Protein AF-A0A923EIA4-F1 (afdb_monomer_lite)

Structure (mmCIF, N/CA/C/O backbone):
data_AF-A0A923EIA4-F1
#
_entry.id   AF-A0A923EIA4-F1
#
loop_
_atom_site.group_PDB
_atom_site.id
_atom_site.type_symbol
_atom_site.label_atom_id
_atom_site.label_alt_id
_atom_site.label_comp_id
_atom_site.label_asym_id
_atom_site.label_entity_id
_atom_site.label_seq_id
_atom_site.pdbx_PDB_ins_code
_atom_site.Cartn_x
_atom_site.Cartn_y
_atom_site.Cartn_z
_atom_site.occupancy
_atom_site.B_iso_or_equiv
_atom_site.auth_seq_id
_atom_site.auth_comp_id
_atom_site.auth_asym_id
_atom_site.auth_atom_id
_atom_site.pdbx_PDB_model_num
ATOM 1 N N . MET A 1 1 ? 25.639 23.184 33.378 1.00 51.69 1 MET A N 1
ATOM 2 C CA . MET A 1 1 ? 26.872 22.814 34.084 1.00 51.69 1 MET A CA 1
ATOM 3 C C . MET A 1 1 ? 27.983 22.883 33.059 1.00 51.69 1 MET A C 1
ATOM 5 O O . MET A 1 1 ? 27.740 22.515 31.912 1.00 51.69 1 MET A O 1
ATOM 9 N N . SER A 1 2 ? 29.165 23.389 33.407 1.00 55.16 2 SER A N 1
ATOM 10 C CA . SER A 1 2 ? 30.325 23.242 32.519 1.00 55.16 2 SER A CA 1
ATOM 11 C C . SER A 1 2 ? 30.791 21.780 32.507 1.00 55.16 2 SER A C 1
ATOM 13 O O . SER A 1 2 ? 30.536 21.037 33.454 1.00 55.16 2 SER A O 1
ATOM 15 N N . GLU A 1 3 ? 31.474 21.367 31.438 1.00 55.78 3 GLU A N 1
ATOM 16 C CA . GLU A 1 3 ? 32.025 20.012 31.230 1.00 55.78 3 GLU A CA 1
ATOM 17 C C . GLU A 1 3 ? 32.825 19.496 32.448 1.00 55.78 3 GLU A C 1
ATOM 19 O O . GLU A 1 3 ? 32.754 18.320 32.802 1.00 55.78 3 GLU A O 1
ATOM 24 N N . ASN A 1 4 ? 33.497 20.401 33.170 1.00 60.31 4 ASN A N 1
ATOM 25 C CA . ASN A 1 4 ? 34.256 20.085 34.383 1.00 60.31 4 ASN A CA 1
ATOM 26 C C . ASN A 1 4 ? 33.372 19.737 35.593 1.00 60.31 4 ASN A C 1
ATOM 28 O O . ASN A 1 4 ? 33.716 18.849 36.365 1.00 60.31 4 ASN A O 1
ATOM 32 N N . GLN A 1 5 ? 32.193 20.349 35.736 1.00 68.00 5 GLN A N 1
ATOM 33 C CA . GLN A 1 5 ? 31.346 20.132 36.915 1.00 68.00 5 GLN A CA 1
ATOM 34 C C . GLN A 1 5 ? 30.706 18.733 36.950 1.00 68.00 5 GLN A C 1
ATOM 36 O O . GLN A 1 5 ? 30.373 18.236 38.024 1.00 68.00 5 GLN A O 1
ATOM 41 N N . VAL A 1 6 ? 30.516 18.090 35.791 1.00 72.50 6 VAL A N 1
ATOM 42 C CA . VAL A 1 6 ? 29.991 16.713 35.707 1.00 72.50 6 VAL A CA 1
ATOM 43 C C . VAL A 1 6 ? 31.037 15.715 36.194 1.00 72.50 6 VAL A C 1
ATOM 45 O O . VAL A 1 6 ? 30.707 14.790 36.936 1.00 72.50 6 VAL A O 1
ATOM 48 N N . LYS A 1 7 ? 32.302 15.933 35.812 1.00 77.94 7 LYS A N 1
ATOM 49 C CA . LYS A 1 7 ? 33.430 15.095 36.227 1.00 77.94 7 LYS A CA 1
ATOM 50 C C . LYS A 1 7 ? 33.642 15.177 37.731 1.00 77.94 7 LYS A C 1
ATOM 52 O O . LYS A 1 7 ? 33.608 14.146 38.400 1.00 77.94 7 LYS A O 1
ATOM 57 N N . ASP A 1 8 ? 33.750 16.396 38.254 1.00 78.75 8 ASP A N 1
ATOM 58 C CA . ASP A 1 8 ? 33.995 16.643 39.678 1.00 78.75 8 ASP A CA 1
ATOM 59 C C . ASP A 1 8 ? 32.895 16.028 40.552 1.00 78.75 8 ASP A C 1
ATOM 61 O O . ASP A 1 8 ? 33.171 15.386 41.565 1.00 78.75 8 ASP A O 1
ATOM 65 N N . ARG A 1 9 ? 31.634 16.144 40.121 1.00 80.81 9 ARG A N 1
ATOM 66 C CA . ARG A 1 9 ? 30.490 15.602 40.858 1.00 80.81 9 ARG A CA 1
ATOM 67 C C . ARG A 1 9 ? 30.439 14.078 40.856 1.00 80.81 9 ARG A C 1
ATOM 69 O O . ARG A 1 9 ? 30.144 13.491 41.892 1.00 80.81 9 ARG A O 1
ATOM 76 N N . ILE A 1 10 ? 30.718 13.428 39.726 1.00 83.12 10 ILE A N 1
ATOM 77 C CA . ILE A 1 10 ? 30.736 11.959 39.659 1.00 83.12 10 ILE A CA 1
ATOM 78 C C . ILE A 1 10 ? 31.877 11.404 40.515 1.00 83.12 10 ILE A C 1
ATOM 80 O O . ILE A 1 10 ? 31.660 10.454 41.264 1.00 83.12 10 ILE A O 1
ATOM 84 N N . VAL A 1 11 ? 33.068 12.005 40.444 1.00 83.56 11 VAL A N 1
ATOM 85 C CA . VAL A 1 11 ? 34.226 11.578 41.243 1.00 83.56 11 VAL A CA 1
ATOM 86 C C . VAL A 1 11 ? 33.940 11.724 42.741 1.00 83.56 11 VAL A C 1
ATOM 88 O O . VAL A 1 11 ? 34.173 10.780 43.499 1.00 83.56 11 VAL A O 1
ATOM 91 N N . GLU A 1 12 ? 33.369 12.853 43.164 1.00 84.25 12 GLU A N 1
ATOM 92 C CA . GLU A 1 12 ? 33.048 13.099 44.573 1.00 84.25 12 GLU A CA 1
ATOM 93 C C . GLU A 1 12 ? 31.916 12.191 45.085 1.00 84.25 12 GLU A C 1
ATOM 95 O O . GLU A 1 12 ? 32.038 11.580 46.147 1.00 84.25 12 GLU A O 1
ATOM 100 N N . GLU A 1 13 ? 30.832 12.013 44.323 1.00 84.38 13 GLU A N 1
ATOM 101 C CA . GLU A 1 13 ? 29.723 11.138 44.732 1.00 84.38 13 GLU A CA 1
ATOM 102 C C . GLU A 1 13 ? 30.144 9.654 44.796 1.00 84.38 13 GLU A C 1
ATOM 104 O O . GLU A 1 13 ? 29.676 8.916 45.671 1.00 84.38 13 GLU A O 1
ATOM 109 N N . VAL A 1 14 ? 31.059 9.206 43.926 1.00 82.56 14 VAL A N 1
ATOM 110 C CA . VAL A 1 14 ? 31.642 7.851 43.988 1.00 82.56 14 VAL A CA 1
ATOM 111 C C . VAL A 1 14 ? 32.552 7.693 45.210 1.00 82.56 14 VAL A C 1
ATOM 113 O O . VAL A 1 14 ? 32.499 6.660 45.883 1.00 82.56 14 VAL A O 1
ATOM 116 N N . LYS A 1 15 ? 33.333 8.721 45.557 1.00 83.25 15 LYS A N 1
ATOM 117 C CA . LYS A 1 15 ? 34.163 8.732 46.769 1.00 83.25 15 LYS A CA 1
ATOM 118 C C . LYS A 1 15 ? 33.314 8.651 48.042 1.00 83.25 15 LYS A C 1
ATOM 120 O O . LYS A 1 15 ? 33.571 7.799 48.891 1.00 83.25 15 LYS A O 1
ATOM 125 N N . ILE A 1 16 ? 32.241 9.437 48.132 1.00 82.38 16 ILE A N 1
ATOM 126 C CA . ILE A 1 16 ? 31.277 9.379 49.246 1.00 82.38 16 ILE A CA 1
ATOM 127 C C . ILE A 1 16 ? 30.623 7.988 49.336 1.00 82.38 16 ILE A C 1
ATOM 129 O O . ILE A 1 16 ? 30.417 7.445 50.427 1.00 82.38 16 ILE A O 1
ATOM 133 N N . ALA A 1 17 ? 30.316 7.359 48.196 1.00 80.69 17 ALA A N 1
ATOM 134 C CA . ALA A 1 17 ? 29.792 5.995 48.175 1.00 80.69 17 ALA A CA 1
ATOM 135 C C . ALA A 1 17 ? 30.799 4.963 48.729 1.00 80.69 17 ALA A C 1
ATOM 137 O O . ALA A 1 17 ? 30.363 3.991 49.354 1.00 80.69 17 ALA A O 1
ATOM 138 N N . LYS A 1 18 ? 32.118 5.186 48.567 1.00 79.31 18 LYS A N 1
ATOM 139 C CA . LYS A 1 18 ? 33.181 4.380 49.207 1.00 79.31 18 LYS A CA 1
ATOM 140 C C . LYS A 1 18 ? 33.167 4.537 50.717 1.00 79.31 18 LYS A C 1
ATOM 142 O O . LYS A 1 18 ? 33.076 3.544 51.433 1.00 79.31 18 LYS A O 1
ATOM 147 N N . GLU A 1 19 ? 33.240 5.778 51.189 1.00 78.50 19 GLU A N 1
ATOM 148 C CA . GLU A 1 19 ? 33.357 6.110 52.615 1.00 78.50 19 GLU A CA 1
ATOM 149 C C . GLU A 1 19 ? 32.148 5.616 53.422 1.00 78.50 19 GLU A C 1
ATOM 151 O O . GLU A 1 19 ? 32.264 5.273 54.595 1.00 78.50 19 GLU A O 1
ATOM 156 N N . THR A 1 20 ? 30.990 5.500 52.770 1.00 77.88 20 THR A N 1
ATOM 157 C CA . THR A 1 20 ? 29.752 4.978 53.364 1.00 77.88 20 THR A CA 1
ATOM 158 C C . THR A 1 20 ? 29.546 3.468 53.182 1.00 77.88 20 THR A C 1
ATOM 160 O O . THR A 1 20 ? 28.520 2.947 53.624 1.00 77.88 20 THR A O 1
ATOM 163 N N . GLY A 1 21 ? 30.482 2.756 52.538 1.00 69.25 21 GLY A N 1
ATOM 164 C CA . GLY A 1 21 ? 30.413 1.308 52.297 1.00 69.25 21 GLY A CA 1
ATOM 165 C C . GLY A 1 21 ? 29.306 0.874 51.325 1.00 69.25 21 GLY A C 1
ATOM 166 O O . GLY A 1 21 ? 28.832 -0.258 51.397 1.00 69.25 21 GLY A O 1
ATOM 167 N N . LYS A 1 22 ? 28.845 1.768 50.438 1.00 70.69 22 LYS A N 1
ATOM 168 C CA . LYS A 1 22 ? 27.662 1.582 49.570 1.00 70.69 22 LYS A CA 1
ATOM 169 C C . LYS A 1 22 ? 27.981 1.552 48.074 1.00 70.69 22 LYS A C 1
ATOM 171 O O . LYS A 1 22 ? 27.085 1.790 47.255 1.00 70.69 22 LYS A O 1
ATOM 176 N N . ILE A 1 23 ? 29.222 1.246 47.693 1.00 77.81 23 ILE A N 1
ATOM 177 C CA . ILE A 1 23 ? 29.584 1.045 46.284 1.00 77.81 23 ILE A CA 1
ATOM 178 C C . ILE A 1 23 ? 28.909 -0.232 45.783 1.00 77.81 23 ILE A C 1
ATOM 180 O O . ILE A 1 23 ? 29.403 -1.340 45.940 1.00 77.81 23 ILE A O 1
ATOM 184 N N . THR A 1 24 ? 27.737 -0.053 45.191 1.00 83.56 24 THR A N 1
ATOM 185 C CA . THR A 1 24 ? 26.970 -1.095 44.515 1.00 83.56 24 THR A CA 1
ATOM 186 C C . THR A 1 24 ? 26.672 -0.620 43.105 1.00 83.56 24 THR A C 1
ATOM 188 O O . THR A 1 24 ? 26.512 0.584 42.873 1.00 83.56 24 THR A O 1
ATOM 191 N N . SER A 1 25 ? 26.508 -1.549 42.167 1.00 82.69 25 SER A N 1
ATOM 192 C CA . SER A 1 25 ? 26.184 -1.221 40.775 1.00 82.69 25 SER A CA 1
ATOM 193 C C . SER A 1 25 ? 24.915 -0.362 40.671 1.00 82.69 25 SER A C 1
ATOM 195 O O . SER A 1 25 ? 24.859 0.585 39.893 1.00 82.69 25 SER A O 1
ATOM 197 N N . LYS A 1 26 ? 23.922 -0.594 41.543 1.00 84.44 26 LYS A N 1
ATOM 198 C CA . LYS A 1 26 ? 22.707 0.234 41.624 1.00 84.44 26 LYS A CA 1
ATOM 199 C C . LYS A 1 26 ? 23.007 1.688 42.008 1.00 84.44 26 LYS A C 1
ATOM 201 O O . LYS A 1 26 ? 22.411 2.599 41.439 1.00 84.44 26 LYS A O 1
ATOM 206 N N . LYS A 1 27 ? 23.919 1.917 42.959 1.00 85.81 27 LYS A N 1
ATOM 207 C CA . LYS A 1 27 ? 24.268 3.272 43.404 1.00 85.81 27 LYS A CA 1
ATOM 208 C C . LYS A 1 27 ? 25.103 4.016 42.364 1.00 85.81 27 LYS A C 1
ATOM 210 O O . LYS A 1 27 ? 24.854 5.191 42.123 1.00 85.81 27 LYS A O 1
ATOM 215 N N . ILE A 1 28 ? 26.020 3.318 41.698 1.00 86.06 28 ILE A N 1
ATOM 216 C CA . ILE A 1 28 ? 26.831 3.870 40.604 1.00 86.06 28 ILE A CA 1
ATOM 217 C C . ILE A 1 28 ? 25.945 4.272 39.420 1.00 86.06 28 ILE A C 1
ATOM 219 O O . ILE A 1 28 ? 26.090 5.372 38.893 1.00 86.06 28 ILE A O 1
ATOM 223 N N . ASN A 1 29 ? 24.976 3.426 39.051 1.00 87.81 29 ASN A N 1
ATOM 224 C CA . ASN A 1 29 ? 23.976 3.761 38.037 1.00 87.81 29 ASN A 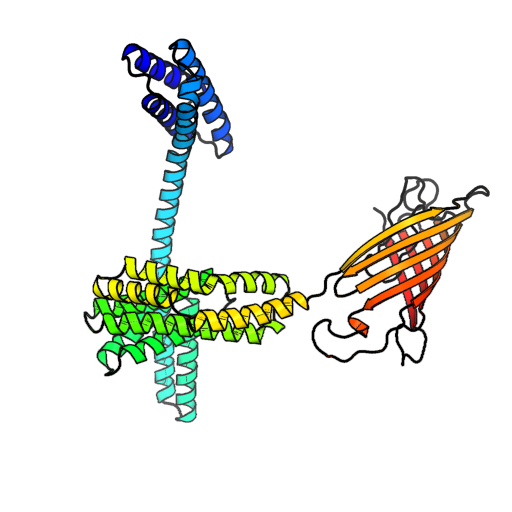CA 1
ATOM 225 C C . ASN A 1 29 ? 23.234 5.061 38.383 1.00 87.81 29 ASN A C 1
ATOM 227 O O . ASN A 1 29 ? 23.102 5.937 37.534 1.00 87.81 29 ASN A O 1
ATOM 231 N N . GLU A 1 30 ? 22.789 5.208 39.634 1.00 87.56 30 GLU A N 1
ATOM 232 C CA . GLU A 1 30 ? 22.041 6.381 40.086 1.00 87.56 30 GLU A CA 1
ATOM 233 C C . GLU A 1 30 ? 22.871 7.674 40.041 1.00 87.56 30 GLU A C 1
ATOM 235 O O . GLU A 1 30 ? 22.369 8.691 39.556 1.00 87.56 30 GLU A O 1
ATOM 240 N N . ILE A 1 31 ? 24.128 7.622 40.500 1.00 87.75 31 ILE A N 1
ATOM 241 C CA . ILE A 1 31 ? 25.075 8.751 40.482 1.00 87.75 31 ILE A CA 1
ATOM 242 C C . ILE A 1 31 ? 25.286 9.231 39.043 1.00 87.75 31 ILE A C 1
ATOM 244 O O . ILE A 1 31 ? 25.061 10.402 38.726 1.00 87.75 31 ILE A O 1
ATOM 248 N N . VAL A 1 32 ? 25.636 8.307 38.142 1.00 87.25 32 VAL A N 1
ATOM 249 C CA . VAL A 1 32 ? 25.902 8.633 36.735 1.00 87.25 32 VAL A CA 1
ATOM 250 C C . VAL A 1 32 ? 24.629 9.118 36.039 1.00 87.25 32 VAL A C 1
ATOM 252 O O . VAL A 1 32 ? 24.665 10.116 35.321 1.00 87.25 32 VAL A O 1
ATOM 255 N N . ARG A 1 33 ? 23.479 8.482 36.296 1.00 89.38 33 ARG A N 1
ATOM 256 C CA . ARG A 1 33 ? 22.179 8.900 35.751 1.00 89.38 33 ARG A CA 1
ATOM 257 C C . ARG A 1 33 ? 21.834 10.332 36.127 1.00 89.38 33 ARG A C 1
ATOM 259 O O . ARG A 1 33 ? 21.415 11.092 35.258 1.00 89.38 33 ARG A O 1
ATOM 266 N N . LYS A 1 34 ? 21.988 10.696 37.401 1.00 86.94 34 LYS A N 1
ATOM 267 C CA . LYS A 1 34 ? 21.640 12.033 37.894 1.00 86.94 34 LYS A CA 1
ATOM 268 C C . LYS A 1 34 ? 22.586 13.093 37.334 1.00 86.94 34 LYS A C 1
ATOM 270 O O . LYS A 1 34 ? 22.121 14.102 36.821 1.00 86.94 34 LYS A O 1
ATOM 275 N N . ALA A 1 35 ? 23.892 12.831 37.360 1.00 85.44 35 ALA A N 1
ATOM 276 C CA . ALA A 1 35 ? 24.889 13.755 36.826 1.00 85.44 35 ALA A CA 1
ATOM 277 C C . ALA A 1 35 ? 24.698 14.015 35.321 1.00 85.44 35 ALA A C 1
ATOM 279 O O . ALA A 1 35 ? 24.767 15.161 34.882 1.00 85.44 35 ALA A O 1
ATOM 280 N N . VAL A 1 36 ? 24.401 12.971 34.536 1.00 85.69 36 VAL A N 1
ATOM 281 C CA . VAL A 1 36 ? 24.132 13.111 33.097 1.00 85.69 36 VAL A CA 1
ATOM 282 C C . VAL A 1 36 ? 22.793 13.805 32.831 1.00 85.69 36 VAL A C 1
ATOM 284 O O . VAL A 1 36 ? 22.735 14.656 31.949 1.00 85.69 36 VAL A O 1
ATOM 287 N N . ALA A 1 37 ? 21.734 13.501 33.588 1.00 84.19 37 ALA A N 1
ATOM 288 C CA . ALA A 1 37 ? 20.437 14.171 33.440 1.00 84.19 37 ALA A CA 1
ATOM 289 C C . ALA A 1 37 ? 20.535 15.684 33.704 1.00 84.19 37 ALA A C 1
ATOM 291 O O . ALA A 1 37 ? 20.060 16.480 32.892 1.00 84.19 37 ALA A O 1
ATOM 292 N N . ASP A 1 38 ? 21.211 16.074 34.787 1.00 82.62 38 ASP A N 1
ATOM 293 C CA . ASP A 1 38 ? 21.409 17.480 35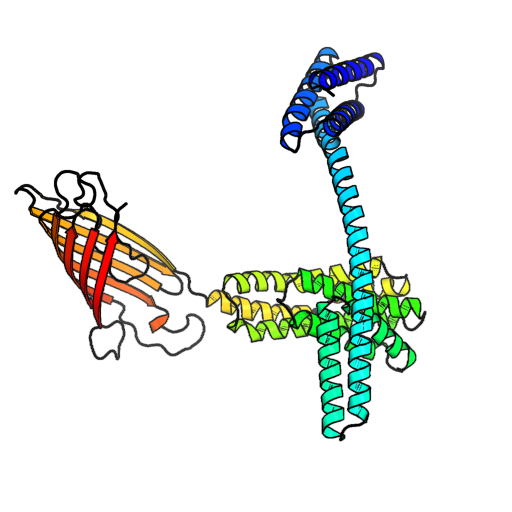.153 1.00 82.62 38 ASP A CA 1
ATOM 294 C C . ASP A 1 38 ? 22.240 18.202 34.073 1.00 82.62 38 ASP A C 1
ATOM 296 O O . ASP A 1 38 ? 21.846 19.258 33.573 1.00 82.62 38 ASP A O 1
ATOM 300 N N . ALA A 1 39 ? 23.330 17.583 33.607 1.00 82.19 39 ALA A N 1
ATOM 301 C CA . ALA A 1 39 ? 24.184 18.137 32.556 1.00 82.19 39 ALA A CA 1
ATOM 302 C C . ALA A 1 39 ? 23.454 18.349 31.220 1.00 82.19 39 ALA A C 1
ATOM 304 O O . ALA A 1 39 ? 23.639 19.380 30.571 1.00 82.19 39 ALA A O 1
ATOM 305 N N . VAL A 1 40 ? 22.615 17.390 30.816 1.00 79.06 40 VAL A N 1
ATOM 306 C CA . VAL A 1 40 ? 21.812 17.480 29.588 1.00 79.06 40 VAL A CA 1
ATOM 307 C C . VAL A 1 40 ? 20.727 18.551 29.718 1.00 79.06 40 VAL A C 1
ATOM 309 O O . VAL A 1 40 ? 20.479 19.261 28.748 1.00 79.06 40 VAL A O 1
ATOM 312 N N . SER A 1 41 ? 20.120 18.712 30.898 1.00 75.50 41 SER A N 1
ATOM 313 C CA . SER A 1 41 ? 19.081 19.726 31.137 1.00 75.50 41 SER A CA 1
ATOM 314 C C . SER A 1 41 ? 19.606 21.166 31.075 1.00 75.50 41 SER A C 1
ATOM 316 O O . SER A 1 41 ? 18.889 22.080 30.672 1.00 75.50 41 SER A O 1
ATOM 318 N N . GLU A 1 42 ? 20.875 21.370 31.436 1.00 74.06 42 GLU A N 1
ATOM 319 C CA . GLU A 1 42 ? 21.510 22.690 31.466 1.00 74.06 42 GLU A CA 1
ATOM 320 C C . GLU A 1 42 ? 22.270 23.031 30.169 1.00 74.06 42 GLU A C 1
ATOM 322 O O . GLU A 1 42 ? 22.700 24.172 29.972 1.00 74.06 42 GLU A O 1
ATOM 327 N N . GLY A 1 43 ? 22.466 22.054 29.280 1.00 66.88 43 GLY A N 1
ATOM 328 C CA . GLY A 1 43 ? 23.163 22.225 28.011 1.00 66.88 43 GLY A CA 1
ATOM 329 C C . GLY A 1 43 ? 22.281 22.895 26.955 1.00 66.88 43 GLY A C 1
ATOM 330 O O . GLY A 1 43 ? 21.294 22.327 26.507 1.00 66.88 43 GLY A O 1
ATOM 331 N N . LYS A 1 44 ? 22.677 24.074 26.460 1.00 54.09 44 LYS A N 1
ATOM 332 C CA . LYS A 1 44 ? 21.992 24.779 25.351 1.00 54.09 44 LYS A CA 1
ATOM 333 C C . LYS A 1 44 ? 22.211 24.143 23.960 1.00 54.09 44 LYS A C 1
ATOM 335 O O . LYS A 1 44 ? 21.963 24.792 22.947 1.00 54.09 44 LYS A O 1
ATOM 340 N N . GLY A 1 45 ? 22.716 22.911 23.889 1.00 56.41 45 GLY A N 1
ATOM 341 C CA . GLY A 1 45 ? 23.081 22.227 22.647 1.00 56.41 45 GLY A CA 1
ATOM 342 C C . GLY A 1 45 ? 22.139 21.068 22.321 1.00 56.41 45 GLY A C 1
ATOM 343 O O . GLY A 1 45 ? 21.679 20.365 23.214 1.00 56.41 45 GLY A O 1
ATOM 344 N N . GLY A 1 46 ? 21.857 20.865 21.031 1.00 63.44 46 GLY A N 1
ATOM 345 C CA . GLY A 1 46 ? 21.079 19.728 20.528 1.00 63.44 46 GLY A CA 1
ATOM 346 C C . GLY A 1 46 ? 21.799 18.379 20.691 1.00 63.44 46 GLY A C 1
ATOM 347 O O . GLY A 1 46 ? 22.634 18.191 21.572 1.00 63.44 46 GLY A O 1
ATOM 348 N N . ALA A 1 47 ? 21.503 17.408 19.821 1.00 66.00 47 ALA A N 1
ATOM 349 C CA . ALA A 1 47 ? 22.078 16.055 19.901 1.00 66.00 47 ALA A CA 1
ATOM 350 C C . ALA A 1 47 ? 23.625 16.023 19.926 1.00 66.00 47 ALA A C 1
ATOM 352 O O . ALA A 1 47 ? 24.218 15.104 20.490 1.00 66.00 47 ALA A O 1
ATOM 353 N N . GLU A 1 48 ? 24.274 17.051 19.375 1.00 72.94 48 GLU A N 1
ATOM 354 C CA . GLU A 1 48 ? 25.731 17.208 19.324 1.00 72.94 48 GLU A CA 1
ATOM 355 C C . GLU A 1 48 ? 26.383 17.366 20.709 1.00 72.94 48 GLU A C 1
ATOM 357 O O . GLU A 1 48 ? 27.524 16.944 20.895 1.00 72.94 48 GLU A O 1
ATOM 362 N N . ALA A 1 49 ? 25.653 17.882 21.706 1.00 74.31 49 ALA A N 1
ATOM 363 C CA . ALA A 1 49 ? 26.157 18.062 23.071 1.00 74.31 49 ALA A CA 1
ATOM 364 C C . ALA A 1 49 ? 26.071 16.786 23.931 1.00 74.31 49 ALA A C 1
ATOM 366 O O . ALA A 1 49 ? 26.721 16.693 24.968 1.00 74.31 49 ALA A O 1
ATOM 367 N N . ILE A 1 50 ? 25.316 15.768 23.505 1.00 81.19 50 ILE A N 1
ATOM 368 C CA . ILE A 1 50 ? 25.107 14.538 24.290 1.00 81.19 50 ILE A CA 1
ATOM 369 C C . ILE A 1 50 ? 26.368 13.669 24.303 1.00 81.19 50 ILE A C 1
ATOM 371 O O . ILE A 1 50 ? 26.751 13.120 25.335 1.00 81.19 50 ILE A O 1
ATOM 375 N N . ARG A 1 51 ? 27.030 13.546 23.148 1.00 83.00 51 ARG A N 1
ATOM 376 C CA . ARG A 1 51 ? 28.232 12.722 22.986 1.00 83.00 51 ARG A CA 1
ATOM 377 C C . ARG A 1 51 ? 29.379 13.127 23.930 1.00 83.00 51 ARG A C 1
ATOM 379 O O . ARG A 1 51 ? 29.923 12.215 24.555 1.00 83.00 51 ARG A O 1
ATOM 386 N N . PRO A 1 52 ? 29.768 14.415 24.053 1.00 85.19 52 PRO A N 1
ATOM 387 C CA . PRO A 1 52 ? 30.804 14.811 25.007 1.00 85.19 52 PRO A CA 1
ATOM 388 C C . PRO A 1 52 ? 30.369 14.555 26.457 1.00 85.19 52 PRO A C 1
ATOM 390 O O . PRO A 1 52 ? 31.098 13.884 27.177 1.00 85.19 52 PRO A O 1
ATOM 393 N N . ILE A 1 53 ? 29.136 14.914 26.839 1.00 85.44 53 ILE A N 1
ATOM 394 C CA . ILE A 1 53 ? 28.617 14.699 28.205 1.00 85.44 53 ILE A CA 1
ATOM 395 C C . ILE A 1 53 ? 28.697 13.223 28.625 1.00 85.44 53 ILE A C 1
ATOM 397 O O . ILE A 1 53 ? 29.166 12.910 29.718 1.00 85.44 53 ILE A O 1
ATOM 401 N N . VAL A 1 54 ? 28.270 12.296 27.759 1.00 86.38 54 VAL A N 1
ATOM 402 C CA . VAL A 1 54 ? 28.327 10.853 28.052 1.00 86.38 54 VAL A CA 1
ATOM 403 C C . VAL A 1 54 ? 29.771 10.363 28.134 1.00 86.38 54 VAL A C 1
ATOM 405 O O . VAL A 1 54 ? 30.105 9.603 29.042 1.00 86.38 54 VAL A O 1
ATOM 408 N N . LYS A 1 55 ? 30.642 10.806 27.218 1.00 87.31 55 LYS A N 1
ATOM 409 C CA . LYS A 1 55 ? 32.069 10.451 27.231 1.00 87.31 55 LYS A CA 1
ATOM 410 C C . LYS A 1 55 ? 32.733 10.882 28.542 1.00 87.31 55 LYS A C 1
ATOM 412 O O . LYS A 1 55 ? 33.486 10.104 29.131 1.00 87.31 55 LYS A O 1
ATOM 417 N N . ASP A 1 56 ? 32.440 12.090 29.002 1.00 85.81 56 ASP A N 1
ATOM 418 C CA . ASP A 1 56 ? 33.016 12.654 30.218 1.00 85.81 56 ASP A CA 1
ATOM 419 C C . ASP A 1 56 ? 32.476 11.989 31.474 1.00 85.81 56 ASP A C 1
ATOM 421 O O . ASP A 1 56 ? 33.255 11.631 32.354 1.00 85.81 56 ASP A O 1
ATOM 425 N N . ALA A 1 57 ? 31.166 11.746 31.524 1.00 86.88 57 ALA A N 1
ATOM 426 C CA . ALA A 1 57 ? 30.544 11.039 32.633 1.00 86.88 57 ALA A CA 1
ATOM 427 C C . ALA A 1 57 ? 31.074 9.605 32.767 1.00 86.88 57 ALA A C 1
ATOM 429 O O . ALA A 1 57 ? 31.370 9.156 33.873 1.00 86.88 57 ALA A O 1
ATOM 430 N N . MET A 1 58 ? 31.253 8.899 31.645 1.00 88.44 58 MET A N 1
ATOM 431 C CA . MET A 1 58 ? 31.865 7.570 31.643 1.00 88.44 58 MET A CA 1
ATOM 432 C C . MET A 1 58 ? 33.325 7.602 32.100 1.00 88.44 58 MET A C 1
ATOM 434 O O . MET A 1 58 ? 33.724 6.760 32.901 1.00 88.44 58 MET A O 1
ATOM 438 N N . SER A 1 59 ? 34.113 8.568 31.618 1.00 88.06 59 SER A N 1
ATOM 439 C CA . SER A 1 59 ? 35.527 8.699 32.000 1.00 88.06 59 SER A CA 1
ATOM 440 C C . SER A 1 59 ? 35.665 8.988 33.497 1.00 88.06 59 SER A C 1
ATOM 442 O O . SER A 1 59 ? 36.372 8.266 34.195 1.00 88.06 59 SER A O 1
ATOM 444 N N . ALA A 1 60 ? 34.894 9.950 34.013 1.00 87.50 60 ALA A N 1
ATOM 445 C CA . ALA A 1 60 ? 34.884 10.314 35.428 1.00 87.50 60 ALA A CA 1
ATOM 446 C C . ALA A 1 60 ? 34.399 9.176 36.334 1.00 87.50 60 ALA A C 1
ATOM 448 O O . ALA A 1 60 ? 34.946 8.967 37.413 1.00 87.50 60 ALA A O 1
ATOM 449 N N . ALA A 1 61 ? 33.400 8.402 35.901 1.00 86.94 61 ALA A N 1
ATOM 450 C CA . ALA A 1 61 ? 32.920 7.254 36.664 1.00 86.94 61 ALA A CA 1
ATOM 451 C C . ALA A 1 61 ? 33.979 6.147 36.753 1.00 86.94 61 ALA A C 1
ATOM 453 O O . ALA A 1 61 ? 34.184 5.577 37.821 1.00 86.94 61 ALA A O 1
ATOM 454 N N . VAL A 1 62 ? 34.683 5.858 35.655 1.00 86.00 62 VAL A N 1
ATOM 455 C CA . VAL A 1 62 ? 35.765 4.860 35.641 1.00 86.00 62 VAL A CA 1
ATOM 456 C C . VAL A 1 62 ? 36.957 5.323 36.482 1.00 86.00 62 VAL A C 1
ATOM 458 O O . VAL A 1 62 ? 37.519 4.523 37.231 1.00 86.00 62 VAL A O 1
ATOM 461 N N . GLU A 1 63 ? 37.330 6.600 36.402 1.00 86.31 63 GLU A N 1
ATOM 462 C CA . GLU A 1 63 ? 38.378 7.196 37.240 1.00 86.31 63 GLU A CA 1
ATOM 463 C C . GLU A 1 63 ? 38.003 7.164 38.726 1.00 86.31 63 GLU A C 1
ATOM 465 O O . GLU A 1 63 ? 38.799 6.708 39.548 1.00 86.31 63 GLU A O 1
ATOM 470 N N . GLY A 1 64 ? 36.770 7.552 39.063 1.00 84.44 64 GLY A N 1
ATOM 471 C CA . GLY A 1 64 ? 36.242 7.504 40.425 1.00 84.44 64 GLY A CA 1
ATOM 472 C C . GLY A 1 64 ? 36.220 6.088 40.998 1.00 84.44 64 GLY A C 1
ATOM 473 O O . GLY A 1 64 ? 36.625 5.886 42.140 1.00 84.44 64 GLY A O 1
ATOM 474 N N . LEU A 1 65 ? 35.824 5.084 40.207 1.00 85.06 65 LEU A N 1
ATOM 475 C CA . LEU A 1 65 ? 35.829 3.680 40.636 1.00 85.06 65 LEU A CA 1
ATOM 476 C C . LEU A 1 65 ? 37.246 3.156 40.889 1.00 85.06 65 LEU A C 1
ATOM 478 O O . LEU A 1 65 ? 37.472 2.477 41.888 1.00 85.06 65 LEU A O 1
ATOM 482 N N . ARG A 1 66 ? 38.212 3.524 40.036 1.00 84.31 66 ARG A N 1
ATOM 483 C CA . ARG A 1 66 ? 39.628 3.170 40.224 1.00 84.31 66 ARG A CA 1
ATOM 484 C C . ARG A 1 66 ? 40.220 3.817 41.471 1.00 84.31 66 ARG A C 1
ATOM 486 O O . ARG A 1 66 ? 40.860 3.126 42.256 1.00 84.31 66 ARG A O 1
ATOM 493 N N . ALA A 1 67 ? 39.979 5.112 41.678 1.00 84.25 67 ALA A N 1
ATOM 494 C CA . ALA A 1 67 ? 40.399 5.821 42.890 1.00 84.25 67 ALA A CA 1
ATOM 495 C C . ALA A 1 67 ? 39.734 5.238 44.146 1.00 84.25 67 ALA A C 1
ATOM 497 O O . ALA A 1 67 ? 40.321 5.213 45.229 1.00 84.25 67 ALA A O 1
ATOM 498 N N . ALA A 1 68 ? 38.517 4.717 43.992 1.00 82.06 68 ALA A N 1
ATOM 499 C CA . ALA A 1 68 ? 37.797 4.041 45.047 1.00 82.06 68 ALA A CA 1
ATOM 500 C C . ALA A 1 68 ? 38.214 2.571 45.262 1.00 82.06 68 ALA A C 1
ATOM 502 O O . ALA A 1 68 ? 37.661 1.936 46.157 1.00 82.06 68 ALA A O 1
ATOM 503 N N . GLU A 1 69 ? 39.205 2.040 44.536 1.00 80.00 69 GLU A N 1
ATOM 504 C CA . GLU A 1 69 ? 39.617 0.618 44.564 1.00 80.00 69 GLU A CA 1
ATOM 505 C C . GLU A 1 69 ? 38.452 -0.361 44.312 1.00 80.00 69 GLU A C 1
ATOM 507 O O . GLU A 1 69 ? 38.485 -1.514 44.738 1.00 80.00 69 GLU A O 1
ATOM 512 N N . ALA A 1 70 ? 37.403 0.097 43.627 1.00 78.94 70 ALA A N 1
ATOM 513 C CA . ALA A 1 70 ? 36.273 -0.726 43.222 1.00 78.94 70 ALA A CA 1
ATOM 514 C C . ALA A 1 70 ? 36.536 -1.339 41.841 1.00 78.94 70 ALA A C 1
ATOM 516 O O . ALA A 1 70 ? 37.167 -0.712 40.984 1.00 78.94 70 ALA A O 1
ATOM 517 N N . ASP A 1 71 ? 36.016 -2.545 41.592 1.00 80.38 71 ASP A N 1
ATOM 518 C CA . ASP A 1 71 ? 36.152 -3.182 40.284 1.00 80.38 71 ASP A CA 1
ATOM 519 C C . ASP A 1 71 ? 35.357 -2.393 39.229 1.00 80.38 71 ASP A C 1
ATOM 521 O O . ASP A 1 71 ? 34.119 -2.398 39.169 1.00 80.38 71 ASP A O 1
ATOM 525 N N . ALA A 1 72 ? 36.099 -1.664 38.396 1.00 76.25 72 ALA A N 1
ATOM 526 C CA . ALA A 1 72 ? 35.540 -0.884 37.309 1.00 76.25 72 ALA A CA 1
ATOM 527 C C . ALA A 1 72 ? 34.905 -1.779 36.235 1.00 76.25 72 ALA A C 1
ATOM 529 O O . ALA A 1 72 ? 33.925 -1.358 35.625 1.00 76.25 72 ALA A O 1
ATOM 530 N N . ALA A 1 73 ? 35.416 -2.994 36.010 1.00 76.25 73 ALA A N 1
ATOM 531 C CA . ALA A 1 73 ? 34.870 -3.930 35.029 1.00 76.25 73 ALA A CA 1
ATOM 532 C C . ALA A 1 73 ? 33.522 -4.500 35.489 1.00 76.25 73 ALA A C 1
ATOM 534 O O . ALA A 1 73 ? 32.598 -4.601 34.682 1.00 76.25 73 ALA A O 1
ATOM 535 N N . GLU A 1 74 ? 33.371 -4.781 36.785 1.00 81.50 74 GLU A N 1
ATOM 536 C CA . GLU A 1 74 ? 32.103 -5.248 37.362 1.00 81.50 74 GLU A CA 1
ATOM 537 C C . GLU A 1 74 ? 31.001 -4.174 37.276 1.00 81.50 74 GLU A C 1
ATOM 539 O O . GLU A 1 74 ? 29.827 -4.472 37.046 1.00 81.50 74 GLU A O 1
ATOM 544 N N . ASN A 1 75 ? 31.374 -2.895 37.384 1.00 83.06 75 ASN A N 1
ATOM 545 C CA . ASN A 1 75 ? 30.423 -1.784 37.451 1.00 83.06 75 ASN A CA 1
ATOM 546 C C . ASN A 1 75 ? 30.242 -1.003 36.141 1.00 83.06 75 ASN A C 1
ATOM 548 O O . ASN A 1 75 ? 29.365 -0.137 36.062 1.00 83.06 75 ASN A O 1
ATOM 552 N N . ILE A 1 76 ? 31.001 -1.318 35.088 1.00 83.75 76 ILE A N 1
ATOM 553 C CA . ILE A 1 76 ? 30.953 -0.581 33.816 1.00 83.75 76 ILE A CA 1
ATOM 554 C C . ILE A 1 76 ? 29.574 -0.638 33.153 1.00 83.75 76 ILE A C 1
ATOM 556 O O . ILE A 1 76 ? 29.124 0.343 32.560 1.00 83.75 76 ILE A O 1
ATOM 560 N N . LYS A 1 77 ? 28.866 -1.763 33.315 1.00 84.75 77 LYS A N 1
ATOM 561 C CA . LYS A 1 77 ? 27.490 -1.927 32.839 1.00 84.75 77 LYS A CA 1
ATOM 562 C C . LYS A 1 77 ? 26.557 -0.920 33.512 1.00 84.75 77 LYS A C 1
ATOM 564 O O . LYS A 1 77 ? 25.793 -0.247 32.829 1.00 84.75 77 LYS A O 1
ATOM 569 N N . ALA A 1 78 ? 26.664 -0.765 34.830 1.00 86.75 78 ALA A N 1
ATOM 570 C CA . ALA A 1 78 ? 25.851 0.178 35.586 1.00 86.75 78 ALA A CA 1
ATOM 571 C C . ALA A 1 78 ? 26.161 1.640 35.243 1.00 86.75 78 ALA A C 1
ATOM 573 O O . ALA A 1 78 ? 25.235 2.447 35.163 1.00 86.75 78 ALA A O 1
ATOM 574 N N . VAL A 1 79 ? 27.433 1.969 35.001 1.00 88.12 79 VAL A N 1
ATOM 575 C CA . VAL A 1 79 ? 27.857 3.292 34.514 1.00 88.12 79 VAL A CA 1
ATOM 576 C C . VAL A 1 79 ? 27.226 3.591 33.154 1.00 88.12 79 VAL A C 1
ATOM 578 O O . VAL A 1 79 ? 26.635 4.655 32.972 1.00 88.12 79 VAL A O 1
ATOM 581 N N . LEU A 1 80 ? 27.299 2.646 32.212 1.00 86.69 80 LEU A N 1
ATOM 582 C CA . LEU A 1 80 ? 26.728 2.804 30.874 1.00 86.69 80 LEU A CA 1
ATOM 583 C C . LEU A 1 80 ? 25.200 2.942 30.922 1.00 86.69 80 LEU A C 1
ATOM 585 O O . LEU A 1 80 ? 24.643 3.864 30.328 1.00 86.69 80 LEU A O 1
ATOM 589 N N . GLU A 1 81 ? 24.523 2.060 31.660 1.00 86.88 81 GLU A N 1
ATOM 590 C CA . GLU A 1 81 ? 23.071 2.119 31.857 1.00 86.88 81 GLU A CA 1
ATOM 591 C C . GLU A 1 81 ? 22.649 3.431 32.526 1.00 86.88 81 GLU A C 1
ATOM 593 O O . GLU A 1 81 ? 21.639 4.017 32.140 1.00 86.88 81 GLU A O 1
ATOM 598 N N . GLY A 1 82 ? 23.436 3.923 33.488 1.00 87.62 82 GLY A N 1
ATOM 599 C CA . GLY A 1 82 ? 23.194 5.190 34.169 1.00 87.62 82 GLY A CA 1
ATOM 600 C C . GLY A 1 82 ? 23.305 6.365 33.205 1.00 87.62 82 GLY A C 1
ATOM 601 O O . GLY A 1 82 ? 22.386 7.177 33.119 1.00 87.62 82 GLY A O 1
ATOM 602 N N . ALA A 1 83 ? 24.375 6.417 32.410 1.00 87.50 83 ALA A N 1
ATOM 603 C CA . ALA A 1 83 ? 24.590 7.484 31.437 1.00 87.50 83 ALA A CA 1
ATOM 604 C C . ALA A 1 83 ? 23.486 7.521 30.367 1.00 87.50 83 ALA A C 1
ATOM 606 O O . ALA A 1 83 ? 22.924 8.582 30.097 1.00 87.50 83 ALA A O 1
ATOM 607 N N . VAL A 1 84 ? 23.109 6.367 29.807 1.00 84.94 84 VAL A N 1
ATOM 608 C CA . VAL A 1 84 ? 22.015 6.275 28.822 1.00 84.94 84 VAL A CA 1
ATOM 609 C C . VAL A 1 84 ? 20.674 6.663 29.448 1.00 84.94 84 VAL A C 1
ATOM 611 O O . VAL A 1 84 ? 19.902 7.406 28.837 1.00 84.94 84 VAL A O 1
ATOM 614 N N . ALA A 1 85 ? 20.393 6.204 30.671 1.00 85.44 85 ALA A N 1
ATOM 615 C CA . ALA A 1 85 ? 19.178 6.575 31.386 1.00 85.44 85 ALA A CA 1
ATOM 616 C C . ALA A 1 85 ? 19.122 8.083 31.673 1.00 85.44 85 ALA A C 1
ATOM 618 O O . ALA A 1 85 ? 18.060 8.677 31.525 1.00 85.44 85 ALA A O 1
ATOM 619 N N . GLY A 1 86 ? 20.246 8.717 32.022 1.00 84.88 86 GLY A N 1
ATOM 620 C CA . GLY A 1 86 ? 20.319 10.157 32.288 1.00 84.88 86 GLY A CA 1
ATOM 621 C C . GLY A 1 86 ? 19.976 11.006 31.062 1.00 84.88 86 GLY A C 1
ATOM 622 O O . GLY A 1 86 ? 19.210 11.960 31.168 1.00 84.88 86 GLY A O 1
ATOM 623 N N . VAL A 1 87 ? 20.454 10.606 29.876 1.00 83.75 87 VAL A N 1
ATOM 624 C CA . VAL A 1 87 ? 20.097 11.260 28.601 1.00 83.75 87 VAL A CA 1
ATOM 625 C C . VAL A 1 87 ? 18.600 11.129 28.300 1.00 83.75 87 VAL A C 1
ATOM 627 O O . VAL A 1 87 ? 17.984 12.074 27.800 1.00 83.75 87 VAL A O 1
ATOM 630 N N . ARG A 1 88 ? 18.006 9.968 28.610 1.00 80.81 88 ARG A N 1
ATOM 631 C CA . ARG A 1 88 ? 16.576 9.718 28.389 1.00 80.81 88 ARG A CA 1
ATOM 632 C C . ARG A 1 88 ? 15.685 10.631 29.222 1.00 80.81 88 ARG A C 1
ATOM 634 O O . ARG A 1 88 ? 14.739 11.159 28.662 1.00 80.81 88 ARG A O 1
ATOM 641 N N . VAL A 1 89 ? 16.020 10.908 30.486 1.00 79.00 89 VAL A N 1
ATOM 642 C CA . VAL A 1 89 ? 15.174 11.724 31.388 1.00 79.00 89 VAL A CA 1
ATOM 643 C C . VAL A 1 89 ? 14.741 13.052 30.752 1.00 79.00 89 VAL A C 1
ATOM 645 O O . VAL A 1 89 ? 13.560 13.388 30.781 1.00 79.00 89 VAL A O 1
ATOM 648 N N . HIS A 1 90 ? 15.666 13.798 30.142 1.00 70.69 90 HIS A N 1
ATOM 649 C CA . HIS A 1 90 ? 15.340 15.099 29.550 1.00 70.69 90 HIS A CA 1
ATOM 650 C C . HIS A 1 90 ? 14.633 14.980 28.191 1.00 70.69 90 HIS A C 1
ATOM 652 O O . HIS A 1 90 ? 13.712 15.741 27.892 1.00 70.69 90 HIS A O 1
ATOM 658 N N . LYS A 1 91 ? 15.037 14.014 27.354 1.00 68.81 91 LYS A N 1
ATOM 659 C CA . LYS A 1 91 ? 14.382 13.784 26.058 1.00 68.81 91 LYS A CA 1
ATOM 660 C C . LYS A 1 91 ? 12.963 13.246 26.226 1.00 68.81 91 LYS A C 1
ATOM 662 O O . LYS A 1 91 ? 12.094 13.672 25.476 1.00 68.81 91 LYS A O 1
ATOM 667 N N . ASP A 1 92 ? 12.719 12.416 27.232 1.00 71.06 92 ASP A N 1
ATOM 668 C CA . ASP A 1 92 ? 11.389 11.920 27.578 1.00 71.06 92 ASP A CA 1
ATOM 669 C C . ASP A 1 92 ? 10.495 13.068 28.073 1.00 71.06 92 ASP A C 1
ATOM 671 O O . ASP A 1 92 ? 9.379 13.207 27.588 1.00 71.06 92 ASP A O 1
ATOM 675 N N . GLN A 1 93 ? 11.005 13.979 28.915 1.00 69.69 93 GLN A N 1
ATOM 676 C CA . GLN A 1 93 ? 10.267 15.185 29.330 1.00 69.69 93 GLN A CA 1
ATOM 677 C C . GLN A 1 93 ? 9.914 16.108 28.155 1.00 69.69 93 GLN A C 1
ATOM 679 O O . GLN A 1 93 ? 8.782 16.578 28.063 1.00 69.69 93 GLN A O 1
ATOM 684 N N . ALA A 1 94 ? 10.857 16.365 27.243 1.00 68.81 94 ALA A N 1
ATOM 685 C CA . ALA A 1 94 ? 10.590 17.165 26.047 1.00 68.81 94 ALA A CA 1
ATOM 686 C C . ALA A 1 94 ? 9.553 16.488 25.133 1.00 68.81 94 ALA A C 1
ATOM 688 O O . ALA A 1 94 ? 8.659 17.151 24.611 1.00 68.81 94 ALA A O 1
ATOM 689 N N . VAL A 1 95 ? 9.637 15.164 24.976 1.00 69.12 95 VAL A N 1
ATOM 690 C CA . VAL A 1 95 ? 8.642 14.370 24.245 1.00 69.12 95 VAL A CA 1
ATOM 691 C C . VAL A 1 95 ? 7.278 14.429 24.932 1.00 69.12 95 VAL A C 1
ATOM 693 O O . VAL A 1 95 ? 6.271 14.543 24.241 1.00 69.12 95 VAL A O 1
ATOM 696 N N . ASP A 1 96 ? 7.216 14.397 26.261 1.00 73.38 96 ASP A N 1
ATOM 697 C CA . ASP A 1 96 ? 5.959 14.469 27.007 1.00 73.38 96 ASP A CA 1
ATOM 698 C C . ASP A 1 96 ? 5.311 15.859 26.937 1.00 73.38 96 ASP A C 1
ATOM 700 O O . ASP A 1 96 ? 4.088 15.947 26.816 1.00 73.38 96 ASP A O 1
ATOM 704 N N . VAL A 1 97 ? 6.102 16.940 26.919 1.00 79.44 97 VAL A N 1
ATOM 705 C CA . VAL A 1 97 ? 5.602 18.300 26.638 1.00 79.44 97 VAL A CA 1
ATOM 706 C C . VAL A 1 97 ? 5.013 18.368 25.231 1.00 79.44 97 VAL A C 1
ATOM 708 O O . VAL A 1 97 ? 3.857 18.755 25.078 1.00 79.44 97 VAL A O 1
ATOM 711 N N . VAL A 1 98 ? 5.755 17.907 24.218 1.00 74.56 98 VAL A N 1
ATOM 712 C CA . VAL A 1 98 ? 5.272 17.877 22.826 1.00 74.56 98 VAL A CA 1
ATOM 713 C C . VAL A 1 98 ? 4.025 16.997 22.688 1.00 74.56 98 VAL A C 1
ATOM 715 O O . VAL A 1 98 ? 3.088 17.368 21.989 1.00 74.56 98 VAL A O 1
ATOM 718 N N . ARG A 1 99 ? 3.949 15.854 23.384 1.00 69.31 99 ARG A N 1
ATOM 719 C CA . ARG A 1 99 ? 2.740 15.009 23.424 1.00 69.31 99 ARG A CA 1
ATOM 720 C C . ARG A 1 99 ? 1.554 15.724 24.058 1.00 69.31 99 ARG A C 1
ATOM 722 O O . ARG A 1 99 ? 0.429 15.529 23.603 1.00 69.31 99 ARG A O 1
ATOM 729 N N . LYS A 1 100 ? 1.778 16.510 25.113 1.00 79.31 100 LYS A N 1
ATOM 730 C CA . LYS A 1 100 ? 0.717 17.281 25.767 1.00 79.31 100 LYS A CA 1
ATOM 731 C C . LYS A 1 100 ? 0.194 18.380 24.842 1.00 79.31 100 LYS A C 1
ATOM 733 O O . LYS A 1 100 ? -1.015 18.481 24.669 1.00 79.31 100 LYS A O 1
ATOM 738 N N . GLU A 1 101 ? 1.084 19.128 24.197 1.00 83.12 101 GLU A N 1
ATOM 739 C CA . GLU A 1 101 ? 0.707 20.125 23.186 1.00 83.12 101 GLU A CA 1
ATOM 740 C C . GLU A 1 101 ? -0.030 19.475 22.008 1.00 83.12 101 GLU A C 1
ATOM 742 O O . GLU A 1 101 ? -1.059 19.979 21.563 1.00 83.12 101 GLU A O 1
ATOM 747 N N . MET A 1 102 ? 0.441 18.314 21.544 1.00 68.44 102 MET A N 1
ATOM 748 C CA . MET A 1 102 ? -0.220 17.544 20.493 1.00 68.44 102 MET A CA 1
ATOM 749 C C . MET A 1 102 ? -1.633 17.117 20.906 1.00 68.44 102 MET A C 1
ATOM 751 O O . MET A 1 102 ? -2.548 17.283 20.106 1.00 68.44 102 MET A O 1
ATOM 755 N N . ARG A 1 103 ? -1.848 16.670 22.153 1.00 72.50 103 ARG A N 1
ATOM 756 C CA . ARG A 1 103 ? -3.199 16.397 22.681 1.00 72.50 103 ARG A CA 1
ATOM 757 C C . ARG A 1 103 ? -4.087 17.634 22.680 1.00 72.50 103 ARG A C 1
ATOM 759 O O . ARG A 1 103 ? -5.212 17.555 22.208 1.00 72.50 103 ARG A O 1
ATOM 766 N N . GLU A 1 104 ? -3.600 18.771 23.171 1.00 83.75 104 GLU A N 1
ATOM 767 C CA . GLU A 1 104 ? -4.392 20.010 23.199 1.00 83.75 104 GLU A CA 1
ATOM 768 C C . GLU A 1 104 ? -4.774 20.476 21.781 1.00 83.75 104 GLU A C 1
ATOM 770 O O . GLU A 1 104 ? -5.880 20.973 21.548 1.00 83.75 104 GLU A O 1
ATOM 775 N N . VAL A 1 105 ? -3.876 20.300 20.806 1.00 78.81 105 VAL A N 1
ATOM 776 C CA . VAL A 1 105 ? -4.153 20.576 19.389 1.00 78.81 105 VAL A CA 1
ATOM 777 C C . VAL A 1 105 ? -5.149 19.569 18.810 1.00 78.81 105 VAL A C 1
ATOM 779 O O . VAL A 1 105 ? -6.060 19.972 18.086 1.00 78.81 105 VAL A O 1
ATOM 782 N N . GLU A 1 106 ? -5.021 18.282 19.135 1.00 61.50 106 GLU A N 1
ATOM 783 C CA . GLU A 1 106 ? -5.963 17.2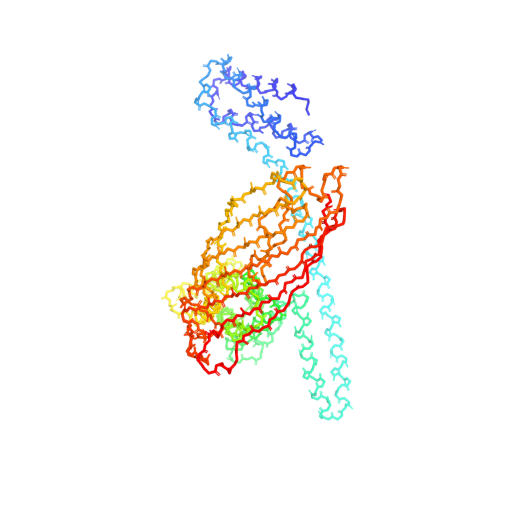36 18.724 1.00 61.50 106 GLU A CA 1
ATOM 784 C C . GLU A 1 106 ? -7.369 17.476 19.292 1.00 61.50 106 GLU A C 1
ATOM 786 O O . GLU A 1 106 ? -8.346 17.342 18.555 1.00 61.50 106 GLU A O 1
ATOM 791 N N . GLU A 1 107 ? -7.486 17.909 20.549 1.00 75.56 107 GLU A N 1
ATOM 792 C CA . GLU A 1 107 ? -8.760 18.273 21.184 1.00 75.56 107 GLU A CA 1
ATOM 793 C C . GLU A 1 107 ? -9.412 19.481 20.501 1.00 75.56 107 GLU A C 1
ATOM 795 O O . GLU A 1 107 ? -10.601 19.448 20.173 1.00 75.56 107 GLU A O 1
ATOM 800 N N . LYS A 1 108 ? -8.639 20.535 20.205 1.00 79.44 108 LYS A N 1
ATOM 801 C CA . LYS A 1 108 ? -9.139 21.695 19.443 1.00 79.44 108 LYS A CA 1
ATOM 802 C C . LYS A 1 108 ? -9.575 21.303 18.036 1.00 79.44 108 LYS A C 1
ATOM 804 O O . LYS A 1 108 ? -10.627 21.742 17.574 1.00 79.44 108 LYS A O 1
ATOM 809 N N . LEU A 1 109 ? -8.791 20.464 17.361 1.00 73.38 109 LEU A N 1
ATOM 810 C CA . LEU A 1 109 ? -9.128 19.948 16.039 1.00 73.38 109 LEU A CA 1
ATOM 811 C C . LEU A 1 109 ? -10.415 19.115 16.085 1.00 73.38 109 LEU A C 1
ATOM 813 O O . LEU A 1 109 ? -11.244 19.238 15.186 1.00 73.38 109 LEU A O 1
ATOM 817 N N . ALA A 1 110 ? -10.607 18.296 17.120 1.00 69.00 110 ALA A N 1
ATOM 818 C CA . ALA A 1 110 ? -11.841 17.546 17.326 1.00 69.00 110 ALA A CA 1
ATOM 819 C C . ALA A 1 110 ? -13.038 18.486 17.536 1.00 69.00 110 ALA A C 1
ATOM 821 O O . ALA A 1 110 ? -14.058 18.321 16.870 1.00 69.00 110 ALA A O 1
ATOM 822 N N . ALA A 1 111 ? -12.903 19.520 18.371 1.00 78.56 111 ALA A N 1
ATOM 823 C CA . ALA A 1 111 ? -13.963 20.503 18.596 1.00 78.56 111 ALA A CA 1
ATOM 824 C C . ALA A 1 111 ? -14.357 21.259 17.311 1.00 78.56 111 ALA A C 1
ATOM 826 O O . ALA A 1 111 ? -15.544 21.419 17.024 1.00 78.56 111 ALA A O 1
ATOM 827 N N . GLU A 1 112 ? -13.383 21.684 16.501 1.00 79.31 112 GLU A N 1
ATOM 828 C CA . GLU A 1 112 ? -13.655 22.344 15.216 1.00 79.31 112 GLU A CA 1
ATOM 829 C C . GLU A 1 112 ? -14.287 21.394 14.192 1.00 79.31 112 GLU A C 1
ATOM 831 O O . GLU A 1 112 ? -15.202 21.782 13.465 1.00 79.31 112 GLU A O 1
ATOM 836 N N . LYS A 1 113 ? -13.884 20.118 14.177 1.00 71.62 113 LYS A N 1
ATOM 837 C CA . LYS A 1 113 ? -14.536 19.093 13.348 1.00 71.62 113 LYS A CA 1
ATOM 838 C C . LYS A 1 113 ? -16.005 18.905 13.713 1.00 71.62 113 LYS A C 1
ATOM 840 O O . LYS A 1 113 ? -16.817 18.754 12.806 1.00 71.62 113 LYS A O 1
ATOM 845 N N . ILE A 1 114 ? -16.357 18.959 14.999 1.00 72.00 114 ILE A N 1
ATOM 846 C CA . ILE A 1 114 ? -17.752 18.877 15.462 1.00 72.00 114 ILE A CA 1
ATOM 847 C C . ILE A 1 114 ? -18.563 20.071 14.956 1.00 72.00 114 ILE A C 1
ATOM 849 O O . ILE A 1 114 ? -19.644 19.883 14.400 1.00 72.00 114 ILE A O 1
ATOM 853 N N . LYS A 1 115 ? -18.035 21.294 15.090 1.00 81.00 115 LYS A N 1
ATOM 854 C CA . LYS A 1 115 ? -18.708 22.497 14.571 1.00 81.00 115 LYS A CA 1
ATOM 855 C C . LYS A 1 115 ? -18.926 22.405 13.065 1.00 81.00 115 LYS A C 1
ATOM 857 O O . LYS A 1 115 ? -20.021 22.675 12.583 1.00 81.00 115 LYS A O 1
ATOM 862 N N . LEU A 1 116 ? -17.905 21.966 12.333 1.00 76.81 116 LEU A N 1
ATOM 863 C CA . LEU A 1 116 ? -17.985 21.785 10.889 1.00 76.81 116 LEU A CA 1
ATOM 864 C C . LEU A 1 116 ? -19.005 20.707 10.500 1.00 76.81 116 LEU A C 1
ATOM 866 O O . LEU A 1 116 ? -19.787 20.917 9.575 1.00 76.81 116 LEU A O 1
ATOM 870 N N . ALA A 1 117 ? -19.057 19.592 11.237 1.00 69.00 117 ALA A N 1
ATOM 871 C CA . ALA A 1 117 ? -20.078 18.556 11.076 1.00 69.00 117 ALA A CA 1
ATOM 872 C C . ALA A 1 117 ? -21.490 19.132 11.199 1.00 69.00 117 ALA A C 1
ATOM 874 O O . ALA A 1 117 ? -22.374 18.809 10.404 1.00 69.00 117 ALA A O 1
ATOM 875 N N . GLN A 1 118 ? -21.690 19.987 12.203 1.00 79.38 118 GLN A N 1
ATOM 876 C CA . GLN A 1 118 ? -22.966 20.626 12.479 1.00 79.38 118 GLN A CA 1
ATOM 877 C C . GLN A 1 118 ? -23.342 21.612 11.370 1.00 79.38 118 GLN A C 1
ATOM 879 O O . GLN A 1 118 ? -24.432 21.501 10.823 1.00 79.38 118 GLN A O 1
ATOM 884 N N . SER A 1 119 ? -22.417 22.465 10.924 1.00 82.25 119 SER A N 1
ATOM 885 C CA . SER A 1 119 ? -22.667 23.375 9.796 1.00 82.25 119 SER A CA 1
ATOM 886 C C . SER A 1 119 ? -23.001 22.638 8.496 1.00 82.25 119 SER A C 1
ATOM 888 O O . SER A 1 119 ? -23.891 23.057 7.759 1.00 82.25 119 SER A O 1
ATOM 890 N N . VAL A 1 120 ? -22.326 21.520 8.209 1.00 80.75 120 VAL A N 1
ATOM 891 C CA . VAL A 1 120 ? -22.647 20.686 7.039 1.00 80.75 120 VAL A CA 1
ATOM 892 C C . VAL A 1 120 ? -24.022 20.039 7.185 1.00 80.75 120 VAL A C 1
ATOM 894 O O . VAL A 1 120 ? -24.776 19.982 6.216 1.00 80.75 120 VAL A O 1
ATOM 897 N N . ARG A 1 121 ? -24.380 19.579 8.387 1.00 78.00 121 ARG A N 1
ATOM 898 C CA . ARG A 1 121 ? -25.708 19.023 8.667 1.00 78.00 121 ARG A CA 1
ATOM 899 C C . ARG A 1 121 ? -26.804 20.066 8.457 1.00 78.00 121 ARG A C 1
ATOM 901 O O . ARG A 1 121 ? -27.778 19.751 7.783 1.00 78.00 121 ARG A O 1
ATOM 908 N N . ASP A 1 122 ? -26.621 21.277 8.971 1.00 85.00 122 ASP A N 1
ATOM 909 C CA . ASP A 1 122 ? -27.585 22.372 8.831 1.00 85.00 122 ASP A CA 1
ATOM 910 C C . ASP A 1 122 ? -27.755 22.764 7.355 1.00 85.00 122 ASP A C 1
ATOM 912 O O . ASP A 1 122 ? -28.876 22.928 6.874 1.00 85.00 122 ASP A O 1
ATOM 916 N N . ALA A 1 123 ? -26.655 22.813 6.594 1.00 84.50 123 ALA A N 1
ATOM 917 C CA . ALA A 1 123 ? -26.699 23.071 5.155 1.00 84.50 123 ALA A CA 1
ATOM 918 C C . ALA A 1 123 ? -27.467 21.980 4.383 1.00 84.50 123 ALA A C 1
ATOM 920 O O . ALA A 1 123 ? -28.289 22.287 3.519 1.00 84.50 123 ALA A O 1
ATOM 921 N N . LEU A 1 124 ? -27.230 20.704 4.704 1.00 83.44 124 LEU A N 1
ATOM 922 C CA . LEU A 1 124 ? -27.933 19.578 4.080 1.00 83.44 124 LEU A CA 1
ATOM 923 C C . LEU A 1 124 ? -29.411 19.521 4.477 1.00 83.44 124 LEU A C 1
ATOM 925 O O . LEU A 1 124 ? -30.251 19.158 3.657 1.00 83.44 124 LEU A O 1
ATOM 929 N N . GLN A 1 125 ? -29.736 19.898 5.712 1.00 84.38 125 GLN A N 1
ATOM 930 C CA . GLN A 1 125 ? -31.112 20.004 6.181 1.00 84.38 125 GLN A CA 1
ATOM 931 C C . GLN A 1 125 ? -31.862 21.108 5.426 1.00 84.38 125 GLN A C 1
ATOM 933 O O . GLN A 1 125 ? -32.946 20.852 4.906 1.00 84.38 125 GLN A O 1
ATOM 938 N N . GLY A 1 126 ? -31.250 22.283 5.248 1.00 85.88 126 GLY A N 1
ATOM 939 C CA . GLY A 1 126 ? -31.817 23.350 4.418 1.00 85.88 126 GLY A CA 1
ATOM 940 C C . GLY A 1 126 ? -32.018 22.926 2.957 1.00 85.88 126 GLY A C 1
ATOM 941 O O . GLY A 1 126 ? -33.044 23.235 2.352 1.00 85.88 126 GLY A O 1
ATOM 942 N N . ALA A 1 127 ? -31.084 22.151 2.391 1.00 84.44 127 ALA A N 1
ATOM 943 C CA . ALA A 1 127 ? -31.245 21.579 1.052 1.00 84.44 127 ALA A CA 1
ATOM 944 C C . ALA A 1 127 ? -32.420 20.585 0.978 1.00 84.44 127 ALA A C 1
ATOM 946 O O . ALA A 1 127 ? -33.174 20.594 0.004 1.00 84.44 127 ALA A O 1
ATOM 947 N N . LYS A 1 128 ? -32.611 19.762 2.016 1.00 82.44 128 LYS A N 1
ATOM 948 C CA . LYS A 1 128 ? -33.730 18.817 2.118 1.00 82.44 128 LYS A CA 1
ATOM 949 C C . LYS A 1 128 ? -35.080 19.532 2.230 1.00 82.44 128 LYS A C 1
ATOM 951 O O . LYS A 1 128 ? -36.027 19.149 1.548 1.00 82.44 128 LYS A O 1
ATOM 956 N N . GLU A 1 129 ? -35.160 20.586 3.038 1.00 87.50 129 GLU A N 1
ATOM 957 C CA . GLU A 1 129 ? -36.363 21.417 3.187 1.00 87.50 129 GLU A CA 1
ATOM 958 C C . GLU A 1 129 ? -36.745 22.105 1.873 1.00 87.50 129 GLU A C 1
ATOM 960 O O . GLU A 1 129 ? -37.911 22.083 1.482 1.00 87.50 129 GLU A O 1
ATOM 965 N N . ALA A 1 130 ? -35.763 22.633 1.136 1.00 84.62 130 ALA A N 1
ATOM 966 C CA . ALA A 1 130 ? -35.990 23.159 -0.208 1.00 84.62 130 ALA A CA 1
ATOM 967 C C . ALA A 1 130 ? -36.460 22.063 -1.183 1.00 84.62 130 ALA A C 1
ATOM 969 O O . ALA A 1 130 ? -37.354 22.298 -1.994 1.00 84.62 130 ALA A O 1
ATOM 970 N N . GLY A 1 131 ? -35.894 20.855 -1.080 1.00 83.81 131 GLY A N 1
ATOM 971 C CA . GLY A 1 131 ? -36.282 19.689 -1.877 1.00 83.81 131 GLY A CA 1
ATOM 972 C C . GLY A 1 131 ? -37.732 19.247 -1.665 1.00 83.81 131 GLY A C 1
ATOM 973 O O . GLY A 1 131 ? -38.386 18.854 -2.626 1.00 83.81 131 GLY A O 1
ATOM 974 N N . ALA A 1 132 ? -38.259 19.370 -0.444 1.00 83.88 132 ALA A N 1
ATOM 975 C CA . ALA A 1 132 ? -39.644 19.021 -0.117 1.00 83.88 132 ALA A CA 1
ATOM 976 C C . ALA A 1 132 ? -40.688 19.944 -0.778 1.00 83.88 132 ALA A C 1
ATOM 978 O O . ALA A 1 132 ? -41.857 19.579 -0.882 1.00 83.88 132 ALA A O 1
ATOM 979 N N . LEU A 1 133 ? -40.274 21.132 -1.230 1.00 89.56 133 LEU A N 1
ATOM 980 C CA . LEU A 1 133 ? -41.119 22.090 -1.954 1.00 89.56 133 LEU A CA 1
ATOM 981 C C . LEU A 1 133 ? -41.073 21.893 -3.480 1.00 89.56 133 LEU A C 1
ATOM 983 O O . LEU A 1 133 ? -41.791 22.576 -4.211 1.00 89.56 133 LEU A O 1
ATOM 987 N N . LEU A 1 134 ? -40.213 20.997 -3.971 1.00 89.25 134 LEU A N 1
ATOM 988 C CA . LEU A 1 134 ? -40.017 20.714 -5.391 1.00 89.25 134 LEU A CA 1
ATOM 989 C C . LEU A 1 134 ? -40.821 19.475 -5.831 1.00 89.25 134 LEU A C 1
ATOM 991 O O . LEU A 1 134 ? -41.253 18.686 -4.991 1.00 89.25 134 LEU A O 1
ATOM 995 N N . PRO A 1 135 ? -41.019 19.270 -7.149 1.00 92.88 135 PRO A N 1
ATOM 996 C CA . PRO A 1 135 ? -41.625 18.047 -7.674 1.00 92.88 135 PRO A CA 1
ATOM 997 C C . PRO A 1 135 ? -40.930 16.781 -7.151 1.00 92.88 135 PRO A C 1
ATOM 999 O O . PRO A 1 135 ? -39.707 16.761 -7.008 1.00 92.88 135 PRO A O 1
ATOM 1002 N N . GLU A 1 136 ? -41.704 15.717 -6.920 1.00 86.00 136 GLU A N 1
ATOM 1003 C CA . GLU A 1 136 ? -41.282 14.492 -6.215 1.00 86.00 136 GLU A CA 1
ATOM 1004 C C . GLU A 1 136 ? -40.005 13.852 -6.798 1.00 86.00 136 GLU A C 1
ATOM 1006 O O . GLU A 1 136 ? -39.110 13.434 -6.062 1.00 86.00 136 GLU A O 1
ATOM 1011 N N . GLU A 1 137 ? -39.860 13.867 -8.126 1.00 87.75 137 GLU A N 1
ATOM 1012 C CA . GLU A 1 137 ? -38.681 13.358 -8.842 1.00 87.75 137 GLU A CA 1
ATOM 1013 C C . GLU A 1 137 ? -37.399 14.159 -8.540 1.00 87.75 137 GLU A C 1
ATOM 1015 O O . GLU A 1 137 ? -36.304 13.604 -8.474 1.00 87.75 137 GLU A O 1
ATOM 1020 N N . ILE A 1 138 ? -37.517 15.473 -8.324 1.00 84.12 138 ILE A N 1
ATOM 1021 C CA . ILE A 1 138 ? -36.386 16.346 -7.982 1.00 84.12 138 ILE A CA 1
ATOM 1022 C C . ILE A 1 138 ? -36.096 16.263 -6.479 1.00 84.12 138 ILE A C 1
ATOM 1024 O O . ILE A 1 138 ? -34.930 16.165 -6.091 1.00 84.12 138 ILE A O 1
ATOM 1028 N N . GLY A 1 139 ? -37.139 16.248 -5.642 1.00 83.75 139 GLY A N 1
ATOM 1029 C CA . GLY A 1 139 ? -37.016 16.124 -4.187 1.00 83.75 139 GLY A CA 1
ATOM 1030 C C . GLY A 1 139 ? -36.290 14.842 -3.765 1.00 83.75 139 GLY A C 1
ATOM 1031 O O . GLY A 1 139 ? -35.307 14.904 -3.025 1.00 83.75 139 GLY A O 1
ATOM 1032 N N . THR A 1 140 ? -36.684 13.692 -4.320 1.00 80.38 140 THR A N 1
ATOM 1033 C CA . THR A 1 140 ? -36.026 12.391 -4.067 1.00 80.38 140 THR A CA 1
ATOM 1034 C C . THR A 1 140 ? -34.560 12.371 -4.513 1.00 80.38 140 THR A C 1
ATOM 1036 O O . THR A 1 140 ? -33.695 11.800 -3.843 1.00 80.38 140 THR A O 1
ATOM 1039 N N . ARG A 1 141 ? -34.236 13.048 -5.619 1.00 83.38 141 ARG A N 1
ATOM 1040 C CA . ARG A 1 141 ? -32.860 13.159 -6.125 1.00 83.38 141 ARG A CA 1
ATOM 1041 C C . ARG A 1 141 ? -31.983 14.035 -5.226 1.00 83.38 141 ARG A C 1
ATOM 1043 O O . ARG A 1 141 ? -30.824 13.691 -4.990 1.00 83.38 141 ARG A O 1
ATOM 1050 N N . ILE A 1 142 ? -32.534 15.127 -4.692 1.00 81.44 142 ILE A N 1
ATOM 1051 C CA . ILE A 1 142 ? -31.865 15.986 -3.703 1.00 81.44 142 ILE A CA 1
ATOM 1052 C C . ILE A 1 142 ? -31.637 15.226 -2.398 1.00 81.44 142 ILE A C 1
ATOM 1054 O O . ILE A 1 142 ? -30.547 15.331 -1.839 1.00 81.44 142 ILE A O 1
ATOM 1058 N N . GLU A 1 143 ? -32.597 14.421 -1.934 1.00 76.38 143 GLU A N 1
ATOM 1059 C CA . GLU A 1 143 ? -32.412 13.565 -0.755 1.00 76.38 143 GLU A CA 1
ATOM 1060 C C . GLU A 1 143 ? -31.276 12.558 -0.953 1.00 76.38 143 GLU A C 1
ATOM 1062 O O . GLU A 1 143 ? -30.390 12.455 -0.102 1.00 76.38 143 GLU A O 1
ATOM 1067 N N . SER A 1 144 ? -31.259 11.860 -2.091 1.00 77.75 144 SER A N 1
ATOM 1068 C CA . SER A 1 144 ? -30.204 10.896 -2.418 1.00 77.75 144 SER A CA 1
ATOM 1069 C C . SER A 1 144 ? -28.818 11.552 -2.475 1.00 77.75 144 SER A C 1
ATOM 1071 O O . SER A 1 144 ? -27.873 11.052 -1.861 1.00 77.75 144 SER A O 1
ATOM 1073 N N . LEU A 1 145 ? -28.690 12.705 -3.143 1.00 79.50 145 LEU A N 1
ATOM 1074 C CA . LEU A 1 145 ? -27.423 13.442 -3.219 1.00 79.50 145 LEU A CA 1
ATOM 1075 C C . LEU A 1 145 ? -27.007 14.017 -1.864 1.00 79.50 145 LEU A C 1
ATOM 1077 O O . LEU A 1 145 ? -25.828 13.988 -1.521 1.00 79.50 145 LEU A O 1
ATOM 1081 N N . SER A 1 146 ? -27.961 14.503 -1.071 1.00 78.44 146 SER A N 1
ATOM 1082 C CA . SER A 1 146 ? -27.699 15.003 0.281 1.00 78.44 146 SER A CA 1
ATOM 1083 C C . SER A 1 146 ? -27.176 13.896 1.189 1.00 78.44 146 SER A C 1
ATOM 1085 O O . SER A 1 146 ? -26.249 14.130 1.964 1.00 78.44 146 SER A O 1
ATOM 1087 N N . ALA A 1 147 ? -27.708 12.678 1.060 1.00 72.25 147 ALA A N 1
ATOM 1088 C CA . ALA A 1 147 ? -27.192 11.513 1.767 1.00 72.25 147 ALA A CA 1
ATOM 1089 C C . ALA A 1 147 ? -25.746 11.188 1.347 1.00 72.25 147 ALA A C 1
ATOM 1091 O O . ALA A 1 147 ? -24.896 10.993 2.218 1.00 72.25 147 ALA A O 1
ATOM 1092 N N . ASP A 1 148 ? -25.436 11.211 0.045 1.00 71.31 148 ASP A N 1
ATOM 1093 C CA . ASP A 1 148 ? -24.080 10.952 -0.470 1.00 71.31 148 ASP A CA 1
ATOM 1094 C C . ASP A 1 148 ? -23.066 12.029 -0.026 1.00 71.31 148 ASP A C 1
ATOM 1096 O O . ASP A 1 148 ? -21.949 11.719 0.396 1.00 71.31 148 ASP A O 1
ATOM 1100 N N . ILE A 1 149 ? -23.466 13.306 -0.036 1.00 73.62 149 ILE A N 1
ATOM 1101 C CA . ILE A 1 149 ? -22.633 14.432 0.424 1.00 73.62 149 ILE A CA 1
ATOM 1102 C C . ILE A 1 149 ? -22.404 14.362 1.937 1.00 73.62 149 ILE A C 1
ATOM 1104 O O . ILE A 1 149 ? -21.280 14.586 2.401 1.00 73.62 149 ILE A O 1
ATOM 1108 N N . LYS A 1 150 ? -23.437 14.022 2.719 1.00 71.69 150 LYS A N 1
ATOM 1109 C CA . LYS A 1 150 ? -23.307 13.795 4.166 1.00 71.69 150 LYS A CA 1
ATOM 1110 C C . LYS A 1 150 ? -22.260 12.725 4.448 1.00 71.69 150 LYS A C 1
ATOM 1112 O O . LYS A 1 150 ? -21.406 12.913 5.307 1.00 71.69 150 LYS A O 1
ATOM 1117 N N . LEU A 1 151 ? -22.289 11.629 3.698 1.00 62.84 151 LEU A N 1
ATOM 1118 C CA . LEU A 1 151 ? -21.359 10.514 3.862 1.00 62.84 151 LEU A CA 1
ATOM 1119 C C . LEU A 1 151 ? -19.914 10.912 3.525 1.00 62.84 151 LEU A C 1
ATOM 1121 O O . LEU A 1 151 ? -19.042 10.758 4.378 1.00 62.84 151 LEU A O 1
ATOM 1125 N N . LYS A 1 152 ? -19.673 11.530 2.361 1.00 66.81 152 LYS A N 1
ATOM 1126 C CA . LYS A 1 152 ? -18.328 11.996 1.957 1.00 66.81 152 LYS A CA 1
ATOM 1127 C C . LYS A 1 152 ? -17.727 13.023 2.914 1.00 66.81 152 LYS A C 1
ATOM 1129 O O . LYS A 1 152 ? -16.529 13.016 3.191 1.00 66.81 152 LYS A O 1
ATOM 1134 N N . SER A 1 153 ? -18.549 13.939 3.421 1.00 66.44 153 SER A N 1
ATOM 1135 C CA . SER A 1 153 ? -18.095 14.956 4.378 1.00 66.44 153 SER A CA 1
ATOM 1136 C C . SER A 1 153 ? -17.776 14.357 5.750 1.00 66.44 153 SER A C 1
ATOM 1138 O O . SER A 1 153 ? -16.777 14.735 6.363 1.00 66.44 153 SER A O 1
ATOM 1140 N N . THR A 1 154 ? -18.559 13.374 6.203 1.00 64.44 154 THR A N 1
ATOM 1141 C CA . THR A 1 154 ? -18.317 12.643 7.456 1.00 64.44 154 THR A CA 1
ATOM 1142 C C . THR A 1 154 ? -16.913 12.037 7.487 1.00 64.44 154 THR A C 1
ATOM 1144 O O . THR A 1 154 ? -16.180 12.187 8.469 1.00 64.44 154 THR A O 1
ATOM 1147 N N . GLU A 1 155 ? -16.500 11.413 6.389 1.00 60.81 155 GLU A N 1
ATOM 1148 C CA . GLU A 1 155 ? -15.183 10.791 6.270 1.00 60.81 155 GLU A CA 1
ATOM 1149 C C . GLU A 1 155 ? -14.055 11.804 6.054 1.00 60.81 155 GLU A C 1
ATOM 1151 O O . GLU A 1 155 ? -12.995 11.702 6.684 1.00 60.81 155 GLU A O 1
ATOM 1156 N N . LEU A 1 156 ? -14.285 12.853 5.256 1.00 61.66 156 LEU A N 1
ATOM 1157 C CA . LEU A 1 156 ? -13.307 13.925 5.043 1.00 61.66 156 LEU A CA 1
ATOM 1158 C C . LEU A 1 156 ? -12.884 14.589 6.363 1.00 61.66 156 LEU A C 1
ATOM 1160 O O . LEU A 1 156 ? -11.698 14.873 6.566 1.00 61.66 156 LEU A O 1
ATOM 1164 N N . PHE A 1 157 ? -13.836 14.790 7.274 1.00 65.81 157 PHE A N 1
ATOM 1165 C CA . PHE A 1 157 ? -13.596 15.391 8.586 1.00 65.81 157 PHE A CA 1
ATOM 1166 C C . PHE A 1 157 ? -13.215 14.359 9.659 1.00 65.81 157 PHE A C 1
ATOM 1168 O O . PHE A 1 157 ? -12.779 14.725 10.753 1.00 65.81 157 PHE A O 1
ATOM 1175 N N . GLY A 1 158 ? -13.255 13.063 9.339 1.00 68.25 158 GLY A N 1
ATOM 1176 C CA . GLY A 1 158 ? -12.908 11.976 10.253 1.00 68.25 158 GLY A CA 1
ATOM 1177 C C . GLY A 1 158 ? -13.910 11.799 11.394 1.00 68.25 158 GLY A C 1
ATOM 1178 O O . GLY A 1 158 ? -13.493 11.399 12.484 1.00 68.25 158 GLY A O 1
ATOM 1179 N N . LEU A 1 159 ? -15.181 12.104 11.123 1.00 74.06 159 LEU A N 1
ATOM 1180 C CA . LEU A 1 159 ? -16.349 12.049 12.010 1.00 74.06 159 LEU A CA 1
ATOM 1181 C C . LEU A 1 159 ? -17.042 10.676 12.001 1.00 74.06 159 LEU A C 1
ATOM 1183 O O . LEU A 1 159 ? -18.167 10.551 12.488 1.00 74.06 159 LEU A O 1
ATOM 1187 N N . THR A 1 160 ? -16.395 9.655 11.431 1.00 82.19 160 THR A N 1
ATOM 1188 C CA . THR A 1 160 ? -16.892 8.274 11.344 1.00 82.19 160 THR A CA 1
ATOM 1189 C C . THR A 1 160 ? -17.434 7.791 12.686 1.00 82.19 160 THR A C 1
ATOM 1191 O O . THR A 1 160 ? -18.552 7.300 12.764 1.00 82.19 160 THR A O 1
ATOM 1194 N N . GLU A 1 161 ? -16.674 8.019 13.756 1.00 85.50 161 GLU A N 1
ATOM 1195 C CA . GLU A 1 161 ? -17.028 7.634 15.122 1.00 85.50 161 GLU A CA 1
ATOM 1196 C C . GLU A 1 161 ? -18.333 8.280 15.597 1.00 85.50 161 GLU A C 1
ATOM 1198 O O . GLU A 1 161 ? -19.257 7.574 15.989 1.00 85.50 161 GLU A O 1
ATOM 1203 N N . GLN A 1 162 ? -18.461 9.606 15.485 1.00 82.31 162 GLN A N 1
ATOM 1204 C CA . GLN A 1 162 ? -19.680 10.315 15.890 1.00 82.31 162 GLN A CA 1
ATOM 1205 C C . GLN A 1 162 ? -20.890 9.924 15.046 1.00 82.31 162 GLN A C 1
ATOM 1207 O O . GLN A 1 162 ? -22.000 9.833 15.557 1.00 82.31 162 GLN A O 1
ATOM 1212 N N . THR A 1 163 ? -20.692 9.676 13.755 1.00 81.56 163 THR A N 1
ATOM 1213 C CA . THR A 1 163 ? -21.800 9.313 12.866 1.00 81.56 163 THR A CA 1
ATOM 1214 C C . THR A 1 163 ? -22.299 7.906 13.140 1.00 81.56 163 THR A C 1
ATOM 1216 O O . THR A 1 163 ? -23.509 7.697 13.188 1.00 81.56 163 THR A O 1
ATOM 1219 N N . VAL A 1 164 ? -21.386 6.962 13.383 1.00 88.19 164 VAL A N 1
ATOM 1220 C CA . VAL A 1 164 ? -21.751 5.618 13.836 1.00 88.19 164 VAL A CA 1
ATOM 1221 C C . VAL A 1 164 ? -22.445 5.695 15.193 1.00 88.19 164 VAL A C 1
ATOM 1223 O O . VAL A 1 164 ? -23.509 5.106 15.344 1.00 88.19 164 VAL A O 1
ATOM 1226 N N . LYS A 1 165 ? -21.917 6.476 16.142 1.00 89.50 165 LYS A N 1
ATOM 1227 C CA . LYS A 1 165 ? -22.509 6.660 17.474 1.00 89.50 165 LYS A CA 1
ATOM 1228 C C . LYS A 1 165 ? -23.966 7.131 17.404 1.00 89.50 165 LYS A C 1
ATOM 1230 O O . LYS A 1 165 ? -24.841 6.511 17.999 1.00 89.50 165 LYS A O 1
ATOM 1235 N N . GLU A 1 166 ? -24.251 8.174 16.625 1.00 85.81 166 GLU A N 1
ATOM 1236 C CA . GLU A 1 166 ? -25.615 8.698 16.459 1.00 85.81 166 GLU A CA 1
ATOM 1237 C C . GLU A 1 166 ? -26.548 7.718 15.730 1.00 85.81 166 GLU A C 1
ATOM 1239 O O . GLU A 1 166 ? -27.689 7.521 16.149 1.00 85.81 166 GLU A O 1
ATOM 1244 N N . ALA A 1 167 ? -26.072 7.062 14.667 1.00 86.31 167 ALA A N 1
ATOM 1245 C CA . ALA A 1 167 ? -26.867 6.071 13.940 1.00 86.31 167 ALA A CA 1
ATOM 1246 C C . ALA A 1 167 ? -27.209 4.853 14.817 1.00 86.31 167 ALA A C 1
ATOM 1248 O O . ALA A 1 167 ? -28.322 4.333 14.759 1.00 86.31 167 ALA A O 1
ATOM 1249 N N . VAL A 1 168 ? -26.270 4.423 15.663 1.00 88.94 168 VAL A N 1
ATOM 1250 C CA . VAL A 1 168 ? -26.475 3.321 16.608 1.00 88.94 168 VAL A CA 1
ATOM 1251 C C . VAL A 1 168 ? -27.450 3.717 17.717 1.00 88.94 168 VAL A C 1
ATOM 1253 O O . VAL A 1 168 ? -28.332 2.922 18.026 1.00 88.94 168 VAL A O 1
ATOM 1256 N N . LYS A 1 169 ? -27.383 4.944 18.259 1.00 89.69 169 LYS A N 1
ATOM 1257 C CA . LYS A 1 169 ? -28.393 5.440 19.217 1.00 89.69 169 LYS A CA 1
ATOM 1258 C C . LYS A 1 169 ? -29.806 5.361 18.642 1.00 89.69 169 LYS A C 1
ATOM 1260 O O . LYS A 1 169 ? -30.693 4.803 19.279 1.00 89.69 169 LYS A O 1
ATOM 1265 N N . GLN A 1 170 ? -29.992 5.828 17.407 1.00 85.50 170 GLN A N 1
ATOM 1266 C CA . GLN A 1 170 ? -31.282 5.732 16.717 1.00 85.50 170 GLN A CA 1
ATOM 1267 C C . GLN A 1 170 ? -31.726 4.277 16.518 1.00 85.50 170 GLN A C 1
ATOM 1269 O O . GLN A 1 170 ? -32.900 3.961 16.705 1.00 85.50 170 GLN A O 1
ATOM 1274 N N . ALA A 1 171 ? -30.802 3.377 16.171 1.00 86.62 171 ALA A N 1
ATOM 1275 C CA . ALA A 1 171 ? -31.104 1.957 16.000 1.00 86.62 171 ALA A CA 1
ATOM 1276 C C . ALA A 1 171 ? -31.540 1.282 17.314 1.00 86.62 171 ALA A C 1
ATOM 1278 O O . ALA A 1 171 ? -32.466 0.474 17.295 1.00 86.62 171 ALA A O 1
ATOM 1279 N N . ILE A 1 172 ? -30.921 1.641 18.445 1.00 90.25 172 ILE A N 1
ATOM 1280 C CA . ILE A 1 172 ? -31.288 1.139 19.782 1.00 90.25 172 ILE A CA 1
ATOM 1281 C C . ILE A 1 172 ? -32.703 1.593 20.176 1.00 90.25 172 ILE A C 1
ATOM 1283 O O . ILE A 1 172 ? -33.427 0.853 20.836 1.00 90.25 172 ILE A O 1
ATOM 1287 N N . GLU A 1 173 ? -33.113 2.800 19.781 1.00 85.44 173 GLU A N 1
ATOM 1288 C CA . GLU A 1 173 ? -34.432 3.352 20.122 1.00 85.44 173 GLU A CA 1
ATOM 1289 C C . GLU A 1 173 ? -35.581 2.805 19.260 1.00 85.44 173 GLU A C 1
ATOM 1291 O O . GLU A 1 173 ? -36.730 2.831 19.697 1.00 85.44 173 GLU A O 1
ATOM 1296 N N . SER A 1 174 ? -35.293 2.329 18.043 1.00 76.50 174 SER A N 1
ATOM 1297 C CA . SER A 1 174 ? -36.311 2.096 17.006 1.00 76.50 174 SER A CA 1
ATOM 1298 C C . SER A 1 174 ? -36.451 0.653 16.505 1.00 76.50 174 SER A C 1
ATOM 1300 O O . SER A 1 174 ? -37.403 0.383 15.772 1.00 76.50 174 SER A O 1
ATOM 1302 N N . SER A 1 175 ? -35.552 -0.277 16.858 1.00 67.00 175 SER A N 1
ATOM 1303 C CA . SER A 1 175 ? -35.455 -1.586 16.183 1.00 67.00 175 SER A CA 1
ATOM 1304 C C . SER A 1 175 ? -35.632 -2.797 17.111 1.00 67.00 175 SER A C 1
ATOM 1306 O O . SER A 1 175 ? -35.003 -2.875 18.161 1.00 67.00 175 SER A O 1
ATOM 1308 N N . GLU A 1 176 ? -36.412 -3.798 16.673 1.00 69.38 176 GLU A N 1
ATOM 1309 C CA . GLU A 1 176 ? -36.490 -5.136 17.301 1.00 69.38 176 GLU A CA 1
ATOM 1310 C C . GLU A 1 176 ? -35.252 -6.015 17.001 1.00 69.38 176 GLU A C 1
ATOM 1312 O O . GLU A 1 176 ? -35.077 -7.056 17.625 1.00 69.38 176 GLU A O 1
ATOM 1317 N N . ASN A 1 177 ? -34.364 -5.606 16.079 1.00 85.38 177 ASN A N 1
ATOM 1318 C CA . ASN A 1 177 ? -33.183 -6.378 15.654 1.00 85.38 177 ASN A CA 1
ATOM 1319 C C . ASN A 1 177 ? -31.888 -5.553 15.728 1.00 85.38 177 ASN A C 1
ATOM 1321 O O . ASN A 1 177 ? -31.182 -5.368 14.731 1.00 85.38 177 ASN A O 1
ATOM 1325 N N . VAL A 1 178 ? -31.564 -5.057 16.925 1.00 89.94 178 VAL A N 1
ATOM 1326 C CA . VAL A 1 178 ? -30.442 -4.129 17.157 1.00 89.94 178 VAL A CA 1
ATOM 1327 C C . VAL A 1 178 ? -29.112 -4.681 16.641 1.00 89.94 178 VAL A C 1
ATOM 1329 O O . VAL A 1 178 ? -28.401 -3.973 15.929 1.00 89.94 178 VAL A O 1
ATOM 1332 N N . LYS A 1 179 ? -28.798 -5.957 16.900 1.00 93.31 179 LYS A N 1
ATOM 1333 C CA . LYS A 1 179 ? -27.565 -6.596 16.408 1.00 93.31 179 LYS A CA 1
ATOM 1334 C C . LYS A 1 179 ? -27.403 -6.479 14.885 1.00 93.31 179 LYS A C 1
ATOM 1336 O O . LYS A 1 179 ? -26.342 -6.075 14.407 1.00 93.31 179 LYS A O 1
ATOM 1341 N N . GLU A 1 180 ? -28.438 -6.840 14.126 1.00 92.62 180 GLU A N 1
ATOM 1342 C CA . GLU A 1 180 ? -28.403 -6.883 12.657 1.00 92.62 180 GLU A CA 1
ATOM 1343 C C . GLU A 1 180 ? -28.295 -5.466 12.070 1.00 92.62 180 GLU A C 1
ATOM 1345 O O . GLU A 1 180 ? -27.488 -5.211 11.173 1.00 92.62 180 GLU A O 1
ATOM 1350 N N . THR A 1 181 ? -29.064 -4.520 12.622 1.00 90.81 181 THR A N 1
ATOM 1351 C CA . THR A 1 181 ? -29.042 -3.112 12.204 1.00 90.81 181 THR A CA 1
ATOM 1352 C C . THR A 1 181 ? -27.680 -2.472 12.481 1.00 90.81 181 THR A C 1
ATOM 1354 O O . THR A 1 181 ? -27.112 -1.823 11.603 1.00 90.81 181 THR A O 1
ATOM 1357 N N . VAL A 1 182 ? -27.104 -2.700 13.665 1.00 94.12 182 VAL A N 1
ATOM 1358 C CA . VAL A 1 182 ? -25.765 -2.196 14.012 1.00 94.12 182 VAL A CA 1
ATOM 1359 C C . VAL A 1 182 ? -24.700 -2.814 13.111 1.00 94.12 182 VAL A C 1
ATOM 1361 O O . VAL A 1 182 ? -23.804 -2.101 12.658 1.00 94.12 182 VAL A O 1
ATOM 1364 N N . ALA A 1 183 ? -24.807 -4.106 12.787 1.00 95.19 183 ALA A N 1
ATOM 1365 C CA . ALA A 1 183 ? -23.889 -4.749 11.852 1.00 95.19 183 ALA A CA 1
ATOM 1366 C C . ALA A 1 183 ? -23.936 -4.113 10.457 1.00 95.19 183 ALA A C 1
ATOM 1368 O O . ALA A 1 183 ? -22.885 -3.911 9.848 1.00 95.19 183 ALA A O 1
ATOM 1369 N N . GLN A 1 184 ? -25.120 -3.746 9.959 1.00 92.12 184 GLN A N 1
ATOM 1370 C CA . GLN A 1 184 ? -25.252 -3.019 8.693 1.00 92.12 184 GLN A CA 1
ATOM 1371 C C . GLN A 1 184 ? -24.646 -1.614 8.767 1.00 92.12 184 GLN A C 1
ATOM 1373 O O . GLN A 1 184 ? -23.862 -1.253 7.891 1.00 92.12 184 GLN A O 1
ATOM 1378 N N . ILE A 1 185 ? -24.927 -0.852 9.829 1.00 90.94 185 ILE A N 1
ATOM 1379 C CA . ILE A 1 185 ? -24.362 0.493 10.032 1.00 90.94 185 ILE A CA 1
ATOM 1380 C C . ILE A 1 185 ? -22.830 0.433 10.057 1.00 90.94 185 ILE A C 1
ATOM 1382 O O . ILE A 1 185 ? -22.163 1.168 9.326 1.00 90.94 185 ILE A O 1
ATOM 1386 N N . ALA A 1 186 ? -22.264 -0.462 10.870 1.00 94.75 186 ALA A N 1
ATOM 1387 C CA . ALA A 1 186 ? -20.820 -0.620 11.000 1.00 94.75 186 ALA A CA 1
ATOM 1388 C C . ALA A 1 186 ? -20.176 -1.124 9.702 1.00 94.75 186 ALA A C 1
ATOM 1390 O O . ALA A 1 186 ? -19.090 -0.661 9.343 1.00 94.75 186 ALA A O 1
ATOM 1391 N N . ARG A 1 187 ? -20.844 -2.019 8.963 1.00 95.06 187 ARG A N 1
ATOM 1392 C CA . ARG A 1 187 ? -20.380 -2.480 7.650 1.00 95.06 187 ARG A CA 1
ATOM 1393 C C . ARG A 1 187 ? -20.310 -1.336 6.650 1.00 95.06 187 ARG A C 1
ATOM 1395 O O . ARG A 1 187 ? -19.247 -1.127 6.068 1.00 95.06 187 ARG A O 1
ATOM 1402 N N . ASP A 1 188 ? -21.405 -0.606 6.476 1.00 90.69 188 ASP A N 1
ATOM 1403 C CA . ASP A 1 188 ? -21.515 0.480 5.501 1.00 90.69 188 ASP A CA 1
ATOM 1404 C C . ASP A 1 188 ? -20.525 1.605 5.800 1.00 90.69 188 ASP A C 1
ATOM 1406 O O . ASP A 1 188 ? -19.837 2.081 4.892 1.00 90.69 188 ASP A O 1
ATOM 1410 N N . ALA A 1 189 ? -20.419 1.999 7.073 1.00 89.62 189 ALA A N 1
ATOM 1411 C CA . ALA A 1 189 ? -19.453 2.995 7.517 1.00 89.62 189 ALA A CA 1
ATOM 1412 C C . ALA A 1 189 ? -18.024 2.541 7.193 1.00 89.62 189 ALA A C 1
ATOM 1414 O O . ALA A 1 189 ? -17.280 3.263 6.535 1.00 89.62 189 ALA A O 1
ATOM 1415 N N . THR A 1 190 ? -17.657 1.316 7.582 1.00 92.75 190 THR A N 1
ATOM 1416 C CA . THR A 1 190 ? -16.298 0.793 7.373 1.00 92.75 190 THR A CA 1
ATOM 1417 C C . THR A 1 190 ? -15.948 0.648 5.892 1.00 92.75 190 THR A C 1
ATOM 1419 O O . THR A 1 190 ? -14.875 1.072 5.462 1.00 92.75 190 THR A O 1
ATOM 1422 N N . GLU A 1 191 ? -16.847 0.069 5.094 1.00 91.44 191 GLU A N 1
ATOM 1423 C CA . GLU A 1 191 ? -16.625 -0.179 3.668 1.00 91.44 191 GLU A CA 1
ATOM 1424 C C . GLU A 1 191 ? -16.432 1.128 2.892 1.00 91.44 191 GLU A C 1
ATOM 1426 O O . GLU A 1 191 ? -15.472 1.264 2.125 1.00 91.44 191 GLU A O 1
ATOM 1431 N N . ARG A 1 192 ? -17.326 2.102 3.097 1.00 85.44 192 ARG A N 1
ATOM 1432 C CA . ARG A 1 192 ? -17.271 3.395 2.401 1.00 85.44 192 ARG A CA 1
ATOM 1433 C C . ARG A 1 192 ? -16.018 4.162 2.788 1.00 85.44 192 ARG A C 1
ATOM 1435 O O . ARG A 1 192 ? -15.263 4.576 1.910 1.00 85.44 192 ARG A O 1
ATOM 1442 N N . ALA A 1 193 ? -15.750 4.248 4.086 1.00 86.00 193 ALA A N 1
ATOM 1443 C CA . ALA A 1 193 ? -14.592 4.943 4.617 1.00 86.00 193 ALA A CA 1
ATOM 1444 C C . ALA A 1 193 ? -13.278 4.394 4.040 1.00 86.00 193 ALA A C 1
ATOM 1446 O O . ALA A 1 193 ? -12.382 5.152 3.657 1.00 86.00 193 ALA A O 1
ATOM 1447 N N . LEU A 1 194 ? -13.159 3.074 3.888 1.00 87.44 194 LEU A N 1
ATOM 1448 C CA . LEU A 1 194 ? -11.969 2.461 3.300 1.00 87.44 194 LEU A CA 1
ATOM 1449 C C . LEU A 1 194 ? -11.852 2.687 1.788 1.00 87.44 194 LEU A C 1
ATOM 1451 O O . LEU A 1 194 ? -10.727 2.869 1.318 1.00 87.44 194 LEU A O 1
ATOM 1455 N N . LYS A 1 195 ? -12.969 2.760 1.053 1.00 83.25 195 LYS A N 1
ATOM 1456 C CA . LYS A 1 195 ? -13.003 2.981 -0.407 1.00 83.25 195 LYS A CA 1
ATOM 1457 C C . LYS A 1 195 ? -12.680 4.413 -0.849 1.00 83.25 195 LYS A C 1
ATOM 1459 O O . LYS A 1 195 ? -12.266 4.600 -1.991 1.00 83.25 195 LYS A O 1
ATOM 1464 N N . GLU A 1 196 ? -12.855 5.417 0.008 1.00 75.56 196 GLU A N 1
ATOM 1465 C CA . GLU A 1 196 ? -12.685 6.831 -0.377 1.00 75.56 196 GLU A CA 1
ATOM 1466 C C . GLU A 1 196 ? -11.242 7.273 -0.638 1.00 75.56 196 GLU A C 1
ATOM 1468 O O . GLU A 1 196 ? -10.997 8.235 -1.366 1.00 75.56 196 GLU A O 1
ATOM 1473 N N . ARG A 1 197 ? -10.267 6.610 -0.018 1.00 72.38 197 ARG A N 1
ATOM 1474 C CA . ARG A 1 197 ? -8.842 6.928 -0.183 1.00 72.38 197 ARG A CA 1
ATOM 1475 C C . ARG A 1 197 ? -8.054 5.648 -0.395 1.00 72.38 197 ARG A C 1
ATOM 1477 O O . ARG A 1 197 ? -8.594 4.552 -0.283 1.00 72.38 197 ARG A O 1
ATOM 1484 N N . ARG A 1 198 ? -6.748 5.791 -0.645 1.00 76.25 198 ARG A N 1
ATOM 1485 C CA . ARG A 1 198 ? -5.823 4.658 -0.739 1.00 76.25 198 ARG A CA 1
ATOM 1486 C C . ARG A 1 198 ? -6.016 3.717 0.449 1.00 76.25 198 ARG A C 1
ATOM 1488 O O . ARG A 1 198 ? -6.044 4.155 1.601 1.00 76.25 198 ARG A O 1
ATOM 1495 N N . PHE A 1 199 ? -6.169 2.439 0.150 1.00 83.06 199 PHE A N 1
ATOM 1496 C CA . PHE A 1 199 ? -6.319 1.403 1.153 1.00 83.06 199 PHE A CA 1
ATOM 1497 C C . PHE A 1 199 ? -4.951 1.082 1.769 1.00 83.06 199 PHE A C 1
ATOM 1499 O O . PHE A 1 199 ? -4.007 0.828 1.024 1.00 83.06 199 PHE A O 1
ATOM 1506 N N . THR A 1 200 ? -4.842 1.131 3.099 1.00 85.88 200 THR A N 1
ATOM 1507 C CA . THR A 1 200 ? -3.616 0.805 3.850 1.00 85.88 200 THR A CA 1
ATOM 1508 C C . THR A 1 200 ? -3.963 0.165 5.191 1.00 85.88 200 THR A C 1
ATOM 1510 O O . THR A 1 200 ? -5.033 0.437 5.752 1.00 85.88 200 THR A O 1
ATOM 1513 N N . ALA A 1 201 ? -3.042 -0.623 5.743 1.00 87.62 201 ALA A N 1
ATOM 1514 C CA . ALA A 1 201 ? -3.186 -1.282 7.039 1.00 87.62 201 ALA A CA 1
ATOM 1515 C C . ALA A 1 201 ? -3.500 -0.297 8.190 1.00 87.62 201 ALA A C 1
ATOM 1517 O O . ALA A 1 201 ? -4.433 -0.499 8.971 1.00 87.62 201 ALA A O 1
ATOM 1518 N N . ASP A 1 202 ? -2.786 0.833 8.249 1.00 85.88 202 ASP A N 1
ATOM 1519 C CA . ASP A 1 202 ? -3.004 1.889 9.254 1.00 85.88 202 ASP A CA 1
ATOM 1520 C C . ASP A 1 202 ? -4.414 2.497 9.175 1.00 85.88 202 ASP A C 1
ATOM 1522 O O . ASP A 1 202 ? -5.045 2.774 10.200 1.00 85.88 202 ASP A O 1
ATOM 1526 N N . ARG A 1 203 ? -4.947 2.672 7.960 1.00 88.69 203 ARG A N 1
ATOM 1527 C CA . ARG A 1 203 ? -6.312 3.175 7.789 1.00 88.69 203 ARG A CA 1
ATOM 1528 C C . ARG A 1 203 ? -7.333 2.157 8.258 1.00 88.69 203 ARG A C 1
ATOM 1530 O O . ARG A 1 203 ? -8.233 2.548 8.992 1.00 88.69 203 ARG A O 1
ATOM 1537 N N . VAL A 1 204 ? -7.177 0.882 7.898 1.00 91.81 204 VAL A N 1
ATOM 1538 C CA . VAL A 1 204 ? -8.055 -0.197 8.383 1.00 91.81 204 VAL A CA 1
ATOM 1539 C C . VAL A 1 204 ? -8.136 -0.181 9.904 1.00 91.81 204 VAL A C 1
ATOM 1541 O O . VAL A 1 204 ? -9.235 -0.109 10.452 1.00 91.81 204 VAL A O 1
ATOM 1544 N N . LYS A 1 205 ? -6.984 -0.125 10.577 1.00 93.06 205 LYS A N 1
ATOM 1545 C CA . LYS A 1 205 ? -6.891 -0.004 12.036 1.00 93.06 205 LYS A CA 1
ATOM 1546 C C . LYS A 1 205 ? -7.661 1.206 12.575 1.00 93.06 205 LYS A C 1
ATOM 1548 O O . LYS A 1 205 ? -8.508 1.048 13.449 1.00 93.06 205 LYS A O 1
ATOM 1553 N N . LYS A 1 206 ? -7.416 2.408 12.044 1.00 91.19 206 LYS A N 1
ATOM 1554 C CA . LYS A 1 206 ? -8.071 3.646 12.516 1.00 91.19 206 LYS A CA 1
ATOM 1555 C C . LYS A 1 206 ? -9.583 3.650 12.293 1.00 91.19 206 LYS A C 1
ATOM 1557 O O . LYS A 1 206 ? -10.320 4.133 13.146 1.00 91.19 206 LYS A O 1
ATOM 1562 N N . ILE A 1 207 ? -10.039 3.157 11.145 1.00 91.94 207 ILE A N 1
ATOM 1563 C CA . ILE A 1 207 ? -11.459 3.152 10.772 1.00 91.94 207 ILE A CA 1
ATOM 1564 C C . ILE A 1 207 ? -12.203 2.133 11.634 1.00 91.94 207 ILE A C 1
ATOM 1566 O O . ILE A 1 207 ? -13.213 2.476 12.240 1.00 91.94 207 ILE A O 1
ATOM 1570 N N . ALA A 1 208 ? -11.668 0.914 11.749 1.00 94.94 208 ALA A N 1
ATOM 1571 C CA . ALA A 1 208 ? -12.256 -0.133 12.575 1.00 94.94 208 ALA A CA 1
ATOM 1572 C C . ALA A 1 208 ? -12.347 0.292 14.051 1.00 94.94 208 ALA A C 1
ATOM 1574 O O . ALA A 1 208 ? -13.383 0.078 14.675 1.00 94.94 208 ALA A O 1
ATOM 1575 N N . GLU A 1 209 ? -11.310 0.950 14.590 1.00 95.44 209 GLU A N 1
ATOM 1576 C CA . GLU A 1 209 ? -11.322 1.485 15.961 1.00 95.44 209 GLU A CA 1
ATOM 1577 C C . GLU A 1 209 ? -12.449 2.504 16.145 1.00 95.44 209 GLU A C 1
ATOM 1579 O O . GLU A 1 209 ? -13.265 2.350 17.045 1.00 95.44 209 GLU A O 1
ATOM 1584 N N . LYS A 1 210 ? -12.548 3.497 15.255 1.00 93.44 210 LYS A N 1
ATOM 1585 C CA . LYS A 1 210 ? -13.583 4.540 15.316 1.00 93.44 210 LYS A CA 1
ATOM 1586 C C . LYS A 1 210 ? -15.001 3.989 15.216 1.00 93.44 210 LYS A C 1
ATOM 1588 O O . LYS A 1 210 ? -15.888 4.448 15.928 1.00 93.44 210 LYS A O 1
ATOM 1593 N N . VAL A 1 211 ? -15.223 3.035 14.315 1.00 95.06 211 VAL A N 1
ATOM 1594 C CA . VAL A 1 211 ? -16.543 2.433 14.093 1.00 95.06 211 VAL A CA 1
ATOM 1595 C C . VAL A 1 211 ? -16.954 1.595 15.304 1.00 95.06 211 VAL A C 1
ATOM 1597 O O . VAL A 1 211 ? -18.062 1.762 15.809 1.00 95.06 211 VAL A O 1
ATOM 1600 N N . MET A 1 212 ? -16.067 0.730 15.804 1.00 96.44 212 MET A N 1
ATOM 1601 C CA . MET A 1 212 ? -16.372 -0.114 16.962 1.00 96.44 212 MET A CA 1
ATOM 1602 C C . MET A 1 212 ? -16.528 0.708 18.247 1.00 96.44 212 MET A C 1
ATOM 1604 O O . MET A 1 212 ? -17.507 0.504 18.960 1.00 96.44 212 MET A O 1
ATOM 1608 N N . SER A 1 213 ? -15.626 1.659 18.522 1.00 95.12 213 SER A N 1
ATOM 1609 C CA . SER A 1 213 ? -15.732 2.540 19.695 1.00 95.12 213 SER A CA 1
ATOM 1610 C C . SER A 1 213 ? -17.008 3.374 19.654 1.00 95.12 213 SER A C 1
ATOM 1612 O O . SER A 1 213 ? -17.769 3.346 20.613 1.00 95.12 213 SER A O 1
ATOM 1614 N N . GLY A 1 214 ? -17.310 4.030 18.526 1.00 92.06 214 GLY A N 1
ATOM 1615 C CA . GLY A 1 214 ? -18.518 4.849 18.398 1.00 92.06 214 GLY A CA 1
ATOM 1616 C C . GLY A 1 214 ? -19.806 4.057 18.640 1.00 92.06 214 GLY A C 1
ATOM 1617 O O . GLY A 1 214 ? -20.707 4.539 19.324 1.00 92.06 214 GLY A O 1
ATOM 1618 N N . ALA A 1 215 ? -19.883 2.821 18.135 1.00 94.19 215 ALA A N 1
ATOM 1619 C CA . ALA A 1 215 ? -21.028 1.945 18.370 1.00 94.19 215 ALA A CA 1
ATOM 1620 C C . ALA A 1 215 ? -21.130 1.489 19.835 1.00 94.19 215 ALA A C 1
ATOM 1622 O O . ALA A 1 215 ? -22.203 1.570 20.431 1.00 94.19 215 ALA A O 1
ATOM 1623 N N . VAL A 1 216 ? -20.027 1.030 20.432 1.00 95.94 216 VAL A N 1
ATOM 1624 C CA . VAL A 1 216 ? -20.021 0.543 21.821 1.00 95.94 216 VAL A CA 1
ATOM 1625 C C . VAL A 1 216 ? -20.315 1.675 22.805 1.00 95.94 216 VAL A C 1
ATOM 1627 O O . VAL A 1 216 ? -21.162 1.507 23.679 1.00 95.94 216 VAL A O 1
ATOM 1630 N N . GLU A 1 217 ? -19.707 2.847 22.621 1.00 94.00 217 GLU A N 1
ATOM 1631 C CA . GLU A 1 217 ? -19.981 4.024 23.449 1.00 94.00 217 GLU A CA 1
ATOM 1632 C C . GLU A 1 217 ? -21.448 4.459 23.366 1.00 94.00 217 GLU A C 1
ATOM 1634 O O . GLU A 1 217 ? -22.026 4.836 24.381 1.00 94.00 217 GLU A O 1
ATOM 1639 N N . ALA A 1 218 ? -22.080 4.394 22.184 1.00 91.69 218 ALA A N 1
ATOM 1640 C CA . ALA A 1 218 ? -23.508 4.690 22.046 1.00 91.69 218 ALA A CA 1
ATOM 1641 C C . ALA A 1 218 ? -24.373 3.787 22.935 1.00 91.69 218 ALA A C 1
ATOM 1643 O O . ALA A 1 218 ? -25.292 4.274 23.595 1.00 91.69 218 ALA A O 1
ATOM 1644 N N . ALA A 1 219 ? -24.079 2.486 22.957 1.00 93.62 219 ALA A N 1
ATOM 1645 C CA . ALA A 1 219 ? -24.828 1.520 23.753 1.00 93.62 219 ALA A CA 1
ATOM 1646 C C . ALA A 1 219 ? -24.567 1.665 25.254 1.00 93.62 219 ALA A C 1
ATOM 1648 O O . ALA A 1 219 ? -25.491 1.531 26.055 1.00 93.62 219 ALA A O 1
ATOM 1649 N N . GLU A 1 220 ? -23.324 1.959 25.637 1.00 92.69 220 GLU A N 1
ATOM 1650 C CA . GLU A 1 220 ? -22.948 2.194 27.033 1.00 92.69 220 GLU A CA 1
ATOM 1651 C C . GLU A 1 220 ? -23.586 3.473 27.583 1.00 92.69 220 GLU A C 1
ATOM 1653 O O . GLU A 1 220 ? -24.125 3.452 28.688 1.00 92.69 220 GLU A O 1
ATOM 1658 N N . GLU A 1 221 ? -23.622 4.553 26.796 1.00 92.19 221 GLU A N 1
ATOM 1659 C CA . GLU A 1 221 ? -24.339 5.786 27.148 1.00 92.19 221 GLU A CA 1
ATOM 1660 C C . GLU A 1 221 ? -25.853 5.570 27.251 1.00 92.19 221 GLU A C 1
ATOM 1662 O O . GLU A 1 221 ? -26.497 6.123 28.142 1.00 92.19 221 GLU A O 1
ATOM 1667 N N . ALA A 1 222 ? -26.429 4.764 26.354 1.00 89.38 222 ALA A N 1
ATOM 1668 C CA . ALA A 1 222 ? -27.851 4.427 26.383 1.00 89.38 222 ALA A CA 1
ATOM 1669 C C . ALA A 1 222 ? -28.211 3.423 27.496 1.00 89.38 222 ALA A C 1
ATOM 1671 O O . ALA A 1 222 ? -29.384 3.299 27.856 1.00 89.38 222 ALA A O 1
ATOM 1672 N N . GLY A 1 223 ? -27.229 2.682 28.021 1.00 88.31 223 GLY A N 1
ATOM 1673 C CA . GLY A 1 223 ? -27.414 1.634 29.027 1.00 88.31 223 GLY A CA 1
ATOM 1674 C C . GLY A 1 223 ? -28.243 0.435 28.547 1.00 88.31 223 GLY A C 1
ATOM 1675 O O . GLY A 1 223 ? -28.812 -0.279 29.373 1.00 88.31 223 GLY A O 1
ATOM 1676 N N . LYS A 1 224 ? -28.357 0.219 27.230 1.00 89.50 224 LYS A N 1
ATOM 1677 C CA . LYS A 1 224 ? -29.219 -0.805 26.610 1.00 89.50 224 LYS A CA 1
ATOM 1678 C C . LYS A 1 224 ? -28.484 -1.542 25.498 1.00 89.50 224 LYS A C 1
ATOM 1680 O O . LYS A 1 224 ? -27.643 -0.962 24.823 1.00 89.50 224 LYS A O 1
ATOM 1685 N N . GLU A 1 225 ? -28.824 -2.817 25.309 1.00 90.88 225 GLU A N 1
ATOM 1686 C CA . GLU A 1 225 ? -28.397 -3.629 24.154 1.00 90.88 225 GLU A CA 1
ATOM 1687 C C . GLU A 1 225 ? -26.872 -3.715 23.929 1.00 90.88 225 GLU A C 1
ATOM 1689 O O . GLU A 1 225 ? -26.408 -4.042 22.840 1.00 90.88 225 GLU A O 1
ATOM 1694 N N . VAL A 1 226 ? -26.058 -3.474 24.968 1.00 94.31 226 VAL A N 1
ATOM 1695 C CA . VAL A 1 226 ? -24.583 -3.414 24.878 1.00 94.31 226 VAL A CA 1
ATOM 1696 C C . VAL A 1 226 ? -23.985 -4.678 24.255 1.00 94.31 226 VAL A C 1
ATOM 1698 O O . VAL A 1 226 ? -23.044 -4.601 23.467 1.00 94.31 226 VAL A O 1
ATOM 1701 N N . LYS A 1 227 ? -24.546 -5.849 24.577 1.00 95.94 227 LYS A N 1
ATOM 1702 C CA . LYS A 1 227 ? -24.100 -7.136 24.032 1.00 95.94 227 LYS A CA 1
ATOM 1703 C C . LYS A 1 227 ? -24.327 -7.224 22.521 1.00 95.94 227 LYS A C 1
ATOM 1705 O O . LYS A 1 227 ? -23.407 -7.572 21.782 1.00 95.94 227 LYS A O 1
ATOM 1710 N N . ASP A 1 228 ? -25.534 -6.895 22.083 1.00 94.81 228 ASP A N 1
ATOM 1711 C CA . ASP A 1 228 ? -25.954 -7.002 20.688 1.00 94.81 228 ASP A CA 1
ATOM 1712 C C . ASP A 1 228 ? -25.274 -5.945 19.819 1.00 94.81 228 ASP A C 1
ATOM 1714 O O . ASP A 1 228 ? -24.836 -6.249 18.707 1.00 94.81 228 ASP A O 1
ATOM 1718 N N . VAL A 1 229 ? -25.081 -4.739 20.358 1.00 95.88 229 VAL A N 1
ATOM 1719 C CA . VAL A 1 229 ? -24.342 -3.658 19.699 1.00 95.88 229 VAL A CA 1
ATOM 1720 C C . VAL A 1 229 ? -22.861 -4.010 19.559 1.00 95.88 229 VAL A C 1
ATOM 1722 O O . VAL A 1 229 ? -22.319 -3.873 18.466 1.00 95.88 229 VAL A O 1
ATOM 1725 N N . ALA A 1 230 ? -22.199 -4.507 20.611 1.00 97.06 230 ALA A N 1
ATOM 1726 C CA . ALA A 1 230 ? -20.790 -4.909 20.533 1.00 97.06 230 ALA A CA 1
ATOM 1727 C C . ALA A 1 230 ? -20.575 -6.038 19.511 1.00 97.06 230 ALA A C 1
ATOM 1729 O O . ALA A 1 230 ? -19.636 -5.989 18.712 1.00 97.06 230 ALA A O 1
ATOM 1730 N N . HIS A 1 231 ? -21.481 -7.022 19.491 1.00 97.19 231 HIS A N 1
ATOM 1731 C CA . HIS A 1 231 ? -21.449 -8.107 18.511 1.00 97.19 231 HIS A CA 1
ATOM 1732 C C . HIS A 1 231 ? -21.668 -7.585 17.089 1.00 97.19 231 HIS A C 1
ATOM 1734 O O . HIS A 1 231 ? -20.885 -7.893 16.186 1.00 97.19 231 HIS A O 1
ATOM 1740 N N . GLY A 1 232 ? -22.711 -6.778 16.885 1.00 95.69 232 GLY A N 1
ATOM 1741 C CA . GLY A 1 232 ? -23.029 -6.181 15.591 1.00 95.69 232 GLY A CA 1
ATOM 1742 C C . GLY A 1 232 ? -21.893 -5.304 15.067 1.00 95.69 232 GLY A C 1
ATOM 1743 O O . GLY A 1 232 ? -21.507 -5.428 13.908 1.00 95.69 232 GLY A O 1
ATOM 1744 N N . ALA A 1 233 ? -21.290 -4.477 15.921 1.00 97.19 233 ALA A N 1
ATOM 1745 C CA . ALA A 1 233 ? -20.197 -3.585 15.551 1.00 97.19 233 ALA A CA 1
ATOM 1746 C C . ALA A 1 233 ? -18.950 -4.352 15.089 1.00 97.19 233 ALA A C 1
ATOM 1748 O O . ALA A 1 233 ? -18.367 -3.999 14.062 1.00 97.19 233 ALA A O 1
ATOM 1749 N N . PHE A 1 234 ? -18.572 -5.420 15.801 1.00 97.06 234 PHE A N 1
ATOM 1750 C CA . PHE A 1 234 ? -17.447 -6.277 15.420 1.00 97.06 234 PHE A CA 1
ATOM 1751 C C . PHE A 1 234 ? -17.693 -6.963 14.070 1.00 97.06 234 PHE A C 1
ATOM 1753 O O . PHE A 1 234 ? -16.890 -6.819 13.146 1.00 97.06 234 PHE A O 1
ATOM 1760 N N . GLU A 1 235 ? -18.822 -7.667 13.918 1.00 95.50 235 GLU A N 1
ATOM 1761 C CA . GLU A 1 235 ? -19.148 -8.354 12.661 1.00 95.50 235 GLU A CA 1
ATOM 1762 C C . GLU A 1 235 ? -19.293 -7.378 11.489 1.00 95.50 235 GLU A C 1
ATOM 1764 O O . GLU A 1 235 ? -18.844 -7.661 10.376 1.00 95.50 235 GLU A O 1
ATOM 1769 N N . GLY A 1 236 ? -19.935 -6.235 11.723 1.00 95.44 236 GLY A N 1
ATOM 1770 C CA . GLY A 1 236 ? -20.144 -5.204 10.718 1.00 95.44 236 GLY A CA 1
ATOM 1771 C C . GLY A 1 236 ? -18.824 -4.617 10.239 1.00 95.44 236 GLY A C 1
ATOM 1772 O O . GLY A 1 236 ? -18.556 -4.625 9.038 1.00 95.44 236 GLY A O 1
ATOM 1773 N N . ALA A 1 237 ? -17.955 -4.197 11.163 1.00 96.25 237 ALA A N 1
ATOM 1774 C CA . ALA A 1 237 ? -16.628 -3.692 10.821 1.00 96.25 237 ALA A CA 1
ATOM 1775 C C . ALA A 1 237 ? -15.817 -4.733 10.032 1.00 96.25 237 ALA A C 1
ATOM 1777 O O . ALA A 1 237 ? -15.270 -4.412 8.975 1.00 96.25 237 ALA A O 1
ATOM 1778 N N . GLN A 1 238 ? -15.823 -5.999 10.462 1.00 95.50 238 GLN A N 1
ATOM 1779 C CA . GLN A 1 238 ? -15.151 -7.089 9.750 1.00 95.50 238 GLN A CA 1
ATOM 1780 C C . GLN A 1 238 ? -15.675 -7.260 8.314 1.00 95.50 238 GLN A C 1
ATOM 1782 O O . GLN A 1 238 ? -14.890 -7.291 7.361 1.00 95.50 238 GLN A O 1
ATOM 1787 N N . LYS A 1 239 ? -17.003 -7.333 8.134 1.00 94.44 239 LYS A N 1
ATOM 1788 C CA . LYS A 1 239 ? -17.657 -7.460 6.816 1.00 94.44 239 LYS A CA 1
ATOM 1789 C C . LYS A 1 239 ? -17.389 -6.242 5.926 1.00 94.44 239 LYS A C 1
ATOM 1791 O O . LYS A 1 239 ? -17.229 -6.394 4.711 1.00 94.44 239 LYS A O 1
ATOM 1796 N N . GLY A 1 240 ? -17.316 -5.049 6.513 1.0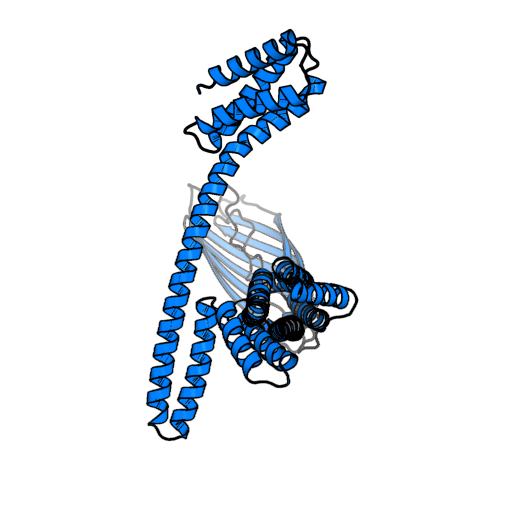0 93.94 240 GLY A N 1
ATOM 1797 C CA . GLY A 1 240 ? -17.005 -3.806 5.811 1.00 93.94 240 GLY A CA 1
ATOM 1798 C C . GLY A 1 240 ? -15.573 -3.780 5.279 1.00 93.94 240 GLY A C 1
ATOM 1799 O O . GLY A 1 240 ? -15.363 -3.480 4.102 1.00 93.94 240 GLY A O 1
ATOM 1800 N N . ILE A 1 241 ? -14.593 -4.193 6.094 1.00 94.94 241 ILE A N 1
ATOM 1801 C CA . ILE A 1 241 ? -13.197 -4.355 5.650 1.00 94.94 241 ILE A CA 1
ATOM 1802 C C . ILE A 1 241 ? -13.125 -5.395 4.533 1.00 94.94 241 ILE A C 1
ATOM 1804 O O . ILE A 1 241 ? -12.525 -5.136 3.493 1.00 94.94 241 ILE A O 1
ATOM 1808 N N . ALA A 1 242 ? -13.775 -6.547 4.712 1.00 93.25 242 ALA A N 1
ATOM 1809 C CA . ALA A 1 242 ? -13.751 -7.629 3.734 1.00 93.25 242 ALA A CA 1
ATOM 1810 C C . ALA A 1 242 ? -14.321 -7.180 2.369 1.00 93.25 242 ALA A C 1
ATOM 1812 O O . ALA A 1 242 ? -13.766 -7.506 1.321 1.00 93.25 242 ALA A O 1
ATOM 1813 N N . SER A 1 243 ? -15.389 -6.375 2.375 1.00 92.12 243 SER A N 1
ATOM 1814 C CA . SER A 1 243 ? -15.992 -5.801 1.159 1.00 92.12 243 SER A CA 1
ATOM 1815 C C . SER A 1 243 ? -15.105 -4.726 0.512 1.00 92.12 243 SER A C 1
ATOM 1817 O O . SER A 1 243 ? -15.032 -4.620 -0.714 1.00 92.12 243 SER A O 1
ATOM 1819 N N . ALA A 1 244 ? -14.381 -3.939 1.313 1.00 91.50 244 ALA A N 1
ATOM 1820 C CA . ALA A 1 244 ? -13.397 -2.992 0.796 1.00 91.50 244 ALA A CA 1
ATOM 1821 C C . ALA A 1 244 ? -12.203 -3.713 0.144 1.00 91.50 244 ALA A C 1
ATOM 1823 O O . ALA A 1 244 ? -11.809 -3.347 -0.964 1.00 91.50 244 ALA A O 1
ATOM 1824 N N . VAL A 1 245 ? -11.686 -4.769 0.778 1.00 91.44 245 VAL A N 1
ATOM 1825 C CA . VAL A 1 245 ? -10.591 -5.613 0.269 1.00 91.44 245 VAL A CA 1
ATOM 1826 C C . VAL A 1 245 ? -10.935 -6.249 -1.076 1.00 91.44 245 VAL A C 1
ATOM 1828 O O . VAL A 1 245 ? -10.128 -6.202 -2.004 1.00 91.44 245 VAL A O 1
ATOM 1831 N N . GLU A 1 246 ? -12.146 -6.785 -1.217 1.00 87.50 246 GLU A N 1
ATOM 1832 C CA . GLU A 1 246 ? -12.618 -7.379 -2.474 1.00 87.50 246 GLU A CA 1
ATOM 1833 C C . GLU A 1 246 ? -12.526 -6.388 -3.642 1.00 87.50 246 GLU A C 1
ATOM 1835 O O . GLU A 1 246 ? -11.992 -6.712 -4.704 1.00 87.50 246 GLU A O 1
ATOM 1840 N N . SER A 1 247 ? -12.921 -5.133 -3.403 1.00 85.12 247 SER A N 1
ATOM 1841 C CA . SER A 1 247 ? -12.851 -4.087 -4.426 1.00 85.12 247 SER A CA 1
ATOM 1842 C C . SER A 1 247 ? -11.422 -3.730 -4.858 1.00 85.12 247 SER A C 1
ATOM 1844 O O . SER A 1 247 ? -11.226 -3.260 -5.978 1.00 85.12 247 SER A O 1
ATOM 1846 N N . ILE A 1 248 ? -10.415 -3.964 -4.008 1.00 82.31 248 ILE A N 1
ATOM 1847 C CA . ILE A 1 248 ? -8.999 -3.755 -4.355 1.00 82.31 248 ILE A CA 1
ATOM 1848 C C . ILE A 1 248 ? -8.541 -4.824 -5.335 1.00 82.31 248 ILE A C 1
ATOM 1850 O O . ILE A 1 248 ? -7.892 -4.494 -6.328 1.00 82.31 248 ILE A O 1
ATOM 1854 N N . GLY A 1 249 ? -8.900 -6.087 -5.075 1.00 71.75 249 GLY A N 1
ATOM 1855 C CA . GLY A 1 249 ? -8.570 -7.205 -5.957 1.00 71.75 249 GLY A CA 1
ATOM 1856 C C . GLY A 1 249 ? -9.028 -6.945 -7.394 1.00 71.75 249 GLY A C 1
ATOM 1857 O O . GLY A 1 249 ? -8.281 -7.202 -8.341 1.00 71.75 249 GLY A O 1
ATOM 1858 N N . ASP A 1 250 ? -10.208 -6.345 -7.554 1.00 76.56 250 ASP A N 1
ATOM 1859 C CA . ASP A 1 250 ? -10.789 -6.040 -8.865 1.00 76.56 250 ASP A CA 1
ATOM 1860 C C . ASP A 1 250 ? -10.191 -4.784 -9.528 1.00 76.56 250 ASP A C 1
ATOM 1862 O O . ASP A 1 250 ? -10.098 -4.712 -10.756 1.00 76.56 250 ASP A O 1
ATOM 1866 N N . LYS A 1 251 ? -9.708 -3.816 -8.736 1.00 72.75 251 LYS A N 1
ATOM 1867 C CA . LYS A 1 251 ? -9.087 -2.564 -9.215 1.00 72.75 251 LYS A CA 1
ATOM 1868 C C . LYS A 1 251 ? -7.575 -2.649 -9.438 1.00 72.75 251 LYS A C 1
ATOM 1870 O O . LYS A 1 251 ? -6.943 -1.647 -9.761 1.00 72.75 251 LYS A O 1
ATOM 1875 N N . THR A 1 252 ? -6.981 -3.838 -9.349 1.00 67.31 252 THR A N 1
ATOM 1876 C CA . THR A 1 252 ? -5.533 -4.081 -9.535 1.00 67.31 252 THR A CA 1
ATOM 1877 C C . THR A 1 252 ? -4.942 -3.534 -10.848 1.00 67.31 252 THR A C 1
ATOM 1879 O O . THR A 1 252 ? -3.728 -3.358 -10.944 1.00 67.31 252 THR A O 1
ATOM 1882 N N . ARG A 1 253 ? -5.770 -3.224 -11.858 1.00 62.84 253 ARG A N 1
ATOM 1883 C CA . ARG A 1 253 ? -5.351 -2.607 -13.132 1.00 62.84 253 ARG A CA 1
ATOM 1884 C C . ARG A 1 253 ? -4.884 -1.152 -13.010 1.00 62.84 253 ARG A C 1
ATOM 1886 O O . ARG A 1 253 ? -4.113 -0.719 -13.859 1.00 62.84 253 ARG A O 1
ATOM 1893 N N . GLU A 1 254 ? -5.333 -0.419 -11.994 1.00 63.25 254 GLU A N 1
ATOM 1894 C CA . GLU A 1 254 ? -5.066 1.021 -11.828 1.00 63.25 254 GLU A CA 1
ATOM 1895 C C . GLU A 1 254 ? -3.763 1.316 -11.057 1.00 63.25 254 GLU A C 1
ATOM 1897 O O . GLU A 1 254 ? -3.362 2.472 -10.940 1.00 63.25 254 GLU A O 1
ATOM 1902 N N . PHE A 1 255 ? -3.080 0.288 -10.538 1.00 59.47 255 PHE A N 1
ATOM 1903 C CA . PHE A 1 255 ? -1.923 0.442 -9.651 1.00 59.47 255 PHE A CA 1
ATOM 1904 C C . PHE A 1 255 ? -0.569 0.310 -10.369 1.00 59.47 255 PHE A C 1
ATOM 1906 O O . PHE A 1 255 ? -0.394 -0.497 -11.284 1.00 59.47 255 PHE A O 1
ATOM 1913 N N . ILE A 1 256 ? 0.424 1.066 -9.887 1.00 60.97 256 ILE A N 1
ATOM 1914 C CA . ILE A 1 256 ? 1.840 0.970 -10.286 1.00 60.97 256 ILE A CA 1
ATOM 1915 C C . ILE A 1 256 ? 2.523 -0.159 -9.477 1.00 60.97 256 ILE A C 1
ATOM 1917 O O . ILE A 1 256 ? 2.047 -0.530 -8.406 1.00 60.97 256 ILE A O 1
ATOM 1921 N N . HIS A 1 257 ? 3.639 -0.723 -9.960 1.00 61.62 257 HIS A N 1
ATOM 1922 C CA . HIS A 1 257 ? 4.317 -1.879 -9.341 1.00 61.62 257 HIS A CA 1
ATOM 1923 C C . HIS A 1 257 ? 4.638 -1.703 -7.844 1.00 61.62 257 HIS A C 1
ATOM 1925 O O . HIS A 1 257 ? 4.251 -2.545 -7.034 1.00 61.62 257 HIS A O 1
ATOM 1931 N N . ASP A 1 258 ? 5.263 -0.586 -7.462 1.00 60.09 258 ASP A N 1
ATOM 1932 C CA . ASP A 1 258 ? 5.609 -0.291 -6.060 1.00 60.09 258 ASP A CA 1
ATOM 1933 C C . ASP A 1 258 ? 4.372 -0.148 -5.161 1.00 60.09 258 ASP A C 1
ATOM 1935 O O . ASP A 1 258 ? 4.427 -0.351 -3.945 1.00 60.09 258 ASP A O 1
ATOM 1939 N N . ASP A 1 259 ? 3.233 0.213 -5.750 1.00 70.62 259 ASP A N 1
ATOM 1940 C CA . ASP A 1 259 ? 1.971 0.296 -5.029 1.00 70.62 259 ASP A CA 1
ATOM 1941 C C . ASP A 1 259 ? 1.353 -1.081 -4.822 1.00 70.62 259 ASP A C 1
ATOM 1943 O O . ASP A 1 259 ? 0.886 -1.352 -3.721 1.00 70.62 259 ASP A O 1
ATOM 1947 N N . LEU A 1 260 ? 1.448 -1.975 -5.808 1.00 75.25 260 LEU A N 1
ATOM 1948 C CA . LEU A 1 260 ? 1.009 -3.366 -5.674 1.00 75.25 260 LEU A CA 1
ATOM 1949 C C . LEU A 1 260 ? 1.810 -4.122 -4.606 1.00 75.25 260 LEU A C 1
ATOM 1951 O O . LEU A 1 260 ? 1.221 -4.878 -3.837 1.00 75.25 260 LEU A O 1
ATOM 1955 N N . ALA A 1 261 ? 3.128 -3.908 -4.527 1.00 74.56 261 ALA A N 1
ATOM 1956 C CA . ALA A 1 261 ? 3.977 -4.563 -3.529 1.00 74.56 261 ALA A CA 1
ATOM 1957 C C . ALA A 1 261 ? 3.574 -4.165 -2.102 1.00 74.56 261 ALA A C 1
ATOM 1959 O O . ALA A 1 261 ? 3.353 -5.032 -1.259 1.00 74.56 261 ALA A O 1
ATOM 1960 N N . ARG A 1 262 ? 3.382 -2.860 -1.866 1.00 77.56 262 ARG A N 1
ATOM 1961 C CA . ARG A 1 262 ? 2.895 -2.337 -0.580 1.00 77.56 262 ARG A CA 1
ATOM 1962 C C . ARG A 1 262 ? 1.478 -2.799 -0.263 1.00 77.56 262 ARG A C 1
ATOM 1964 O O . ARG A 1 262 ? 1.211 -3.213 0.854 1.00 77.56 262 ARG A O 1
ATOM 1971 N N . THR A 1 263 ? 0.580 -2.788 -1.247 1.00 83.50 263 THR A N 1
ATOM 1972 C CA . THR A 1 263 ? -0.795 -3.266 -1.056 1.00 83.50 263 THR A CA 1
ATOM 1973 C C . THR A 1 263 ? -0.839 -4.749 -0.701 1.00 83.50 263 THR A C 1
ATOM 1975 O O . THR A 1 263 ? -1.670 -5.141 0.108 1.00 83.50 263 THR A O 1
ATOM 1978 N N . LYS A 1 264 ? 0.058 -5.575 -1.251 1.00 84.38 264 LYS A N 1
ATOM 1979 C CA . LYS A 1 264 ? 0.168 -6.986 -0.869 1.00 84.38 264 LYS A CA 1
ATOM 1980 C C . LYS A 1 264 ? 0.504 -7.142 0.622 1.00 84.38 264 LYS A C 1
ATOM 1982 O O . LYS A 1 264 ? -0.180 -7.881 1.319 1.00 84.38 264 LYS A O 1
ATOM 1987 N N . GLU A 1 265 ? 1.525 -6.430 1.093 1.00 81.88 265 GLU A N 1
ATOM 1988 C CA . GLU A 1 265 ? 1.938 -6.432 2.504 1.00 81.88 265 GLU A CA 1
ATOM 1989 C C . GLU A 1 265 ? 0.823 -5.897 3.418 1.00 81.88 265 GLU A C 1
ATOM 1991 O O . GLU A 1 265 ? 0.494 -6.509 4.435 1.00 81.88 265 GLU A O 1
ATOM 1996 N N . ASP A 1 266 ? 0.169 -4.803 3.012 1.00 88.31 266 ASP A N 1
ATOM 1997 C CA . ASP A 1 266 ? -0.991 -4.260 3.717 1.00 88.31 266 ASP A CA 1
ATOM 1998 C C . ASP A 1 266 ? -2.095 -5.321 3.852 1.00 88.31 266 ASP A C 1
ATOM 2000 O O . ASP A 1 266 ? -2.616 -5.488 4.947 1.00 88.31 266 ASP A O 1
ATOM 2004 N N . LEU A 1 267 ? -2.432 -6.059 2.782 1.00 88.88 267 LEU A N 1
ATOM 2005 C CA . LEU A 1 267 ? -3.479 -7.093 2.774 1.00 88.88 267 LEU A CA 1
ATOM 2006 C C . LEU A 1 267 ? -3.171 -8.286 3.692 1.00 88.88 267 LEU A C 1
ATOM 2008 O O . LEU A 1 267 ? -4.085 -8.806 4.335 1.00 88.88 267 LEU A O 1
ATOM 2012 N N . GLU A 1 268 ? -1.907 -8.711 3.764 1.00 85.69 268 GLU A N 1
ATOM 2013 C CA . GLU A 1 268 ? -1.459 -9.840 4.595 1.00 85.69 268 GLU A CA 1
ATOM 2014 C C . GLU A 1 268 ? -1.599 -9.552 6.103 1.00 85.69 268 GLU A C 1
ATOM 2016 O O . GLU A 1 268 ? -1.792 -10.481 6.885 1.00 85.69 268 GLU A O 1
ATOM 2021 N N . THR A 1 269 ? -1.575 -8.279 6.514 1.00 89.44 269 THR A N 1
ATOM 2022 C CA . THR A 1 269 ? -1.608 -7.867 7.935 1.00 89.44 269 THR A CA 1
ATOM 2023 C C . THR A 1 269 ? -2.997 -7.473 8.454 1.00 89.44 269 THR A C 1
ATOM 2025 O O . THR A 1 269 ? -3.179 -7.256 9.653 1.00 89.44 269 THR A O 1
ATOM 2028 N N . ILE A 1 270 ? -4.007 -7.390 7.582 1.00 91.06 270 ILE A N 1
ATOM 2029 C CA . ILE A 1 270 ? -5.330 -6.830 7.914 1.00 91.06 270 ILE A CA 1
ATOM 2030 C C . ILE A 1 270 ? -6.029 -7.568 9.050 1.00 91.06 270 ILE A C 1
ATOM 2032 O O . ILE A 1 270 ? -6.605 -6.927 9.928 1.00 91.06 270 ILE A O 1
ATOM 2036 N N . GLU A 1 271 ? -6.046 -8.900 8.999 1.00 90.19 271 GLU A N 1
ATOM 2037 C CA . GLU A 1 271 ? -6.806 -9.697 9.964 1.00 90.19 271 GLU A CA 1
ATOM 2038 C C . GLU A 1 271 ? -6.227 -9.541 11.372 1.00 90.19 271 GLU A C 1
ATOM 2040 O O . GLU A 1 271 ? -6.962 -9.231 12.307 1.00 90.19 271 GLU A O 1
ATOM 2045 N N . GLU A 1 272 ? -4.906 -9.659 11.504 1.00 89.75 272 GLU A N 1
ATOM 2046 C CA . GLU A 1 272 ? -4.200 -9.453 12.769 1.00 89.75 272 GLU A CA 1
ATOM 2047 C C . GLU A 1 272 ? -4.459 -8.047 13.326 1.00 89.75 272 GLU A C 1
ATOM 2049 O O . GLU A 1 272 ? -4.838 -7.888 14.488 1.00 89.75 272 GLU A O 1
ATOM 2054 N N . LEU A 1 273 ? -4.354 -7.017 12.481 1.00 91.75 273 LEU A N 1
ATOM 2055 C CA . LEU A 1 273 ? -4.600 -5.633 12.887 1.00 91.75 273 LEU A CA 1
ATOM 2056 C C . LEU A 1 273 ? -6.054 -5.374 13.285 1.00 91.75 273 LEU A C 1
ATOM 2058 O O . LEU A 1 273 ? -6.308 -4.579 14.196 1.00 91.75 273 LEU A O 1
ATOM 2062 N N . PHE A 1 274 ? -7.015 -6.013 12.619 1.00 94.44 274 PHE A N 1
ATOM 2063 C CA . PHE A 1 274 ? -8.425 -5.922 12.980 1.00 94.44 274 PHE A CA 1
ATOM 2064 C C . PHE A 1 274 ? -8.672 -6.515 14.373 1.00 94.44 274 PHE A C 1
ATOM 2066 O O . PHE A 1 274 ? -9.284 -5.853 15.215 1.00 94.44 274 PHE A O 1
ATOM 2073 N N . LEU A 1 275 ? -8.132 -7.704 14.649 1.00 93.81 275 LEU A N 1
ATOM 2074 C CA . LEU A 1 275 ? -8.261 -8.374 15.947 1.00 93.81 275 LEU A CA 1
ATOM 2075 C C . LEU A 1 275 ? -7.557 -7.600 17.068 1.00 93.81 275 LEU A C 1
ATOM 2077 O O . LEU A 1 275 ? -8.145 -7.372 18.127 1.00 93.81 275 LEU A O 1
ATOM 2081 N N . GLU A 1 276 ? -6.347 -7.092 16.816 1.00 93.31 276 GLU A N 1
ATOM 2082 C CA . GLU A 1 276 ? -5.630 -6.210 17.745 1.00 93.31 276 GLU A CA 1
ATOM 2083 C C . GLU A 1 276 ? -6.455 -4.951 18.060 1.00 93.31 276 GLU A C 1
ATOM 2085 O O . GLU A 1 276 ? -6.506 -4.481 19.201 1.00 93.31 276 GLU A O 1
ATOM 2090 N N . THR A 1 277 ? -7.127 -4.399 17.047 1.00 95.44 277 THR A N 1
ATOM 2091 C CA . THR A 1 277 ? -7.981 -3.218 17.193 1.00 95.44 277 THR A CA 1
ATOM 2092 C C . THR A 1 277 ? -9.226 -3.523 18.018 1.00 95.44 277 THR A C 1
ATOM 2094 O O . THR A 1 277 ? -9.507 -2.787 18.963 1.00 95.44 277 THR A O 1
ATOM 2097 N N . ALA A 1 278 ? -9.925 -4.623 17.744 1.00 95.81 278 ALA A N 1
ATOM 2098 C CA . ALA A 1 278 ? -11.064 -5.060 18.549 1.00 95.81 278 ALA A CA 1
ATOM 2099 C C . ALA A 1 278 ? -10.661 -5.314 20.013 1.00 95.81 278 ALA A C 1
ATOM 2101 O O . ALA A 1 278 ? -11.345 -4.860 20.931 1.00 95.81 278 ALA A O 1
ATOM 2102 N N . GLY A 1 279 ? -9.498 -5.930 20.247 1.00 94.50 279 GLY A N 1
ATOM 2103 C CA . GLY A 1 279 ? -8.936 -6.104 21.588 1.00 94.50 279 GLY A CA 1
ATOM 2104 C C . GLY A 1 279 ? -8.586 -4.780 22.283 1.00 94.50 279 GLY A C 1
ATOM 2105 O O . GLY A 1 279 ? -8.739 -4.659 23.501 1.00 94.50 279 GLY A O 1
ATOM 2106 N N . ARG A 1 280 ? -8.142 -3.757 21.537 1.00 94.88 280 ARG A N 1
ATOM 2107 C CA . ARG A 1 280 ? -7.926 -2.400 22.074 1.00 94.88 280 ARG A CA 1
ATOM 2108 C C . ARG A 1 280 ? -9.233 -1.714 22.459 1.00 94.88 280 ARG A C 1
ATOM 2110 O O . ARG A 1 280 ? -9.273 -1.119 23.535 1.00 94.88 280 ARG A O 1
ATOM 2117 N N . VAL A 1 281 ? -10.275 -1.827 21.634 1.00 96.12 281 VAL A N 1
ATOM 2118 C CA . VAL A 1 281 ? -11.614 -1.307 21.956 1.00 96.12 281 VAL A CA 1
ATOM 2119 C C . VAL A 1 281 ? -12.142 -2.002 23.211 1.00 96.12 281 VAL A C 1
ATOM 2121 O O . VAL A 1 281 ? -12.433 -1.327 24.192 1.00 96.12 281 VAL A O 1
ATOM 2124 N N . ALA A 1 282 ? -12.084 -3.336 23.268 1.00 95.56 282 ALA A N 1
ATOM 2125 C CA . ALA A 1 282 ? -12.507 -4.121 24.429 1.00 95.56 282 ALA A CA 1
ATOM 2126 C C . ALA A 1 282 ? -11.838 -3.685 25.744 1.00 95.56 282 ALA A C 1
ATOM 2128 O O . ALA A 1 282 ? -12.476 -3.650 26.791 1.00 95.56 282 ALA A O 1
ATOM 2129 N N . LYS A 1 283 ? -10.544 -3.334 25.718 1.00 94.94 283 LYS A N 1
ATOM 2130 C CA . LYS A 1 283 ? -9.817 -2.855 26.910 1.00 94.94 283 LYS A CA 1
ATOM 2131 C C . LYS A 1 283 ? -10.310 -1.501 27.428 1.00 94.94 283 LYS A C 1
ATOM 2133 O O . LYS A 1 283 ? -10.065 -1.209 28.597 1.00 94.94 283 LYS A O 1
ATOM 2138 N N . ARG A 1 284 ? -10.921 -0.682 26.571 1.00 93.38 284 ARG A N 1
ATOM 2139 C CA . ARG A 1 284 ? -11.429 0.659 26.898 1.00 93.38 284 ARG A CA 1
ATOM 2140 C C . ARG A 1 284 ? -12.932 0.677 27.182 1.00 93.38 284 ARG A C 1
ATOM 2142 O O . ARG A 1 284 ? -13.391 1.623 27.807 1.00 93.38 284 ARG A O 1
ATOM 2149 N N . SER A 1 285 ? -13.659 -0.348 26.749 1.00 94.31 285 SER A N 1
ATOM 2150 C CA . SER A 1 285 ? -15.096 -0.504 26.980 1.00 94.31 285 SER A CA 1
ATOM 2151 C C . SER A 1 285 ? -15.428 -1.007 28.391 1.00 94.31 285 SER A C 1
ATOM 2153 O O . SER A 1 285 ? -14.580 -1.565 29.097 1.00 94.31 285 SER A O 1
ATOM 2155 N N . GLY A 1 286 ? -16.690 -0.851 28.784 1.00 92.62 286 GLY A N 1
ATOM 2156 C CA . GLY A 1 286 ? -17.272 -1.430 29.991 1.00 92.62 286 GLY A CA 1
ATOM 2157 C C . GLY A 1 286 ? -17.285 -2.963 29.980 1.00 92.62 286 GLY A C 1
ATOM 2158 O O . GLY A 1 286 ? -17.082 -3.611 28.951 1.00 92.62 286 GLY A O 1
ATOM 2159 N N . GLU A 1 287 ? -17.527 -3.569 31.149 1.00 94.94 287 GLU A N 1
ATOM 2160 C CA . GLU A 1 287 ? -17.365 -5.019 31.363 1.00 94.94 287 GLU A CA 1
ATOM 2161 C C . GLU A 1 287 ? -18.152 -5.884 30.367 1.00 94.94 287 GLU A C 1
ATOM 2163 O O . GLU A 1 287 ? -17.605 -6.850 29.831 1.00 94.94 287 GLU A O 1
ATOM 2168 N N . THR A 1 288 ? -19.402 -5.516 30.071 1.00 94.44 288 THR A N 1
ATOM 2169 C CA . THR A 1 288 ? -20.266 -6.263 29.145 1.00 94.44 288 THR A CA 1
ATOM 2170 C C . THR A 1 288 ? -19.711 -6.266 27.721 1.00 94.44 288 THR A C 1
ATOM 2172 O O . THR A 1 288 ? -19.550 -7.332 27.128 1.00 94.44 288 THR A O 1
ATOM 2175 N N . ALA A 1 289 ? -19.385 -5.094 27.169 1.00 95.25 289 ALA A N 1
ATOM 2176 C CA . ALA A 1 289 ? -18.834 -4.983 25.819 1.00 95.25 289 ALA A CA 1
ATOM 2177 C C . ALA A 1 289 ? -17.447 -5.629 25.724 1.00 95.25 289 ALA A C 1
ATOM 2179 O O . ALA A 1 289 ? -17.158 -6.345 24.764 1.00 95.25 289 ALA A O 1
ATOM 2180 N N . LYS A 1 290 ? -16.613 -5.451 26.755 1.00 97.50 290 LYS A N 1
ATOM 2181 C CA . LYS A 1 290 ? -15.298 -6.087 26.859 1.00 97.50 290 LYS A CA 1
ATOM 2182 C C . LYS A 1 290 ? -15.390 -7.608 26.779 1.00 97.50 290 LYS A C 1
ATOM 2184 O O . LYS A 1 290 ? -14.645 -8.208 26.009 1.00 97.50 290 LYS A O 1
ATOM 2189 N N . ALA A 1 291 ? -16.290 -8.227 27.544 1.00 97.00 291 ALA A N 1
ATOM 2190 C CA . ALA A 1 291 ? -16.462 -9.679 27.540 1.00 97.00 291 ALA A CA 1
ATOM 2191 C C . ALA A 1 291 ? -16.864 -10.206 26.151 1.00 97.00 291 ALA A C 1
ATOM 2193 O O . ALA A 1 291 ? -16.314 -11.203 25.689 1.00 97.00 291 ALA A O 1
ATOM 2194 N N . VAL A 1 292 ? -17.775 -9.507 25.467 1.00 97.00 292 VAL A N 1
ATOM 2195 C CA . VAL A 1 292 ? -18.245 -9.878 24.122 1.00 97.00 292 VAL A CA 1
ATOM 2196 C C . VAL A 1 292 ? -17.140 -9.740 23.080 1.00 97.00 292 VAL A C 1
ATOM 2198 O O . VAL A 1 292 ? -16.897 -10.671 22.319 1.00 97.00 292 VAL A O 1
ATOM 2201 N N . LEU A 1 293 ? -16.447 -8.600 23.047 1.00 96.81 293 LEU A N 1
ATOM 2202 C CA . LEU A 1 293 ? -15.390 -8.358 22.065 1.00 96.81 293 LEU A CA 1
ATOM 2203 C C . LEU A 1 293 ? -14.202 -9.310 22.252 1.00 96.81 293 LEU A C 1
ATOM 2205 O O . LEU A 1 293 ? -13.646 -9.772 21.262 1.00 96.81 293 LEU A O 1
ATOM 2209 N N . VAL A 1 294 ? -13.833 -9.640 23.495 1.00 97.06 294 VAL A N 1
ATOM 2210 C CA . VAL A 1 294 ? -12.777 -10.631 23.771 1.00 97.06 294 VAL A CA 1
ATOM 2211 C C . VAL A 1 294 ? -13.182 -12.023 23.278 1.00 97.06 294 VAL A C 1
ATOM 2213 O O . VAL A 1 294 ? -12.398 -12.653 22.572 1.00 97.06 294 VAL A O 1
ATOM 2216 N N . ASP A 1 295 ? -14.406 -12.480 23.572 1.00 95.81 295 ASP A N 1
ATOM 2217 C CA . ASP A 1 295 ? -14.919 -13.769 23.073 1.00 95.81 295 ASP A CA 1
ATOM 2218 C C . ASP A 1 295 ? -14.950 -13.812 21.535 1.00 95.81 295 ASP A C 1
ATOM 2220 O O . ASP A 1 295 ? -14.551 -14.808 20.933 1.00 95.81 295 ASP A O 1
ATOM 2224 N N . LEU A 1 296 ? -15.349 -12.720 20.876 1.00 94.31 296 LEU A N 1
ATOM 2225 C CA . LEU A 1 296 ? -15.356 -12.633 19.413 1.00 94.31 296 LEU A CA 1
ATOM 2226 C C . LEU A 1 296 ? -13.955 -12.657 18.803 1.00 94.31 296 LEU A C 1
ATOM 2228 O O . LEU A 1 296 ? -13.759 -13.321 17.782 1.00 94.31 296 LEU A O 1
ATOM 2232 N N . VAL A 1 297 ? -12.984 -11.981 19.421 1.00 93.94 297 VAL A N 1
ATOM 2233 C CA . VAL A 1 297 ? -11.578 -12.037 19.000 1.00 93.94 297 VAL A CA 1
ATOM 2234 C C . VAL A 1 297 ? -11.060 -13.472 19.101 1.00 93.94 297 VAL A C 1
ATOM 2236 O O . VAL A 1 297 ? -10.610 -14.013 18.093 1.00 93.94 297 VAL A O 1
ATOM 2239 N N . GLU A 1 298 ? -11.224 -14.135 20.250 1.00 92.56 298 GLU A N 1
ATOM 2240 C CA . GLU A 1 298 ? -10.76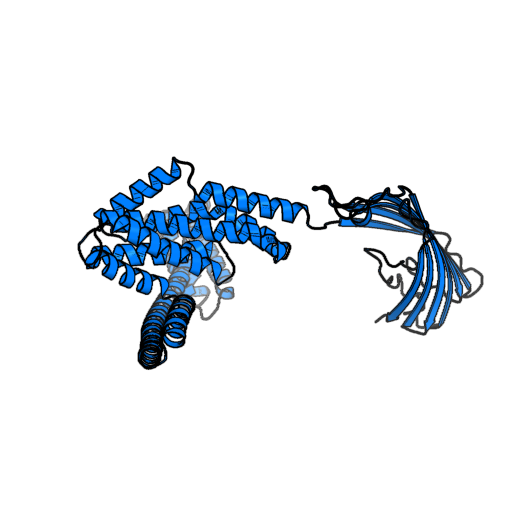9 -15.523 20.441 1.00 92.56 298 GLU A CA 1
ATOM 2241 C C . GLU A 1 298 ? -11.444 -16.508 19.473 1.00 92.56 298 GLU A C 1
ATOM 2243 O O . GLU A 1 298 ? -10.803 -17.421 18.943 1.00 92.56 298 GLU A O 1
ATOM 2248 N N . ARG A 1 299 ? -12.747 -16.342 19.212 1.00 90.62 299 ARG A N 1
ATOM 2249 C CA . ARG A 1 299 ? -13.472 -17.175 18.238 1.00 90.62 299 ARG A CA 1
ATOM 2250 C C . ARG A 1 299 ? -12.963 -16.967 16.822 1.00 90.62 299 ARG A C 1
ATOM 2252 O O . ARG A 1 299 ? -12.805 -17.943 16.089 1.00 90.62 299 ARG A O 1
ATOM 2259 N N . THR A 1 300 ? -12.712 -15.718 16.445 1.00 87.75 300 THR A N 1
ATOM 2260 C CA . THR A 1 300 ? -12.225 -15.367 15.108 1.00 87.75 300 THR A CA 1
ATOM 2261 C C . THR A 1 300 ? -10.794 -15.857 14.897 1.00 87.75 300 THR A C 1
ATOM 2263 O O . THR A 1 300 ? -10.481 -16.327 13.815 1.00 87.75 300 THR A O 1
ATOM 2266 N N . GLU A 1 301 ? -9.942 -15.864 15.925 1.00 85.44 301 GLU A N 1
ATOM 2267 C CA . GLU A 1 301 ? -8.598 -16.463 15.839 1.00 85.44 301 GLU A CA 1
ATOM 2268 C C . GLU A 1 301 ? -8.634 -17.979 15.591 1.00 85.44 301 GLU A C 1
ATOM 2270 O O . GLU A 1 301 ? -7.764 -18.528 14.912 1.00 85.44 301 GLU A O 1
ATOM 2275 N N . ARG A 1 302 ? -9.640 -18.674 16.137 1.00 83.56 302 ARG A N 1
ATOM 2276 C CA . ARG A 1 302 ? -9.783 -20.136 16.014 1.00 83.56 302 ARG A CA 1
ATOM 2277 C C . ARG A 1 302 ? -10.500 -20.590 14.745 1.00 83.56 302 ARG A C 1
ATOM 2279 O O . ARG A 1 302 ? -10.472 -21.782 14.442 1.00 83.56 302 ARG A O 1
ATOM 2286 N N . THR A 1 303 ? -11.167 -19.691 14.028 1.00 76.31 303 THR A N 1
ATOM 2287 C CA . THR A 1 303 ? -11.996 -20.028 12.863 1.00 76.31 303 THR A CA 1
ATOM 2288 C C . THR A 1 303 ? -11.538 -19.273 11.623 1.00 76.31 303 THR A C 1
ATOM 2290 O O . THR A 1 303 ? -11.015 -18.169 11.704 1.00 76.31 303 THR A O 1
ATOM 2293 N N . THR A 1 304 ? -11.708 -19.862 10.438 1.00 70.31 304 THR A N 1
ATOM 2294 C CA . THR A 1 304 ? -11.440 -19.135 9.192 1.00 70.31 304 THR A CA 1
ATOM 2295 C C . THR A 1 304 ? -12.478 -18.030 9.039 1.00 70.31 304 THR A C 1
ATOM 2297 O O . THR A 1 304 ? -13.660 -18.306 8.839 1.00 70.31 304 THR A O 1
ATOM 2300 N N . SER A 1 305 ? -12.042 -16.778 9.163 1.00 79.56 305 SER A N 1
ATOM 2301 C CA . SER A 1 305 ? -12.925 -15.628 9.019 1.00 79.56 305 SER A CA 1
ATOM 2302 C C . SER A 1 305 ? -13.188 -15.296 7.546 1.00 79.56 305 SER A C 1
ATOM 2304 O O . SER A 1 305 ? -12.343 -15.518 6.676 1.00 79.56 305 SER A O 1
ATOM 2306 N N . VAL A 1 306 ? -14.345 -14.684 7.267 1.00 81.75 306 VAL A N 1
ATOM 2307 C CA . VAL A 1 306 ? -14.672 -14.137 5.932 1.00 81.75 306 VAL A CA 1
ATOM 2308 C C . VAL A 1 306 ? -13.609 -13.131 5.481 1.00 81.75 306 VAL A C 1
ATOM 2310 O O . VAL A 1 306 ? -13.302 -13.021 4.296 1.00 81.75 306 VAL A O 1
ATOM 2313 N N . LEU A 1 307 ? -13.028 -12.395 6.432 1.00 86.19 307 LEU A N 1
ATOM 2314 C CA . LEU A 1 307 ? -11.977 -11.431 6.149 1.00 86.19 307 LEU A CA 1
ATOM 2315 C C . LEU A 1 307 ? -10.709 -12.128 5.646 1.00 86.19 307 LEU A C 1
ATOM 2317 O O . LEU A 1 307 ? -10.189 -11.708 4.619 1.00 86.19 307 LEU A O 1
ATOM 2321 N N . ARG A 1 308 ? -10.275 -13.219 6.291 1.00 86.88 308 ARG A N 1
ATOM 2322 C CA . ARG A 1 308 ? -9.103 -14.013 5.885 1.00 86.88 308 ARG A CA 1
ATOM 2323 C C . ARG A 1 308 ? -9.230 -14.594 4.485 1.00 86.88 308 ARG A C 1
ATOM 2325 O O . ARG A 1 308 ? -8.276 -14.595 3.711 1.00 86.88 308 ARG A O 1
ATOM 2332 N N . GLU A 1 309 ? -10.411 -15.106 4.161 1.00 87.06 309 GLU A N 1
ATOM 2333 C CA . GLU A 1 309 ? -10.687 -15.656 2.837 1.00 87.06 309 GLU A CA 1
ATOM 2334 C C . GLU A 1 309 ? -10.615 -14.559 1.764 1.00 87.06 309 GLU A C 1
ATOM 2336 O O . GLU A 1 309 ? -9.958 -14.727 0.734 1.00 87.06 309 GLU A O 1
ATOM 2341 N N . LYS A 1 310 ? -11.240 -13.399 2.010 1.00 87.88 310 LYS A N 1
ATOM 2342 C CA . LYS A 1 310 ? -11.221 -12.283 1.054 1.00 87.88 310 LYS A CA 1
ATOM 2343 C C . LYS A 1 310 ? -9.842 -11.638 0.918 1.00 87.88 310 LYS A C 1
ATOM 2345 O O . LYS A 1 310 ? -9.457 -11.294 -0.200 1.00 87.88 310 LYS A O 1
ATOM 2350 N N . THR A 1 311 ? -9.082 -11.497 2.007 1.00 87.50 311 THR A N 1
ATOM 2351 C CA . THR A 1 311 ? -7.696 -11.007 1.944 1.00 87.50 311 THR A CA 1
ATOM 2352 C C . THR A 1 311 ? -6.801 -11.986 1.204 1.00 87.50 311 THR A C 1
ATOM 2354 O O . THR A 1 311 ? -6.041 -11.544 0.352 1.00 87.50 311 THR A O 1
ATOM 2357 N N . GLY A 1 312 ? -6.952 -13.297 1.418 1.00 85.69 312 GLY A N 1
ATOM 2358 C CA . GLY A 1 312 ? -6.237 -14.327 0.659 1.00 85.69 312 GLY A CA 1
ATOM 2359 C C . GLY A 1 312 ? -6.443 -14.200 -0.853 1.00 85.69 312 GLY A C 1
ATOM 2360 O O . GLY A 1 312 ? -5.471 -14.059 -1.596 1.00 85.69 312 GLY A O 1
ATOM 2361 N N . HIS A 1 313 ? -7.700 -14.149 -1.305 1.00 87.19 313 HIS A N 1
ATOM 2362 C CA . HIS A 1 313 ? -8.025 -13.983 -2.727 1.00 87.19 313 HIS A CA 1
ATOM 2363 C C . HIS A 1 313 ? -7.507 -12.658 -3.312 1.00 87.19 313 HIS A C 1
ATOM 2365 O O . HIS A 1 313 ? -6.996 -12.623 -4.435 1.00 87.19 313 HIS A O 1
ATOM 2371 N N . ALA A 1 314 ? -7.625 -11.548 -2.574 1.00 86.56 314 ALA A N 1
ATOM 2372 C CA . ALA A 1 314 ? -7.111 -10.255 -3.024 1.00 86.56 314 ALA A CA 1
ATOM 2373 C C . ALA A 1 314 ? -5.575 -10.258 -3.120 1.00 86.56 314 ALA A C 1
ATOM 2375 O O . ALA A 1 314 ? -5.024 -9.791 -4.119 1.00 86.56 314 ALA A O 1
ATOM 2376 N N . THR A 1 315 ? -4.887 -10.833 -2.131 1.00 86.94 315 THR A N 1
ATOM 2377 C CA . THR A 1 315 ? -3.427 -11.000 -2.114 1.00 86.94 315 THR A CA 1
ATOM 2378 C C . THR A 1 315 ? -2.957 -11.863 -3.277 1.00 86.94 315 THR A C 1
ATOM 2380 O O . THR A 1 315 ? -1.962 -11.522 -3.915 1.00 86.94 315 THR A O 1
ATOM 2383 N N . GLU A 1 316 ? -3.676 -12.936 -3.610 1.00 85.19 316 GLU A N 1
ATOM 2384 C CA . GLU A 1 316 ? -3.367 -13.782 -4.764 1.00 85.19 316 GLU A CA 1
ATOM 2385 C C . GLU A 1 316 ? -3.487 -13.009 -6.085 1.00 85.19 316 GLU A C 1
ATOM 2387 O O . GLU A 1 316 ? -2.530 -12.992 -6.862 1.00 85.19 316 GLU A O 1
ATOM 2392 N N . LYS A 1 317 ? -4.592 -12.278 -6.301 1.00 83.69 317 LYS A N 1
ATOM 2393 C CA . LYS A 1 317 ? -4.774 -11.409 -7.484 1.00 83.69 317 LYS A CA 1
ATOM 2394 C C . LYS A 1 317 ? -3.659 -10.359 -7.603 1.00 83.69 317 LYS A C 1
ATOM 2396 O O . LYS A 1 317 ? -3.109 -10.144 -8.687 1.00 83.69 317 LYS A O 1
ATOM 2401 N N . VAL A 1 318 ? -3.291 -9.710 -6.494 1.00 81.81 318 VAL A N 1
ATOM 2402 C CA . VAL A 1 318 ? -2.194 -8.723 -6.450 1.00 81.81 318 VAL A CA 1
ATOM 2403 C C . VAL A 1 318 ? -0.845 -9.387 -6.745 1.00 81.81 318 VAL A C 1
ATOM 2405 O O . VAL A 1 318 ? -0.063 -8.866 -7.543 1.00 81.81 318 VAL A O 1
ATOM 2408 N N . ALA A 1 319 ? -0.570 -10.553 -6.158 1.00 77.50 319 ALA A N 1
ATOM 2409 C CA . ALA A 1 319 ? 0.667 -11.301 -6.366 1.00 77.50 319 ALA A CA 1
ATOM 2410 C C . ALA A 1 319 ? 0.805 -11.802 -7.811 1.00 77.50 319 ALA A C 1
ATOM 2412 O O . ALA A 1 319 ? 1.892 -11.731 -8.389 1.00 77.50 319 ALA A O 1
ATOM 2413 N N . GLU A 1 320 ? -0.284 -12.260 -8.425 1.00 77.25 320 GLU A N 1
ATOM 2414 C CA . GLU A 1 320 ? -0.324 -12.624 -9.840 1.00 77.25 320 GLU A CA 1
ATOM 2415 C C . GLU A 1 320 ? 0.026 -11.415 -10.721 1.00 77.25 320 GLU A C 1
ATOM 2417 O O . GLU A 1 320 ? 0.810 -11.526 -11.666 1.00 77.25 320 GLU A O 1
ATOM 2422 N N . ARG A 1 321 ? -0.480 -10.221 -10.381 1.00 74.19 321 ARG A N 1
ATOM 2423 C CA . ARG A 1 321 ? -0.153 -8.992 -11.114 1.00 74.19 321 ARG A CA 1
ATOM 2424 C C . ARG A 1 321 ? 1.293 -8.545 -10.917 1.00 74.19 321 ARG A C 1
ATOM 2426 O O . ARG A 1 321 ? 1.919 -8.125 -11.888 1.00 74.19 321 ARG A O 1
ATOM 2433 N N . LEU A 1 322 ? 1.833 -8.672 -9.706 1.00 71.00 322 LEU A N 1
ATOM 2434 C CA . LEU A 1 322 ? 3.249 -8.418 -9.424 1.00 71.00 322 LEU A CA 1
ATOM 2435 C C . LEU A 1 322 ? 4.155 -9.340 -10.244 1.00 71.00 322 LEU A C 1
ATOM 2437 O O . LEU A 1 322 ? 5.121 -8.864 -10.833 1.00 71.00 322 LEU A O 1
ATOM 2441 N N . LYS A 1 323 ? 3.808 -10.627 -10.364 1.00 65.94 323 LYS A N 1
ATOM 2442 C CA . LYS A 1 323 ? 4.531 -11.581 -11.226 1.00 65.94 323 LYS A CA 1
ATOM 2443 C C . LYS A 1 323 ? 4.455 -11.209 -12.714 1.00 65.94 323 LYS A C 1
ATOM 2445 O O . LYS A 1 323 ? 5.418 -11.436 -13.444 1.00 65.94 323 LYS A O 1
ATOM 2450 N N . LYS A 1 324 ? 3.347 -10.598 -13.155 1.00 64.62 324 LYS A N 1
ATOM 2451 C CA . LYS A 1 324 ? 3.156 -10.062 -14.519 1.00 64.62 324 LYS A CA 1
ATOM 2452 C C . LYS A 1 324 ? 3.910 -8.745 -14.788 1.00 64.62 324 LYS A C 1
ATOM 2454 O O . LYS A 1 324 ? 3.883 -8.273 -15.922 1.00 64.62 324 LYS A O 1
ATOM 2459 N N . ALA A 1 325 ? 4.533 -8.109 -13.792 1.00 68.81 325 ALA A N 1
ATOM 2460 C CA . ALA A 1 325 ? 5.254 -6.850 -13.989 1.00 68.81 325 ALA A CA 1
ATOM 2461 C C . ALA A 1 325 ? 6.656 -7.090 -14.571 1.00 68.81 325 ALA A C 1
ATOM 2463 O O . ALA A 1 325 ? 7.391 -7.951 -14.097 1.00 68.81 325 ALA A O 1
ATOM 2464 N N . GLY A 1 326 ? 7.019 -6.335 -15.608 1.00 71.88 326 GLY A N 1
ATOM 2465 C CA . GLY A 1 326 ? 8.240 -6.559 -16.375 1.00 71.88 326 GLY A CA 1
ATOM 2466 C C . GLY A 1 326 ? 9.528 -6.174 -15.639 1.00 71.88 326 GLY A C 1
ATOM 2467 O O . GLY A 1 326 ? 9.732 -5.005 -15.328 1.00 71.88 326 GLY A O 1
ATOM 2468 N N . LEU A 1 327 ? 10.424 -7.138 -15.442 1.00 77.56 327 LEU A N 1
ATOM 2469 C CA . LEU A 1 327 ? 11.787 -6.973 -14.947 1.00 77.56 327 LEU A CA 1
ATOM 2470 C C . LEU A 1 327 ? 12.776 -7.627 -15.923 1.00 77.56 327 LEU A C 1
ATOM 2472 O O . LEU A 1 327 ? 12.561 -8.752 -16.381 1.00 77.56 327 LEU A O 1
ATOM 2476 N N . ALA A 1 328 ? 13.882 -6.940 -16.210 1.00 82.50 328 ALA A N 1
ATOM 2477 C CA . ALA A 1 328 ? 15.013 -7.501 -16.941 1.00 82.50 328 ALA A CA 1
ATOM 2478 C C . ALA A 1 328 ? 16.337 -6.944 -16.407 1.00 82.50 328 ALA A C 1
ATOM 2480 O O . ALA A 1 328 ? 16.492 -5.734 -16.244 1.00 82.50 328 ALA A O 1
ATOM 2481 N N . VAL A 1 329 ? 17.297 -7.835 -16.170 1.00 87.62 329 VAL A N 1
ATOM 2482 C CA . VAL A 1 329 ? 18.694 -7.503 -15.879 1.00 87.62 329 VAL A CA 1
ATOM 2483 C C . VAL A 1 329 ? 19.492 -7.716 -17.152 1.00 87.62 329 VAL A C 1
ATOM 2485 O O . VAL A 1 329 ? 19.398 -8.776 -17.766 1.00 87.62 329 VAL A O 1
ATOM 2488 N N . ILE A 1 330 ? 20.267 -6.711 -17.556 1.00 90.06 330 ILE A N 1
ATOM 2489 C CA . ILE A 1 330 ? 21.015 -6.725 -18.814 1.00 90.06 330 ILE A CA 1
ATOM 2490 C C . ILE A 1 330 ? 22.477 -6.424 -18.515 1.00 90.06 330 ILE A C 1
ATOM 2492 O O . ILE A 1 330 ? 22.788 -5.424 -17.867 1.00 90.06 330 ILE A O 1
ATOM 2496 N N . TYR A 1 331 ? 23.368 -7.281 -19.002 1.00 91.06 331 TYR A N 1
ATOM 2497 C CA . TYR A 1 331 ? 24.811 -7.107 -18.898 1.00 91.06 331 TYR A CA 1
ATOM 2498 C C . TYR A 1 331 ? 25.443 -7.222 -20.279 1.00 91.06 331 TYR A C 1
ATOM 2500 O O . TYR A 1 331 ? 25.154 -8.158 -21.020 1.00 91.06 331 TYR A O 1
ATOM 2508 N N . GLU A 1 332 ? 26.338 -6.295 -20.610 1.00 90.12 332 GLU A N 1
ATOM 2509 C CA . GLU A 1 332 ? 27.133 -6.371 -21.828 1.00 90.12 332 GLU A CA 1
ATOM 2510 C C . GLU A 1 332 ? 28.580 -5.993 -21.552 1.00 90.12 332 GLU A C 1
ATOM 2512 O O . GLU A 1 332 ? 28.878 -5.027 -20.845 1.00 90.12 332 GLU A O 1
ATOM 2517 N N . ARG A 1 333 ? 29.483 -6.748 -22.168 1.00 91.19 333 ARG A N 1
ATOM 2518 C CA . ARG A 1 333 ? 30.907 -6.479 -22.170 1.00 91.19 333 ARG A CA 1
ATOM 2519 C C . ARG A 1 333 ? 31.373 -6.152 -23.580 1.00 91.19 333 ARG A C 1
ATOM 2521 O O . ARG A 1 333 ? 31.164 -6.930 -24.505 1.00 91.19 333 ARG A O 1
ATOM 2528 N N . LYS A 1 334 ? 32.039 -5.006 -23.714 1.00 90.81 334 LYS A N 1
ATOM 2529 C CA . LYS A 1 334 ? 32.666 -4.541 -24.953 1.00 90.81 334 LYS A CA 1
ATOM 2530 C C . LYS A 1 334 ? 34.180 -4.593 -24.817 1.00 90.81 334 LYS A C 1
ATOM 2532 O O . LYS A 1 334 ? 34.725 -4.249 -23.766 1.00 90.81 334 LYS A O 1
ATOM 2537 N N . TRP A 1 335 ? 34.855 -4.978 -25.886 1.00 90.88 335 TRP A N 1
ATOM 2538 C CA . TRP A 1 335 ? 36.307 -4.903 -25.997 1.00 90.88 335 TRP A CA 1
ATOM 2539 C C . TRP A 1 335 ? 36.660 -4.020 -27.179 1.00 90.88 335 TRP A C 1
ATOM 2541 O O . TRP A 1 335 ? 35.905 -3.945 -28.135 1.00 90.88 335 TRP A O 1
ATOM 2551 N N . ARG A 1 336 ? 37.809 -3.352 -27.122 1.00 87.31 336 ARG A N 1
ATOM 2552 C CA . ARG A 1 336 ? 38.336 -2.580 -28.246 1.00 87.31 336 ARG A CA 1
ATOM 2553 C C . ARG A 1 336 ? 39.589 -3.281 -28.746 1.00 87.31 336 ARG A C 1
ATOM 2555 O O . ARG A 1 336 ? 40.578 -3.355 -28.021 1.00 87.31 336 ARG A O 1
ATOM 2562 N N . LEU A 1 337 ? 39.516 -3.830 -29.948 1.00 79.81 337 LEU A N 1
ATOM 2563 C CA . LEU A 1 337 ? 40.594 -4.530 -30.636 1.00 79.81 337 LEU A CA 1
ATOM 2564 C C . LEU A 1 337 ? 41.064 -3.695 -31.836 1.00 79.81 337 LEU A C 1
ATOM 2566 O O . LEU A 1 337 ? 40.317 -2.873 -32.362 1.00 79.81 337 LEU A O 1
ATOM 2570 N N . LEU A 1 338 ? 42.304 -3.930 -32.278 1.00 66.31 338 LEU A N 1
ATOM 2571 C CA . LEU A 1 338 ? 42.857 -3.364 -33.517 1.00 66.31 338 LEU A CA 1
ATOM 2572 C C . LEU A 1 338 ? 42.784 -1.825 -33.600 1.00 66.31 338 LEU A C 1
ATOM 2574 O O . LEU A 1 338 ? 42.349 -1.283 -34.608 1.00 66.31 338 LEU A O 1
ATOM 2578 N N . TYR A 1 339 ? 43.204 -1.118 -32.544 1.00 66.31 339 TYR A N 1
ATOM 2579 C CA . TYR A 1 339 ? 43.398 0.335 -32.612 1.00 66.31 339 TYR A CA 1
ATOM 2580 C C . TYR A 1 339 ? 44.750 0.630 -33.265 1.00 66.31 339 TYR A C 1
ATOM 2582 O O . TYR A 1 339 ? 45.776 0.636 -32.582 1.00 66.31 339 TYR A O 1
ATOM 2590 N N . ASP A 1 340 ? 44.745 0.837 -34.580 1.00 60.81 340 ASP A N 1
ATOM 2591 C CA . ASP A 1 340 ? 45.929 1.239 -35.339 1.00 60.81 340 ASP A CA 1
ATOM 2592 C C . ASP A 1 340 ? 45.725 2.645 -35.919 1.00 60.81 340 ASP A C 1
ATOM 2594 O O . ASP A 1 340 ? 44.675 2.975 -36.480 1.00 60.81 340 ASP A O 1
ATOM 2598 N N . GLY A 1 341 ? 46.723 3.498 -35.708 1.00 55.91 341 GLY A N 1
ATOM 2599 C CA . GLY A 1 341 ? 46.705 4.930 -36.014 1.00 55.91 341 GLY A CA 1
ATOM 2600 C C . GLY A 1 341 ? 48.028 5.411 -36.602 1.00 55.91 341 GLY A C 1
ATOM 2601 O O . GLY A 1 341 ? 48.408 6.560 -36.399 1.00 55.91 341 GLY A O 1
ATOM 2602 N N . ASN A 1 342 ? 48.761 4.539 -37.297 1.00 52.28 342 ASN A N 1
ATOM 2603 C CA . ASN A 1 342 ? 50.120 4.836 -37.758 1.00 52.28 342 ASN A CA 1
ATOM 2604 C C . ASN A 1 342 ? 50.226 5.607 -39.091 1.00 52.28 342 ASN A C 1
ATOM 2606 O O . ASN A 1 342 ? 51.324 5.743 -39.624 1.00 52.28 342 ASN A O 1
ATOM 2610 N N . PHE A 1 343 ? 49.134 6.194 -39.600 1.00 53.12 343 PHE A N 1
ATOM 2611 C CA . PHE A 1 343 ? 49.172 7.124 -40.742 1.00 53.12 343 PHE A CA 1
ATOM 2612 C C . PHE A 1 343 ? 48.435 8.443 -40.433 1.00 53.12 343 PHE A C 1
ATOM 2614 O O . PHE A 1 343 ? 47.370 8.748 -40.972 1.00 53.12 343 PHE A O 1
ATOM 2621 N N . GLY A 1 344 ? 49.021 9.259 -39.552 1.00 73.56 344 GLY A N 1
ATOM 2622 C CA . GLY A 1 344 ? 48.506 10.589 -39.208 1.00 73.56 344 GLY A CA 1
ATOM 2623 C C . GLY A 1 344 ? 47.282 10.539 -38.286 1.00 73.56 344 GLY A C 1
ATOM 2624 O O . GLY A 1 344 ? 47.316 9.891 -37.247 1.00 73.56 344 GLY A O 1
ATOM 2625 N N . LYS A 1 345 ? 46.206 11.260 -38.636 1.00 79.94 345 LYS A N 1
ATOM 2626 C CA . LYS A 1 345 ? 44.931 11.257 -37.885 1.00 79.94 345 LYS A CA 1
ATOM 2627 C C . LYS A 1 345 ? 43.925 10.231 -38.411 1.00 79.94 345 LYS A C 1
ATOM 2629 O O . LYS A 1 345 ? 42.837 10.131 -37.853 1.00 79.94 345 LYS A O 1
ATOM 2634 N N . LEU A 1 346 ? 44.250 9.479 -39.464 1.00 87.44 346 LEU A N 1
ATOM 2635 C CA . LEU A 1 346 ? 43.400 8.387 -39.930 1.00 87.44 346 LEU A CA 1
ATOM 2636 C C . LEU A 1 346 ? 43.519 7.209 -38.955 1.00 87.44 346 LEU A C 1
ATOM 2638 O O . LEU A 1 346 ? 44.624 6.778 -38.634 1.00 87.44 346 LEU A O 1
ATOM 2642 N N . GLY A 1 347 ? 42.383 6.707 -38.484 1.00 88.56 347 GLY A N 1
ATOM 2643 C CA . GLY A 1 347 ? 42.325 5.610 -37.529 1.00 88.56 347 GLY A CA 1
ATOM 2644 C C . GLY A 1 347 ? 41.266 4.585 -37.895 1.00 88.56 347 GLY A C 1
ATOM 2645 O O . GLY A 1 347 ? 40.242 4.909 -38.508 1.00 88.56 347 GLY A O 1
ATOM 2646 N N . PHE A 1 348 ? 41.522 3.355 -37.469 1.00 91.31 348 PHE A N 1
ATOM 2647 C CA . PHE A 1 348 ? 40.593 2.240 -37.542 1.00 91.31 348 PHE A CA 1
ATOM 2648 C C . PHE A 1 348 ? 40.487 1.570 -36.171 1.00 91.31 348 PHE A C 1
ATOM 2650 O O . PHE A 1 348 ? 41.473 1.511 -35.433 1.00 91.31 348 PHE A O 1
ATOM 2657 N N . ASP A 1 349 ? 39.299 1.085 -35.815 1.00 91.19 349 ASP A N 1
ATOM 2658 C CA . ASP A 1 349 ? 39.140 0.158 -34.698 1.00 91.19 349 ASP A CA 1
ATOM 2659 C C . ASP A 1 349 ? 37.999 -0.839 -34.899 1.00 91.19 349 ASP A C 1
ATOM 2661 O O . ASP A 1 349 ? 37.092 -0.639 -35.709 1.00 91.19 349 ASP A O 1
ATOM 2665 N N . VAL A 1 350 ? 38.073 -1.939 -34.144 1.00 93.56 350 VAL A N 1
ATOM 2666 C CA . VAL A 1 350 ? 37.033 -2.968 -34.082 1.00 93.56 350 VAL A CA 1
ATOM 2667 C C . VAL A 1 350 ? 36.632 -3.182 -32.633 1.00 93.56 350 VAL A C 1
ATOM 2669 O O . VAL A 1 350 ? 37.469 -3.365 -31.752 1.00 93.56 350 VAL A O 1
ATOM 2672 N N . ILE A 1 351 ? 35.336 -3.173 -32.371 1.00 92.44 351 ILE A N 1
ATOM 2673 C CA . ILE A 1 351 ? 34.763 -3.211 -31.034 1.00 92.44 351 ILE A CA 1
ATOM 2674 C C . ILE A 1 351 ? 33.819 -4.403 -30.958 1.00 92.44 351 ILE A C 1
ATOM 2676 O O . ILE A 1 351 ? 32.624 -4.239 -31.204 1.00 92.44 351 ILE A O 1
ATOM 2680 N N . PRO A 1 352 ? 34.322 -5.618 -30.684 1.00 94.50 352 PRO A N 1
ATOM 2681 C CA . PRO A 1 352 ? 33.450 -6.747 -30.417 1.00 94.50 352 PRO A CA 1
ATOM 2682 C C . PRO A 1 352 ? 32.772 -6.615 -29.053 1.00 94.50 352 PRO A C 1
ATOM 2684 O O . PRO A 1 352 ? 33.329 -6.055 -28.099 1.00 94.50 352 PRO A O 1
ATOM 2687 N N . HIS A 1 353 ? 31.585 -7.196 -28.939 1.00 92.19 353 HIS A N 1
ATOM 2688 C CA . HIS A 1 353 ? 30.819 -7.230 -27.703 1.00 92.19 353 HIS A CA 1
ATOM 2689 C C . HIS A 1 353 ? 30.061 -8.540 -27.522 1.00 92.19 353 HIS A C 1
ATOM 2691 O O . HIS A 1 353 ? 29.707 -9.228 -28.480 1.00 92.19 353 HIS A O 1
ATOM 2697 N N . LEU A 1 354 ? 29.822 -8.867 -26.256 1.00 94.62 354 LEU A N 1
ATOM 2698 C CA . LEU A 1 354 ? 29.046 -10.017 -25.818 1.00 94.62 354 LEU A CA 1
ATOM 2699 C C . LEU A 1 354 ? 28.161 -9.587 -24.649 1.00 94.62 354 LEU A C 1
ATOM 2701 O O . LEU A 1 354 ? 28.649 -8.967 -23.700 1.00 94.62 354 LEU A O 1
ATOM 2705 N N . GLY A 1 355 ? 26.882 -9.932 -24.695 1.00 92.75 355 GLY A N 1
ATOM 2706 C CA . GLY A 1 355 ? 25.926 -9.579 -23.659 1.00 92.75 355 GLY A CA 1
ATOM 2707 C C . GLY A 1 355 ? 24.831 -10.615 -23.466 1.00 92.75 355 GLY A C 1
ATOM 2708 O O . GLY A 1 355 ? 24.706 -11.590 -24.211 1.00 92.75 355 GLY A O 1
ATOM 2709 N N . ALA A 1 356 ? 24.055 -10.413 -22.410 1.00 93.75 356 ALA A N 1
ATOM 2710 C CA . ALA A 1 356 ? 22.882 -11.207 -22.104 1.00 93.75 356 ALA A CA 1
ATOM 2711 C C . ALA A 1 356 ? 21.854 -10.384 -21.325 1.00 93.75 356 ALA A C 1
ATOM 2713 O O . ALA A 1 356 ? 22.197 -9.466 -20.574 1.00 93.75 356 ALA A O 1
ATOM 2714 N N . ALA A 1 357 ? 20.591 -10.762 -21.485 1.00 91.94 357 ALA A N 1
ATOM 2715 C CA . ALA A 1 357 ? 19.480 -10.299 -20.676 1.00 91.94 357 ALA A CA 1
ATOM 2716 C C . ALA A 1 357 ? 18.812 -11.490 -19.988 1.00 91.94 357 ALA A C 1
ATOM 2718 O O . ALA A 1 357 ? 18.637 -12.543 -20.603 1.00 91.94 357 ALA A O 1
ATOM 2719 N N . LEU A 1 358 ? 18.427 -11.309 -18.728 1.00 91.50 358 LEU A N 1
ATOM 2720 C CA . LEU A 1 358 ? 17.665 -12.274 -17.941 1.00 91.50 358 LEU A CA 1
ATOM 2721 C C . LEU A 1 358 ? 16.477 -11.570 -17.292 1.00 91.50 358 LEU A C 1
ATOM 2723 O O . LEU A 1 358 ? 16.646 -10.579 -16.577 1.00 91.50 358 LEU A O 1
ATOM 2727 N N . GLY A 1 359 ? 15.275 -12.084 -17.532 1.00 84.94 359 GLY A N 1
ATOM 2728 C CA . GLY A 1 359 ? 14.050 -11.480 -17.028 1.00 84.94 359 GLY A CA 1
ATOM 2729 C C . GLY A 1 359 ? 12.784 -12.044 -17.657 1.00 84.94 359 GLY A C 1
ATOM 2730 O O . GLY A 1 359 ? 12.830 -12.806 -18.624 1.00 84.94 359 GLY A O 1
ATOM 2731 N N . ASN A 1 360 ? 11.638 -11.629 -17.121 1.00 79.69 360 ASN A N 1
ATOM 2732 C CA . ASN A 1 360 ? 10.322 -12.017 -17.639 1.00 79.69 360 ASN A CA 1
ATOM 2733 C C . ASN A 1 360 ? 9.890 -11.182 -18.860 1.00 79.69 360 ASN A C 1
ATOM 2735 O O . ASN A 1 360 ? 8.956 -11.573 -19.552 1.00 79.69 360 ASN A O 1
ATOM 2739 N N . VAL A 1 361 ? 10.570 -10.064 -19.149 1.00 80.81 361 VAL A N 1
ATOM 2740 C CA . VAL A 1 361 ? 10.369 -9.286 -20.387 1.00 80.81 361 VAL A CA 1
ATOM 2741 C C . VAL A 1 361 ? 11.231 -9.843 -21.516 1.00 80.81 361 VAL A C 1
ATOM 2743 O O . VAL A 1 361 ? 10.733 -10.093 -22.611 1.00 80.81 361 VAL A O 1
ATOM 2746 N N . TYR A 1 362 ? 12.518 -10.059 -21.231 1.00 83.75 362 TYR A N 1
ATOM 2747 C CA . TYR A 1 362 ? 13.520 -10.507 -22.191 1.00 83.75 362 TYR A CA 1
ATOM 2748 C C . TYR A 1 362 ? 14.474 -11.516 -21.553 1.00 83.75 362 TYR A C 1
ATOM 2750 O O . TYR A 1 362 ? 15.069 -11.230 -20.514 1.00 83.75 362 TYR A O 1
ATOM 2758 N N . THR A 1 363 ? 14.679 -12.647 -22.228 1.00 90.75 363 THR A N 1
ATOM 2759 C CA . THR A 1 363 ? 15.811 -13.545 -21.981 1.00 90.75 363 THR A CA 1
ATOM 2760 C C . THR A 1 363 ? 16.511 -13.852 -23.297 1.00 90.75 363 THR A C 1
ATOM 2762 O O . THR A 1 363 ? 15.945 -14.508 -24.176 1.00 90.75 363 THR A O 1
ATOM 2765 N N . TYR A 1 364 ? 17.738 -13.359 -23.448 1.00 92.50 364 TYR A N 1
ATOM 2766 C CA . TYR A 1 364 ? 18.544 -13.563 -24.650 1.00 92.50 364 TYR A CA 1
ATOM 2767 C C . TYR A 1 364 ? 20.040 -13.495 -24.347 1.00 92.50 364 TYR A C 1
ATOM 2769 O O . TYR A 1 364 ? 20.455 -12.926 -23.338 1.00 92.50 364 TYR A O 1
ATOM 2777 N N . ALA A 1 365 ? 20.846 -14.018 -25.267 1.00 95.25 365 ALA A N 1
ATOM 2778 C CA . ALA A 1 365 ? 22.277 -13.743 -25.356 1.00 95.25 365 ALA A CA 1
ATOM 2779 C C . ALA A 1 365 ? 22.578 -13.077 -26.703 1.00 95.25 365 ALA A C 1
ATOM 2781 O O . ALA A 1 365 ? 21.948 -13.415 -27.708 1.00 95.25 365 ALA A O 1
ATOM 2782 N N . ASN A 1 366 ? 23.508 -12.126 -26.734 1.00 94.25 366 ASN A N 1
ATOM 2783 C CA . ASN A 1 366 ? 23.899 -11.430 -27.956 1.00 94.25 366 ASN A CA 1
ATOM 2784 C C . ASN A 1 366 ? 25.412 -11.361 -28.116 1.00 94.25 366 ASN A C 1
ATOM 2786 O O . ASN A 1 366 ? 26.141 -11.206 -27.138 1.00 94.25 366 ASN A O 1
ATOM 2790 N N . ALA A 1 367 ? 25.868 -11.444 -29.359 1.00 95.06 367 ALA A N 1
ATOM 2791 C CA . ALA A 1 367 ? 27.258 -11.252 -29.735 1.00 95.06 367 ALA A CA 1
ATOM 2792 C C . ALA A 1 367 ? 27.322 -10.426 -31.017 1.00 95.06 367 ALA A C 1
ATOM 2794 O O . ALA A 1 367 ? 26.560 -10.663 -31.956 1.00 95.06 367 ALA A O 1
ATOM 2795 N N . GLY A 1 368 ? 28.253 -9.484 -31.075 1.00 93.25 368 GLY A N 1
ATOM 2796 C CA . GLY A 1 368 ? 28.391 -8.618 -32.232 1.00 93.25 368 GLY A CA 1
ATOM 2797 C C . GLY A 1 368 ? 29.713 -7.881 -32.267 1.00 93.25 368 GLY A C 1
ATOM 2798 O O . GLY A 1 368 ? 30.597 -8.100 -31.437 1.00 93.25 368 GLY A O 1
ATOM 2799 N N . MET A 1 369 ? 29.854 -7.015 -33.261 1.00 93.81 369 MET A N 1
ATOM 2800 C CA . MET A 1 369 ? 30.985 -6.109 -33.377 1.00 93.81 369 MET A CA 1
ATOM 2801 C C . MET A 1 369 ? 30.622 -4.833 -34.130 1.00 93.81 369 MET A C 1
ATOM 2803 O O . MET A 1 369 ? 29.728 -4.822 -34.978 1.00 93.81 369 MET A O 1
ATOM 2807 N N . GLU A 1 370 ? 31.368 -3.772 -33.847 1.00 93.75 370 GLU A N 1
ATOM 2808 C CA . GLU A 1 370 ? 31.381 -2.528 -34.614 1.00 93.75 370 GLU A CA 1
ATOM 2809 C C . GLU A 1 370 ? 32.782 -2.287 -35.171 1.00 93.75 370 GLU A C 1
ATOM 2811 O O . GLU A 1 370 ? 33.753 -2.343 -34.425 1.00 93.75 370 GLU A O 1
ATOM 2816 N N . ALA A 1 371 ? 32.898 -1.999 -36.462 1.00 94.38 371 ALA A N 1
ATOM 2817 C CA . ALA A 1 371 ? 34.149 -1.574 -37.079 1.00 94.38 371 ALA A CA 1
ATOM 2818 C C . ALA A 1 371 ? 34.027 -0.119 -37.526 1.00 94.38 371 ALA A C 1
ATOM 2820 O O . ALA A 1 371 ? 33.019 0.254 -38.134 1.00 94.38 371 ALA A O 1
ATOM 2821 N N . ARG A 1 372 ? 35.044 0.702 -37.248 1.00 93.69 372 ARG A N 1
ATOM 2822 C CA . ARG A 1 372 ? 35.048 2.131 -37.591 1.00 93.69 372 ARG A CA 1
ATOM 2823 C C . ARG A 1 372 ? 36.298 2.511 -38.344 1.00 93.69 372 ARG A C 1
ATOM 2825 O O . ARG A 1 372 ? 37.387 2.067 -38.000 1.00 93.69 372 ARG A O 1
ATOM 2832 N N . LEU A 1 373 ? 36.140 3.397 -39.316 1.00 93.56 373 LEU A N 1
ATOM 2833 C CA . LEU A 1 373 ? 37.232 3.962 -40.094 1.00 93.56 373 LEU A CA 1
ATOM 2834 C C . LEU A 1 373 ? 36.992 5.456 -40.272 1.00 93.56 373 LEU A C 1
ATOM 2836 O O . LEU A 1 373 ? 35.902 5.873 -40.673 1.00 93.56 373 LEU A O 1
ATOM 2840 N N . GLY A 1 374 ? 38.003 6.276 -40.008 1.00 92.69 374 GLY A N 1
ATOM 2841 C CA . GLY A 1 374 ? 37.860 7.703 -40.243 1.00 92.69 374 GLY A CA 1
ATOM 2842 C C . GLY A 1 374 ? 38.998 8.563 -39.745 1.00 92.69 374 GLY A C 1
ATOM 2843 O O . GLY A 1 374 ? 40.003 8.095 -39.215 1.00 92.69 374 GLY A O 1
ATOM 2844 N N . TRP A 1 375 ? 38.811 9.861 -39.925 1.00 90.75 375 TRP A N 1
ATOM 2845 C CA . TRP A 1 375 ? 39.711 10.884 -39.435 1.00 90.75 375 TRP A CA 1
ATOM 2846 C C . TRP A 1 375 ? 39.384 11.211 -37.980 1.00 90.75 375 TRP A C 1
ATOM 2848 O O . TRP A 1 375 ? 38.258 11.600 -37.667 1.00 90.75 375 TRP A O 1
ATOM 2858 N N . ASN A 1 376 ? 40.382 11.101 -37.109 1.00 88.69 376 ASN A N 1
ATOM 2859 C CA . ASN A 1 376 ? 40.326 11.454 -35.695 1.00 88.69 376 ASN A CA 1
ATOM 2860 C C . ASN A 1 376 ? 39.147 10.769 -34.977 1.00 88.69 376 ASN A C 1
ATOM 2862 O O . ASN A 1 376 ? 38.279 11.424 -34.399 1.00 88.69 376 ASN A O 1
ATOM 2866 N N . ILE A 1 377 ? 39.085 9.435 -35.083 1.00 89.12 377 ILE A N 1
ATOM 2867 C CA . ILE A 1 377 ? 38.004 8.628 -34.502 1.00 89.12 377 ILE A CA 1
ATOM 2868 C C . ILE A 1 377 ? 37.937 8.792 -32.970 1.00 89.12 377 ILE A C 1
ATOM 2870 O O . ILE A 1 377 ? 38.982 8.872 -32.312 1.00 89.12 377 ILE A O 1
ATOM 2874 N N . PRO A 1 378 ? 36.731 8.820 -32.369 1.00 87.94 378 PRO A N 1
ATOM 2875 C CA . PRO A 1 378 ? 36.590 8.972 -30.928 1.00 87.94 378 PRO A CA 1
ATOM 2876 C C . PRO A 1 378 ? 37.203 7.793 -30.172 1.00 87.94 378 PRO A C 1
ATOM 2878 O O . PRO A 1 378 ? 37.219 6.645 -30.626 1.00 87.94 378 PRO A O 1
ATOM 2881 N N . ARG A 1 379 ? 37.695 8.072 -28.969 1.00 86.75 379 ARG A N 1
ATOM 2882 C CA . ARG A 1 379 ? 38.224 7.063 -28.056 1.00 86.75 379 ARG A CA 1
ATOM 2883 C C . ARG A 1 379 ? 37.104 6.665 -27.110 1.00 86.75 379 ARG A C 1
ATOM 2885 O O . ARG A 1 379 ? 37.065 7.105 -25.970 1.00 86.75 379 ARG A O 1
ATOM 2892 N N . ASP A 1 380 ? 36.186 5.849 -27.618 1.00 86.69 380 ASP A N 1
ATOM 2893 C CA . ASP A 1 380 ? 35.030 5.309 -26.898 1.00 86.69 380 ASP A CA 1
ATOM 2894 C C . ASP A 1 380 ? 34.685 3.874 -27.353 1.00 86.69 380 ASP A C 1
ATOM 2896 O O . ASP A 1 380 ? 35.346 3.322 -28.235 1.00 86.69 380 ASP A O 1
ATOM 2900 N N . PHE A 1 381 ? 33.653 3.270 -26.751 1.00 87.88 381 PHE A N 1
ATOM 2901 C CA . PHE A 1 381 ? 33.181 1.909 -27.053 1.00 87.88 381 PHE A CA 1
ATOM 2902 C C . PHE A 1 381 ? 32.104 1.847 -28.159 1.00 87.88 381 PHE A C 1
ATOM 2904 O O . PHE A 1 381 ? 31.162 1.049 -28.080 1.00 87.88 381 PHE A O 1
ATOM 2911 N N . GLY A 1 382 ? 32.230 2.702 -29.178 1.00 84.88 382 GLY A N 1
ATOM 2912 C CA . GLY A 1 382 ? 31.425 2.627 -30.400 1.00 84.88 382 GLY A CA 1
ATOM 2913 C C . GLY A 1 382 ? 30.111 3.397 -30.337 1.00 84.88 382 GLY A C 1
ATOM 2914 O O . GLY A 1 382 ? 29.944 4.342 -29.555 1.00 84.88 382 GLY A O 1
ATOM 2915 N N . THR A 1 383 ? 29.168 2.989 -31.169 1.00 79.56 383 THR A N 1
ATOM 2916 C CA . THR A 1 383 ? 27.781 3.446 -31.174 1.00 79.56 383 THR A CA 1
ATOM 2917 C C . THR A 1 383 ? 26.914 2.390 -30.484 1.00 79.56 383 THR A C 1
ATOM 2919 O O . THR A 1 383 ? 27.282 1.223 -30.357 1.00 79.56 383 THR A O 1
ATOM 2922 N N . SER A 1 384 ? 25.772 2.797 -29.935 1.00 73.06 384 SER A N 1
ATOM 2923 C CA . SER A 1 384 ? 24.773 1.850 -29.443 1.00 73.06 384 SER A CA 1
ATOM 2924 C C . SER A 1 384 ? 23.511 2.014 -30.270 1.00 73.06 384 SER A C 1
ATOM 2926 O O . SER A 1 384 ? 23.073 3.140 -30.506 1.00 73.06 384 SER A O 1
ATOM 2928 N N . LEU A 1 385 ? 22.951 0.897 -30.728 1.00 69.94 385 LEU A N 1
ATOM 2929 C CA . LEU A 1 385 ? 21.656 0.884 -31.401 1.00 69.94 385 LEU A CA 1
ATOM 2930 C C . LEU A 1 385 ? 20.534 1.238 -30.412 1.00 69.94 385 LEU A C 1
ATOM 2932 O O . LEU A 1 385 ? 20.735 1.222 -29.195 1.00 69.94 385 LEU A O 1
ATOM 2936 N N . ILE A 1 386 ? 19.336 1.521 -30.931 1.00 68.75 386 ILE A N 1
ATOM 2937 C CA . ILE A 1 386 ? 18.136 1.698 -30.105 1.00 68.75 386 ILE A CA 1
ATOM 2938 C C . ILE A 1 386 ? 17.786 0.348 -29.474 1.00 68.75 386 ILE A C 1
ATOM 2940 O O . ILE A 1 386 ? 17.188 -0.524 -30.106 1.00 68.75 386 ILE A O 1
ATOM 2944 N N . ARG A 1 387 ? 18.203 0.165 -28.223 1.00 70.56 387 ARG A N 1
ATOM 2945 C CA . ARG A 1 387 ? 17.927 -1.024 -27.417 1.00 70.56 387 ARG A CA 1
ATOM 2946 C C . ARG A 1 387 ? 18.011 -0.697 -25.922 1.00 70.56 387 ARG A C 1
ATOM 2948 O O . ARG A 1 387 ? 18.626 0.310 -25.556 1.00 70.56 387 ARG A O 1
ATOM 2955 N N . PRO A 1 388 ? 17.445 -1.544 -25.046 1.00 58.88 388 PRO A N 1
ATOM 2956 C CA . PRO A 1 388 ? 17.660 -1.436 -23.606 1.00 58.88 388 PRO A CA 1
ATOM 2957 C C . PRO A 1 388 ? 19.162 -1.401 -23.261 1.00 58.88 388 PRO A C 1
ATOM 2959 O O . PRO A 1 388 ? 19.941 -2.160 -23.833 1.00 58.88 388 PRO A O 1
ATOM 2962 N N . SER A 1 389 ? 19.574 -0.517 -22.345 1.00 64.12 389 SER A N 1
ATOM 2963 C CA . SER A 1 389 ? 20.992 -0.223 -22.032 1.00 64.12 389 SER A CA 1
ATOM 2964 C C . SER A 1 389 ? 21.793 0.453 -23.170 1.00 64.12 389 SER A C 1
ATOM 2966 O O . SER A 1 389 ? 23.022 0.525 -23.140 1.00 64.12 389 SER A O 1
ATOM 2968 N N . GLY A 1 390 ? 21.123 0.987 -24.198 1.00 66.31 390 GLY A N 1
ATOM 2969 C CA . GLY A 1 390 ? 21.767 1.824 -25.208 1.00 66.31 390 GLY A CA 1
ATOM 2970 C C . GLY A 1 390 ? 22.177 3.185 -24.640 1.00 66.31 390 GLY A C 1
ATOM 2971 O O . GLY A 1 390 ? 21.323 3.952 -24.211 1.00 66.31 390 GLY A O 1
ATOM 2972 N N . ALA A 1 391 ? 23.476 3.498 -24.650 1.00 65.75 391 ALA A N 1
ATOM 2973 C CA . ALA A 1 391 ? 24.005 4.770 -24.160 1.00 65.75 391 ALA A CA 1
ATOM 2974 C C . ALA A 1 391 ? 24.964 5.423 -25.167 1.00 65.75 391 ALA A C 1
ATOM 2976 O O . ALA A 1 391 ? 25.636 4.743 -25.947 1.00 65.75 391 ALA A O 1
ATOM 2977 N N . SER A 1 392 ? 25.057 6.756 -25.115 1.00 71.31 392 SER A N 1
ATOM 2978 C CA . SER A 1 392 ? 26.137 7.500 -25.769 1.00 71.31 392 SER A CA 1
ATOM 2979 C C . SER A 1 392 ? 27.410 7.349 -24.939 1.00 71.31 392 SER A C 1
ATOM 2981 O O . SER A 1 392 ? 27.453 7.766 -23.785 1.00 71.31 392 SER A O 1
ATOM 2983 N N . ASN A 1 393 ? 28.458 6.773 -25.525 1.00 82.00 393 ASN A N 1
ATOM 2984 C CA . ASN A 1 393 ? 29.693 6.486 -24.800 1.00 82.00 393 ASN A CA 1
ATOM 2985 C C . ASN A 1 393 ? 30.495 7.757 -24.466 1.00 82.00 393 ASN A C 1
ATOM 2987 O O . ASN A 1 393 ? 30.702 8.629 -25.322 1.00 82.00 393 ASN A O 1
ATOM 2991 N N . ALA A 1 394 ? 30.989 7.825 -23.228 1.00 83.25 394 ALA A N 1
ATOM 2992 C CA . ALA A 1 394 ? 31.870 8.887 -22.756 1.00 83.25 394 ALA A CA 1
ATOM 2993 C C . ALA A 1 394 ? 33.290 8.767 -23.356 1.00 83.25 394 ALA A C 1
ATOM 2995 O O . ALA A 1 394 ? 33.695 7.669 -23.755 1.00 83.25 394 ALA A O 1
ATOM 2996 N N . PRO A 1 395 ? 34.054 9.872 -23.426 1.00 84.94 395 PRO A N 1
ATOM 2997 C CA . PRO A 1 395 ? 35.478 9.832 -23.759 1.00 84.94 395 PRO A CA 1
ATOM 2998 C C . PRO A 1 395 ? 36.276 8.950 -22.788 1.00 84.94 395 PRO A C 1
ATOM 3000 O O . PRO A 1 395 ? 36.100 9.054 -21.576 1.00 84.94 395 PRO A O 1
ATOM 3003 N N . LEU A 1 396 ? 37.186 8.116 -23.301 1.00 83.88 396 LEU A N 1
ATOM 3004 C CA . LEU A 1 396 ? 38.020 7.229 -22.474 1.00 83.88 396 LEU A CA 1
ATOM 3005 C C . LEU A 1 396 ? 39.268 7.909 -21.900 1.00 83.88 396 LEU A C 1
ATOM 3007 O O . LEU A 1 396 ? 39.782 7.474 -20.873 1.00 83.88 396 LEU A O 1
ATOM 3011 N N . ASN A 1 397 ? 39.807 8.922 -22.579 1.00 81.62 397 ASN A N 1
ATOM 3012 C CA . ASN A 1 397 ? 40.999 9.649 -22.140 1.00 81.62 397 ASN A CA 1
ATOM 3013 C C . ASN A 1 397 ? 41.105 11.025 -22.809 1.00 81.62 397 ASN A C 1
ATOM 3015 O O . ASN A 1 397 ? 40.409 11.308 -23.782 1.00 81.62 397 ASN A O 1
ATOM 3019 N N . ALA A 1 398 ? 42.023 11.854 -22.303 1.00 82.88 398 ALA A N 1
ATOM 3020 C CA . ALA A 1 398 ? 42.253 13.241 -22.725 1.00 82.88 398 ALA A CA 1
ATOM 3021 C C . ALA A 1 398 ? 42.654 13.419 -24.204 1.00 82.88 398 ALA A C 1
ATOM 3023 O O . ALA A 1 398 ? 42.679 14.540 -24.706 1.00 82.88 398 ALA A O 1
ATOM 3024 N N . GLN A 1 399 ? 42.975 12.333 -24.909 1.00 81.12 399 GLN A N 1
ATOM 3025 C CA . GLN A 1 399 ? 43.285 12.360 -26.337 1.00 81.12 399 GLN A CA 1
ATOM 3026 C C . GLN A 1 399 ? 42.045 12.147 -27.219 1.00 81.12 399 GLN A C 1
ATOM 3028 O O . GLN A 1 399 ? 42.177 12.051 -28.436 1.00 81.12 399 GLN A O 1
ATOM 3033 N N . ASP A 1 400 ? 40.849 12.025 -26.640 1.00 86.62 400 ASP A N 1
ATOM 3034 C CA . ASP A 1 400 ? 39.611 11.978 -27.413 1.00 86.62 400 ASP A CA 1
ATOM 3035 C C . ASP A 1 400 ? 39.347 13.338 -28.098 1.00 86.62 400 ASP A C 1
ATOM 3037 O O . ASP A 1 400 ? 39.468 14.382 -27.449 1.00 86.62 400 ASP A O 1
ATOM 3041 N N . PRO A 1 401 ? 38.949 13.352 -29.384 1.00 86.25 401 PRO A N 1
ATOM 3042 C CA . PRO A 1 401 ? 38.673 14.576 -30.147 1.00 86.25 401 PRO A CA 1
ATOM 3043 C C . PRO A 1 401 ? 37.630 15.506 -29.514 1.00 86.25 401 PRO A C 1
ATOM 3045 O O . PRO A 1 401 ? 37.614 16.696 -29.815 1.00 86.25 401 PRO A O 1
ATOM 3048 N N . ARG A 1 402 ? 36.764 14.994 -28.630 1.00 87.06 402 ARG A N 1
ATOM 3049 C CA . ARG A 1 402 ? 35.735 15.794 -27.947 1.00 87.06 402 ARG A CA 1
ATOM 3050 C C . ARG A 1 402 ? 36.276 16.659 -26.811 1.00 87.06 402 ARG A C 1
ATOM 3052 O O . ARG A 1 402 ? 35.585 17.583 -26.382 1.00 87.06 402 ARG A O 1
ATOM 3059 N N . ILE A 1 403 ? 37.468 16.340 -26.300 1.00 86.25 403 ILE A N 1
ATOM 3060 C CA . ILE A 1 403 ? 38.079 17.012 -25.139 1.00 86.25 403 ILE A CA 1
ATOM 3061 C C . ILE A 1 403 ? 39.535 17.443 -25.359 1.00 86.25 403 ILE A C 1
ATOM 3063 O O . ILE A 1 403 ? 40.050 18.235 -24.574 1.00 86.25 403 ILE A O 1
ATOM 3067 N N . SER A 1 404 ? 40.203 16.945 -26.401 1.00 81.62 404 SER A N 1
ATOM 3068 C CA . SER A 1 404 ? 41.582 17.314 -26.727 1.00 81.62 404 SER A CA 1
ATOM 3069 C C . SER A 1 404 ? 41.698 18.779 -27.173 1.00 81.62 404 SER A C 1
ATOM 3071 O O . SER A 1 404 ? 40.830 19.300 -27.872 1.00 81.62 404 SER A O 1
ATOM 3073 N N . SER A 1 405 ? 42.801 19.437 -26.801 1.00 69.12 405 SER A N 1
ATOM 3074 C CA . SER A 1 405 ? 43.113 20.826 -27.165 1.00 69.12 405 SER A CA 1
ATOM 3075 C C . SER A 1 405 ? 43.611 21.001 -28.604 1.00 69.12 405 SER A C 1
ATOM 3077 O O . SER A 1 405 ? 43.589 22.119 -29.111 1.00 69.12 405 SER A O 1
ATOM 3079 N N . ASP A 1 406 ? 44.076 19.925 -29.250 1.00 67.38 406 ASP A N 1
ATOM 3080 C CA . ASP A 1 406 ? 44.760 19.986 -30.548 1.00 67.38 406 ASP A CA 1
ATOM 3081 C C . ASP A 1 406 ? 43.777 20.080 -31.719 1.00 67.38 406 ASP A C 1
ATOM 3083 O O . ASP A 1 406 ? 43.978 20.937 -32.570 1.00 67.38 406 ASP A O 1
ATOM 3087 N N . GLN A 1 407 ? 42.697 19.284 -31.770 1.00 62.91 407 GLN A N 1
ATOM 3088 C CA . GLN A 1 407 ? 41.688 19.374 -32.836 1.00 62.91 407 GLN A CA 1
ATOM 3089 C C . GLN A 1 407 ? 40.316 18.831 -32.441 1.00 62.91 407 GLN A C 1
ATOM 3091 O O . GLN A 1 407 ? 40.170 17.657 -32.109 1.00 62.91 407 GLN A O 1
ATOM 3096 N N . GLY A 1 408 ? 39.300 19.682 -32.615 1.00 75.38 408 GLY A N 1
ATOM 3097 C CA . GLY A 1 408 ? 37.894 19.365 -32.378 1.00 75.38 408 GLY A CA 1
ATOM 3098 C C . GLY A 1 408 ? 37.166 18.700 -33.550 1.00 75.38 408 GLY A C 1
ATOM 3099 O O . GLY A 1 408 ? 35.971 18.472 -33.438 1.00 75.38 408 GLY A O 1
ATOM 3100 N N . PHE A 1 409 ? 37.811 18.421 -34.686 1.00 88.69 409 PHE A N 1
ATOM 3101 C CA . PHE A 1 409 ? 37.127 17.802 -35.828 1.00 88.69 409 PHE A CA 1
ATOM 3102 C C . PHE A 1 409 ? 37.422 16.305 -35.929 1.00 88.69 409 PHE A C 1
ATOM 3104 O O . PHE A 1 409 ? 38.586 15.894 -35.903 1.00 88.69 409 PHE A O 1
ATOM 3111 N N . GLY A 1 410 ? 36.374 15.505 -36.103 1.00 91.12 410 GLY A N 1
ATOM 3112 C CA . GLY A 1 410 ? 36.465 14.084 -36.423 1.00 91.12 410 GLY A CA 1
ATOM 3113 C C . GLY A 1 410 ? 35.340 13.672 -37.361 1.00 91.12 410 GLY A C 1
ATOM 3114 O O . GLY A 1 410 ? 34.213 14.146 -37.232 1.00 91.12 410 GLY A O 1
ATOM 3115 N N . LEU A 1 411 ? 35.640 12.796 -38.313 1.00 93.69 411 LEU A N 1
ATOM 3116 C CA . LEU A 1 411 ? 34.666 12.271 -39.264 1.00 93.69 411 LEU A CA 1
ATOM 3117 C C . LEU A 1 411 ? 34.964 10.802 -39.507 1.00 93.69 411 LEU A C 1
ATOM 3119 O O . LEU A 1 411 ? 36.067 10.455 -39.930 1.00 93.69 411 LEU A O 1
ATOM 3123 N N . TYR A 1 412 ? 33.985 9.946 -39.253 1.00 93.50 412 TYR A N 1
ATOM 3124 C CA . TYR A 1 412 ? 34.157 8.510 -39.396 1.00 93.50 412 TYR A CA 1
ATOM 3125 C C . TYR A 1 412 ? 32.900 7.832 -39.912 1.00 93.50 412 TYR A C 1
ATOM 3127 O O . TYR A 1 412 ? 31.780 8.278 -39.666 1.00 93.50 412 TYR A O 1
ATOM 3135 N N . VAL A 1 413 ? 33.109 6.727 -40.613 1.00 96.38 413 VAL A N 1
ATOM 3136 C CA . VAL A 1 413 ? 32.060 5.783 -40.984 1.00 96.38 413 VAL A CA 1
ATOM 3137 C C . VAL A 1 413 ? 32.212 4.532 -40.136 1.00 96.38 413 VAL A C 1
ATOM 3139 O O . VAL A 1 413 ? 33.310 4.213 -39.667 1.00 96.38 413 VAL A O 1
ATOM 3142 N N . PHE A 1 414 ? 31.114 3.829 -39.912 1.00 94.62 414 PHE A N 1
ATOM 3143 C CA . PHE A 1 414 ? 31.142 2.585 -39.162 1.00 94.62 414 PHE A CA 1
ATOM 3144 C C . PHE A 1 414 ? 30.111 1.597 -39.675 1.00 94.62 414 PHE A C 1
ATOM 3146 O O . PHE A 1 414 ? 29.079 1.995 -40.213 1.00 94.62 414 PHE A O 1
ATOM 3153 N N . ALA A 1 415 ? 30.397 0.318 -39.470 1.00 95.50 415 ALA A N 1
ATOM 3154 C CA . ALA A 1 415 ? 29.490 -0.783 -39.739 1.00 95.50 415 ALA A CA 1
ATOM 3155 C C . ALA A 1 415 ? 29.352 -1.649 -38.486 1.00 95.50 415 ALA A C 1
ATOM 3157 O O . ALA A 1 415 ? 30.323 -1.848 -37.751 1.00 95.50 415 ALA A O 1
ATOM 3158 N N . THR A 1 416 ? 28.151 -2.161 -38.246 1.00 93.44 416 THR A N 1
ATOM 3159 C CA . THR A 1 416 ? 27.826 -3.013 -37.103 1.00 93.44 416 THR A CA 1
ATOM 3160 C C . THR A 1 416 ? 27.171 -4.304 -37.565 1.00 93.44 416 THR A C 1
ATOM 3162 O O . THR A 1 416 ? 26.400 -4.321 -38.525 1.00 93.44 416 THR A O 1
ATOM 3165 N N . ALA A 1 417 ? 27.459 -5.388 -36.854 1.00 94.56 417 ALA A N 1
ATOM 3166 C CA . ALA A 1 417 ? 26.746 -6.650 -36.978 1.00 94.56 417 ALA A CA 1
ATOM 3167 C C . ALA A 1 417 ? 26.525 -7.229 -35.577 1.00 94.56 417 ALA A C 1
ATOM 3169 O O . ALA A 1 417 ? 27.482 -7.362 -34.814 1.00 94.56 417 ALA A O 1
ATOM 3170 N N . ASP A 1 418 ? 25.283 -7.556 -35.228 1.00 92.81 418 ASP A N 1
ATOM 3171 C CA . ASP A 1 418 ? 24.900 -8.145 -33.940 1.00 92.81 418 ASP A CA 1
ATOM 3172 C C . ASP A 1 418 ? 23.924 -9.301 -34.165 1.00 92.81 418 ASP A C 1
ATOM 3174 O O . ASP A 1 418 ? 22.959 -9.177 -34.913 1.00 92.81 418 ASP A O 1
ATOM 3178 N N . GLY A 1 419 ? 24.192 -10.441 -33.535 1.00 94.31 419 GLY A N 1
ATOM 3179 C CA . GLY A 1 419 ? 23.311 -11.600 -33.525 1.00 94.31 419 GLY A CA 1
ATOM 3180 C C . GLY A 1 419 ? 22.762 -11.843 -32.125 1.00 94.31 419 GLY A C 1
ATOM 3181 O O . GLY A 1 419 ? 23.515 -11.852 -31.149 1.00 94.31 419 GLY A O 1
ATOM 3182 N N . ARG A 1 420 ? 21.455 -12.094 -32.029 1.00 93.56 420 ARG A N 1
ATOM 3183 C CA . ARG A 1 420 ? 20.726 -12.361 -30.785 1.00 93.56 420 ARG A CA 1
ATOM 3184 C C . ARG A 1 420 ? 20.102 -13.746 -30.817 1.00 93.56 420 ARG A C 1
ATOM 3186 O O . ARG A 1 420 ? 19.334 -14.059 -31.724 1.00 93.56 420 ARG A O 1
ATOM 3193 N N . ALA A 1 421 ? 20.402 -14.543 -29.798 1.00 95.38 421 ALA A N 1
ATOM 3194 C CA . ALA A 1 421 ? 19.723 -15.795 -29.500 1.00 95.38 421 ALA A CA 1
ATOM 3195 C C . ALA A 1 421 ? 18.626 -15.531 -28.456 1.00 95.38 421 ALA A C 1
ATOM 3197 O O . ALA A 1 421 ? 18.933 -15.292 -27.285 1.00 95.38 421 ALA A O 1
ATOM 3198 N N . VAL A 1 422 ? 17.359 -15.524 -28.878 1.00 92.00 422 VAL A N 1
ATOM 3199 C CA . VAL A 1 422 ? 16.200 -15.125 -28.064 1.00 92.00 422 VAL A CA 1
ATOM 3200 C C . VAL A 1 422 ? 15.474 -16.358 -27.537 1.00 92.00 422 VAL A C 1
ATOM 3202 O O . VAL A 1 422 ? 14.854 -17.099 -28.299 1.00 92.00 422 VAL A O 1
ATOM 3205 N N . LEU A 1 423 ? 15.525 -16.556 -26.220 1.00 89.38 423 LEU A N 1
ATOM 3206 C CA . LEU A 1 423 ? 14.788 -17.620 -25.535 1.00 89.38 423 LEU A CA 1
ATOM 3207 C C . LEU A 1 423 ? 13.396 -17.154 -25.111 1.00 89.38 423 LEU A C 1
ATOM 3209 O O . LEU A 1 423 ? 12.430 -17.899 -25.252 1.00 89.38 423 LEU A O 1
ATOM 3213 N N . HIS A 1 424 ? 13.295 -15.918 -24.621 1.00 86.31 424 HIS A N 1
ATOM 3214 C CA . HIS A 1 424 ? 12.042 -15.336 -24.146 1.00 86.31 424 HIS A CA 1
ATOM 3215 C C . HIS A 1 424 ? 11.915 -13.885 -24.589 1.00 86.31 424 HIS A C 1
ATOM 3217 O O . HIS A 1 424 ? 12.838 -13.084 -24.397 1.00 86.31 424 HIS A O 1
ATOM 3223 N N . ASN A 1 425 ? 10.763 -13.547 -25.150 1.00 83.94 425 ASN A N 1
ATOM 3224 C CA . ASN A 1 425 ? 10.368 -12.190 -25.480 1.00 83.94 425 ASN A CA 1
ATOM 3225 C C . ASN A 1 425 ? 8.855 -12.059 -25.289 1.00 83.94 425 ASN A C 1
ATOM 3227 O O . ASN A 1 425 ? 8.081 -12.484 -26.145 1.00 83.94 425 ASN A O 1
ATOM 3231 N N . ILE A 1 426 ? 8.437 -11.415 -24.199 1.00 80.81 426 ILE A N 1
ATOM 3232 C CA . ILE A 1 426 ? 7.016 -11.283 -23.836 1.00 80.81 426 ILE A CA 1
ATOM 3233 C C . ILE A 1 426 ? 6.175 -10.571 -24.913 1.00 80.81 426 ILE A C 1
ATOM 3235 O O . ILE A 1 426 ? 4.968 -10.781 -24.995 1.00 80.81 426 ILE A O 1
ATOM 3239 N N . PHE A 1 427 ? 6.800 -9.748 -25.765 1.00 78.94 427 PHE A N 1
ATOM 3240 C CA . PHE A 1 427 ? 6.119 -9.044 -26.857 1.00 78.94 427 PHE A CA 1
ATOM 3241 C C . PHE A 1 427 ? 5.744 -9.964 -28.028 1.00 78.94 427 PHE A C 1
ATOM 3243 O O . PHE A 1 427 ? 4.891 -9.596 -28.831 1.00 78.94 427 PHE A O 1
ATOM 3250 N N . LEU A 1 428 ? 6.376 -11.137 -28.127 1.00 82.69 428 LEU A N 1
ATOM 3251 C CA . LEU A 1 428 ? 6.111 -12.142 -29.161 1.00 82.69 428 LEU A CA 1
ATOM 3252 C C . LEU A 1 428 ? 5.452 -13.393 -28.572 1.00 82.69 428 LEU A C 1
ATOM 3254 O O . LEU A 1 428 ? 4.517 -13.933 -29.153 1.00 82.69 428 LEU A O 1
ATOM 3258 N N . ASP A 1 429 ? 5.912 -13.819 -27.397 1.00 74.06 429 ASP A N 1
ATOM 3259 C CA . ASP A 1 429 ? 5.481 -15.051 -26.731 1.00 74.06 429 ASP A CA 1
ATOM 3260 C C . ASP A 1 429 ? 4.127 -14.919 -26.025 1.00 74.06 429 ASP A C 1
ATOM 3262 O O . ASP A 1 429 ? 3.536 -15.921 -25.628 1.00 74.06 429 ASP A O 1
ATOM 3266 N N . GLY A 1 430 ? 3.623 -13.694 -25.871 1.00 59.66 430 GLY A N 1
ATOM 3267 C CA . GLY A 1 430 ? 2.454 -13.429 -25.049 1.00 59.66 430 GLY A CA 1
ATOM 3268 C C . GLY A 1 430 ? 2.785 -13.440 -23.555 1.00 59.66 430 GLY A C 1
ATOM 3269 O O . GLY A 1 430 ? 3.943 -13.480 -23.134 1.00 59.66 430 GLY A O 1
ATOM 3270 N N . ASN A 1 431 ? 1.753 -13.339 -22.723 1.00 55.44 431 ASN A N 1
ATOM 3271 C CA . ASN A 1 431 ? 1.929 -13.218 -21.283 1.00 55.44 431 ASN A CA 1
ATOM 3272 C C . ASN A 1 431 ? 2.444 -14.533 -20.672 1.00 55.44 431 ASN A C 1
ATOM 3274 O O . ASN A 1 431 ? 1.857 -15.588 -20.872 1.00 55.44 431 ASN A O 1
ATOM 3278 N N . THR A 1 432 ? 3.484 -14.459 -19.837 1.00 51.28 432 THR A N 1
ATOM 3279 C CA . THR A 1 432 ? 4.179 -15.624 -19.250 1.00 51.28 432 THR A CA 1
ATOM 3280 C C . THR A 1 432 ? 3.282 -16.555 -18.412 1.00 51.28 432 THR A C 1
ATOM 3282 O O . THR A 1 432 ? 3.669 -17.686 -18.138 1.00 51.28 432 THR A O 1
ATOM 3285 N N . PHE A 1 433 ? 2.106 -16.092 -17.971 1.00 45.78 433 PHE A N 1
ATOM 3286 C CA . PHE A 1 433 ? 1.273 -16.790 -16.978 1.00 45.78 433 PHE A CA 1
ATOM 3287 C C . PHE A 1 433 ? -0.190 -17.007 -17.389 1.00 45.78 433 PHE A C 1
ATOM 3289 O O . PHE A 1 433 ? -0.933 -17.640 -16.647 1.00 45.78 433 PHE A O 1
ATOM 3296 N N . THR A 1 434 ? -0.629 -16.476 -18.531 1.00 38.34 434 THR A N 1
ATOM 3297 C CA . THR A 1 434 ? -2.001 -16.656 -19.034 1.00 38.34 434 THR A CA 1
ATOM 3298 C C . THR A 1 434 ? -1.966 -16.722 -20.548 1.00 38.34 434 THR A C 1
ATOM 3300 O O . THR A 1 434 ? -1.327 -15.856 -21.147 1.00 38.34 434 THR A O 1
ATOM 3303 N N . ASP A 1 435 ? -2.710 -17.651 -21.148 1.00 47.41 435 ASP A N 1
ATOM 3304 C CA . ASP A 1 435 ? -2.825 -17.743 -22.604 1.00 47.41 435 ASP A CA 1
ATOM 3305 C C . ASP A 1 435 ? -3.261 -16.394 -23.193 1.00 47.41 435 ASP A C 1
ATOM 3307 O O . ASP A 1 435 ? -4.256 -15.788 -22.783 1.00 47.41 435 ASP A O 1
ATOM 3311 N N . SER A 1 436 ? -2.473 -15.887 -24.136 1.00 51.56 436 SER A N 1
ATOM 3312 C CA . SER A 1 436 ? -2.741 -14.647 -24.859 1.00 51.56 436 SER A CA 1
ATOM 3313 C C . SER A 1 436 ? -2.317 -14.795 -26.314 1.00 51.56 436 SER A C 1
ATOM 3315 O O . SER A 1 436 ? -1.667 -15.769 -26.678 1.00 51.56 436 SER A O 1
ATOM 3317 N N . HIS A 1 437 ? -2.639 -13.797 -27.139 1.00 61.97 437 HIS A N 1
ATOM 3318 C CA . HIS A 1 437 ? -2.111 -13.723 -28.498 1.00 61.97 437 HIS A CA 1
ATOM 3319 C C . HIS A 1 437 ? -0.581 -13.805 -28.460 1.00 61.97 437 HIS A C 1
ATOM 3321 O O . HIS A 1 437 ? 0.068 -13.032 -27.752 1.00 61.97 437 HIS A O 1
ATOM 3327 N N . SER A 1 438 ? -0.043 -14.763 -29.201 1.00 71.69 438 SER A N 1
ATOM 3328 C CA . SER A 1 438 ? 1.380 -15.023 -29.353 1.00 71.69 438 SER A CA 1
ATOM 3329 C C . SER A 1 438 ? 1.667 -15.361 -30.812 1.00 71.69 438 SER A C 1
ATOM 3331 O O . SER A 1 438 ? 0.768 -15.711 -31.583 1.00 71.69 438 SER A O 1
ATOM 3333 N N . VAL A 1 439 ? 2.922 -15.197 -31.210 1.00 82.19 439 VAL A N 1
ATOM 3334 C CA . VAL A 1 439 ? 3.414 -15.517 -32.550 1.00 82.19 439 VAL A CA 1
ATOM 3335 C C . VAL A 1 439 ? 4.656 -16.388 -32.438 1.00 82.19 439 VAL A C 1
ATOM 3337 O O . VAL A 1 439 ? 5.448 -16.241 -31.508 1.00 82.19 439 VAL A O 1
ATOM 3340 N N . ASP A 1 440 ? 4.864 -17.272 -33.414 1.00 82.12 440 ASP A N 1
ATOM 3341 C CA . ASP A 1 440 ? 6.035 -18.150 -33.434 1.00 82.12 440 ASP A CA 1
ATOM 3342 C C . ASP A 1 440 ? 7.316 -17.342 -33.673 1.00 82.12 440 ASP A C 1
ATOM 3344 O O . ASP A 1 440 ? 7.671 -17.019 -34.816 1.00 82.12 440 ASP A O 1
ATOM 3348 N N . LYS A 1 441 ? 8.023 -17.011 -32.589 1.00 85.69 441 LYS A N 1
ATOM 3349 C CA . LYS A 1 441 ? 9.274 -16.246 -32.621 1.00 85.69 441 LYS A CA 1
ATOM 3350 C C . LYS A 1 441 ? 10.403 -16.984 -33.349 1.00 85.69 441 LYS A C 1
ATOM 3352 O O . LYS A 1 441 ? 10.504 -18.210 -33.347 1.00 85.69 441 LYS A O 1
ATOM 3357 N N . LYS A 1 442 ? 11.319 -16.222 -33.945 1.00 88.06 442 LYS A N 1
ATOM 3358 C CA . LYS A 1 442 ? 12.605 -16.727 -34.435 1.00 88.06 442 LYS A CA 1
ATOM 3359 C C . LYS A 1 442 ? 13.611 -16.681 -33.293 1.00 88.06 442 LYS A C 1
ATOM 3361 O O . LYS A 1 442 ? 13.862 -15.629 -32.717 1.00 88.06 442 LYS A O 1
ATOM 3366 N N . HIS A 1 443 ? 14.218 -17.823 -32.981 1.00 88.88 443 HIS A N 1
ATOM 3367 C CA . HIS A 1 443 ? 15.206 -17.905 -31.900 1.00 88.88 443 HIS A CA 1
ATOM 3368 C C . HIS A 1 443 ? 16.523 -17.197 -32.235 1.00 88.88 443 HIS A C 1
ATOM 3370 O O . HIS A 1 443 ? 17.300 -16.931 -31.327 1.00 88.88 443 HIS A O 1
ATOM 3376 N N . PHE A 1 444 ? 16.767 -16.872 -33.507 1.00 94.31 444 PHE A N 1
ATOM 3377 C CA . PHE A 1 444 ? 17.938 -16.125 -33.951 1.00 94.31 444 PHE A CA 1
ATOM 3378 C C . PHE A 1 444 ? 17.506 -14.903 -34.754 1.00 94.31 444 PHE A C 1
ATOM 3380 O O . PHE A 1 444 ? 16.813 -15.038 -35.763 1.00 94.31 444 PHE A O 1
ATOM 3387 N N . VAL A 1 445 ? 17.935 -13.728 -34.302 1.00 92.88 445 VAL A N 1
ATOM 3388 C CA . VAL A 1 445 ? 17.687 -12.435 -34.948 1.00 92.88 445 VAL A CA 1
ATOM 3389 C C . VAL A 1 445 ? 19.029 -11.755 -35.172 1.00 92.88 445 VAL A C 1
ATOM 3391 O O . VAL A 1 445 ? 19.853 -11.724 -34.262 1.00 92.88 445 VAL A O 1
ATOM 3394 N N . ALA A 1 446 ? 19.257 -11.215 -36.364 1.00 93.75 446 ALA A N 1
ATOM 3395 C CA . ALA A 1 446 ? 20.466 -10.481 -36.699 1.00 93.75 446 ALA A CA 1
ATOM 3396 C C . ALA A 1 446 ? 20.143 -9.027 -37.054 1.00 93.75 446 ALA A C 1
ATOM 3398 O O . ALA A 1 446 ? 19.192 -8.751 -37.788 1.00 93.75 446 ALA A O 1
ATOM 3399 N N . ASP A 1 447 ? 20.980 -8.121 -36.569 1.00 93.00 447 ASP A N 1
ATOM 3400 C CA . ASP A 1 447 ? 20.971 -6.702 -36.885 1.00 93.00 447 ASP A CA 1
ATOM 3401 C C . ASP A 1 447 ? 22.270 -6.377 -37.639 1.00 93.00 447 ASP A C 1
ATOM 3403 O O . ASP A 1 447 ? 23.368 -6.648 -37.149 1.00 93.00 447 ASP A O 1
ATOM 3407 N N . ILE A 1 448 ? 22.162 -5.781 -38.825 1.00 94.31 448 ILE A N 1
ATOM 3408 C CA . ILE A 1 448 ? 23.294 -5.229 -39.579 1.00 94.31 448 ILE A CA 1
ATOM 3409 C C . ILE A 1 448 ? 23.052 -3.737 -39.743 1.00 94.31 448 ILE A C 1
ATOM 3411 O O . ILE A 1 448 ? 21.967 -3.320 -40.148 1.00 94.31 448 ILE A O 1
ATOM 3415 N N . GLY A 1 449 ? 24.052 -2.923 -39.433 1.00 93.38 449 GLY A N 1
ATOM 3416 C CA . GLY A 1 449 ? 23.940 -1.476 -39.514 1.00 93.38 449 GLY A CA 1
ATOM 3417 C C . GLY A 1 449 ? 25.156 -0.811 -40.130 1.00 93.38 449 GLY A C 1
ATOM 3418 O O . GLY A 1 449 ? 26.252 -1.363 -40.170 1.00 93.38 449 GLY A O 1
ATOM 3419 N N . THR A 1 450 ? 24.955 0.410 -40.604 1.00 95.50 450 THR A N 1
ATOM 3420 C CA . THR A 1 450 ? 26.025 1.305 -41.044 1.00 95.50 450 THR A CA 1
ATOM 3421 C C . THR A 1 450 ? 25.699 2.731 -40.636 1.00 95.50 450 THR A C 1
ATOM 3423 O O . THR A 1 450 ? 24.531 3.090 -40.471 1.00 95.50 450 THR A O 1
ATOM 3426 N N . GLY A 1 451 ? 26.711 3.570 -40.475 1.00 94.75 451 GLY A N 1
ATOM 3427 C CA . GLY A 1 451 ? 26.497 4.939 -40.042 1.00 94.75 451 GLY A CA 1
ATOM 3428 C C . GLY A 1 451 ? 27.673 5.866 -40.274 1.00 94.75 451 GLY A C 1
ATOM 3429 O O . GLY A 1 451 ? 28.751 5.459 -40.712 1.00 94.75 451 GLY A O 1
ATOM 3430 N N . VAL A 1 452 ? 27.431 7.137 -39.969 1.00 95.56 452 VAL A N 1
ATOM 3431 C CA . VAL A 1 452 ? 28.408 8.222 -40.066 1.00 95.56 452 VAL A CA 1
ATOM 3432 C C . VAL A 1 452 ? 28.393 9.003 -38.761 1.00 95.56 452 VAL A C 1
ATOM 3434 O O . VAL A 1 452 ? 27.328 9.374 -38.263 1.00 95.56 452 VAL A O 1
ATOM 3437 N N . GLY A 1 453 ? 29.574 9.256 -38.209 1.00 93.88 453 GLY A N 1
ATOM 3438 C CA . GLY A 1 453 ? 29.776 10.091 -37.036 1.00 93.88 453 GLY A CA 1
ATOM 3439 C C . GLY A 1 453 ? 30.597 11.329 -37.369 1.00 93.88 453 GLY A C 1
ATOM 3440 O O . GLY A 1 453 ? 31.653 11.241 -37.993 1.00 93.88 453 GLY A O 1
ATOM 3441 N N . LEU A 1 454 ? 30.112 12.478 -36.916 1.00 94.38 454 LEU A N 1
ATOM 3442 C CA . LEU A 1 454 ? 30.738 13.785 -37.043 1.00 94.38 454 LEU A CA 1
ATOM 3443 C C . LEU A 1 454 ? 31.005 14.345 -35.646 1.00 94.38 454 LEU A C 1
ATOM 3445 O O . LEU A 1 454 ? 30.118 14.361 -34.792 1.00 94.38 454 LEU A O 1
ATOM 3449 N N . ILE A 1 455 ? 32.220 14.823 -35.422 1.00 92.56 455 ILE A N 1
ATOM 3450 C CA . ILE A 1 455 ? 32.642 15.477 -34.188 1.00 92.56 455 ILE A CA 1
ATOM 3451 C C . ILE A 1 455 ? 33.089 16.889 -34.541 1.00 92.56 455 ILE A C 1
ATOM 3453 O O . ILE A 1 455 ? 33.908 17.073 -35.441 1.00 92.56 455 ILE A O 1
ATOM 3457 N N . ILE A 1 456 ? 32.523 17.872 -33.843 1.00 91.88 456 ILE A N 1
ATOM 3458 C CA . ILE A 1 456 ? 32.899 19.283 -33.931 1.00 91.88 456 ILE A CA 1
ATOM 3459 C C . ILE A 1 456 ? 33.042 19.810 -32.503 1.00 91.88 456 ILE A C 1
ATOM 3461 O O . ILE A 1 456 ? 32.061 20.024 -31.791 1.00 91.88 456 ILE A O 1
ATOM 3465 N N . HIS A 1 457 ? 34.281 20.041 -32.089 1.00 88.94 457 HIS A N 1
ATOM 3466 C CA . HIS A 1 457 ? 34.680 20.359 -30.726 1.00 88.94 457 HIS A CA 1
ATOM 3467 C C . HIS A 1 457 ? 34.032 19.385 -29.735 1.00 88.94 457 HIS A C 1
ATOM 3469 O O . HIS A 1 457 ? 34.265 18.184 -29.787 1.00 88.94 457 HIS A O 1
ATOM 3475 N N . ARG A 1 458 ? 33.170 19.896 -28.858 1.00 89.62 458 ARG A N 1
ATOM 3476 C CA . ARG A 1 458 ? 32.526 19.142 -27.779 1.00 89.62 458 ARG A CA 1
ATOM 3477 C C . ARG A 1 458 ? 31.242 18.432 -28.216 1.00 89.62 458 ARG A C 1
ATOM 3479 O O . ARG A 1 458 ? 30.589 17.798 -27.386 1.00 89.62 458 ARG A O 1
ATOM 3486 N N . PHE A 1 459 ? 30.860 18.566 -29.486 1.00 90.50 459 PHE A N 1
ATOM 3487 C CA . PHE A 1 459 ? 29.632 18.017 -30.049 1.00 90.50 459 PHE A CA 1
ATOM 3488 C C . PHE A 1 459 ? 29.923 16.792 -30.908 1.00 90.50 459 PHE A C 1
ATOM 3490 O O . PHE A 1 459 ? 30.855 16.791 -31.711 1.00 90.50 459 PHE A O 1
ATOM 3497 N N . LYS A 1 460 ? 29.089 15.763 -30.766 1.00 90.38 460 LYS A N 1
ATOM 3498 C CA . LYS A 1 460 ? 29.092 14.554 -31.594 1.00 90.38 460 LYS A CA 1
ATOM 3499 C C . LYS A 1 460 ? 27.698 14.366 -32.180 1.00 90.38 460 LYS A C 1
ATOM 3501 O O . LYS A 1 460 ? 26.728 14.286 -31.431 1.00 90.38 460 LYS A O 1
ATOM 3506 N N . LEU A 1 461 ? 27.614 14.272 -33.500 1.00 91.69 461 LEU A N 1
ATOM 3507 C CA . LEU A 1 461 ? 26.412 13.900 -34.237 1.00 91.69 461 LEU A CA 1
ATOM 3508 C C . LEU A 1 461 ? 26.655 12.544 -34.896 1.00 91.69 461 LEU A C 1
ATOM 3510 O O . LEU A 1 461 ? 27.669 12.355 -35.562 1.00 91.69 461 LEU A O 1
ATOM 3514 N N . CYS A 1 462 ? 25.746 11.598 -34.714 1.00 91.06 462 CYS A N 1
ATOM 3515 C CA . CYS A 1 462 ? 25.851 10.266 -35.296 1.00 91.06 462 CYS A CA 1
ATOM 3516 C C . CYS A 1 462 ? 24.545 9.907 -35.998 1.00 91.06 462 CYS A C 1
ATOM 3518 O O . CYS A 1 462 ? 23.481 10.026 -35.394 1.00 91.06 462 CYS A O 1
ATOM 3520 N N . TYR A 1 463 ? 24.629 9.455 -37.245 1.00 92.12 463 TYR A N 1
ATOM 3521 C CA . TYR A 1 463 ? 23.521 8.828 -37.956 1.00 92.12 463 TYR A CA 1
ATOM 3522 C C . TYR A 1 463 ? 23.805 7.338 -38.118 1.00 92.12 463 TYR A C 1
ATOM 3524 O O . TYR A 1 463 ? 24.909 6.957 -38.500 1.00 92.12 463 TYR A O 1
ATOM 3532 N N . THR A 1 464 ? 22.818 6.493 -37.838 1.00 92.12 464 THR A N 1
ATOM 3533 C CA . THR A 1 464 ? 22.890 5.039 -38.030 1.00 92.12 464 THR A CA 1
ATOM 3534 C C . THR A 1 464 ? 21.675 4.569 -38.810 1.00 92.12 464 THR A C 1
ATOM 3536 O O . THR A 1 464 ? 20.564 5.014 -38.537 1.00 92.12 464 THR A O 1
ATOM 3539 N N . HIS A 1 465 ? 21.880 3.644 -39.736 1.00 93.62 465 HIS A N 1
ATOM 3540 C CA . HIS A 1 465 ? 20.841 2.944 -40.476 1.00 93.62 465 HIS A CA 1
ATOM 3541 C C . HIS A 1 465 ? 20.992 1.444 -40.228 1.00 93.62 465 HIS A C 1
ATOM 3543 O O . HIS A 1 465 ? 22.093 0.914 -40.369 1.00 93.62 465 HIS A O 1
ATOM 3549 N N . VAL A 1 466 ? 19.914 0.777 -39.825 1.00 92.88 466 VAL A N 1
ATOM 3550 C CA . VAL A 1 466 ? 19.923 -0.611 -39.355 1.00 92.88 466 VAL A CA 1
ATOM 3551 C C . VAL A 1 466 ? 18.877 -1.419 -40.103 1.00 92.88 466 VAL A C 1
ATOM 3553 O O . VAL A 1 466 ? 17.730 -0.995 -40.235 1.00 92.88 466 VAL A O 1
ATOM 3556 N N . LEU A 1 467 ? 19.276 -2.613 -40.526 1.00 94.25 467 LEU A N 1
ATOM 3557 C CA . LEU A 1 467 ? 18.408 -3.676 -40.998 1.00 94.25 467 LEU A CA 1
ATOM 3558 C C . LEU A 1 467 ? 18.408 -4.799 -39.962 1.00 94.25 467 LEU A C 1
ATOM 3560 O O . LEU A 1 467 ? 19.458 -5.341 -39.620 1.00 94.25 467 LEU A O 1
ATOM 3564 N N . ARG A 1 468 ? 17.222 -5.165 -39.493 1.00 93.50 468 ARG A N 1
ATOM 3565 C CA . ARG A 1 468 ? 16.971 -6.264 -38.564 1.00 93.50 468 ARG A CA 1
ATOM 3566 C C . ARG A 1 468 ? 16.184 -7.359 -39.265 1.00 93.50 468 ARG A C 1
ATOM 3568 O O . ARG A 1 468 ? 15.157 -7.099 -39.897 1.00 93.50 468 ARG A O 1
ATOM 3575 N N . THR A 1 469 ? 16.660 -8.593 -39.156 1.00 93.44 469 THR A N 1
ATOM 3576 C CA . THR A 1 469 ? 15.956 -9.760 -39.694 1.00 93.44 469 THR A CA 1
ATOM 3577 C C . THR A 1 469 ? 14.619 -9.972 -38.989 1.00 93.44 469 THR A C 1
ATOM 3579 O O . THR A 1 469 ? 14.430 -9.532 -37.858 1.00 93.44 469 THR A O 1
ATOM 3582 N N . LYS A 1 470 ? 13.711 -10.710 -39.626 1.00 92.00 470 LYS A N 1
ATOM 3583 C CA . LYS A 1 470 ? 12.413 -11.087 -39.045 1.00 92.00 470 LYS A CA 1
ATOM 3584 C C . LYS A 1 470 ? 12.544 -11.665 -37.630 1.00 92.00 470 LYS A C 1
ATOM 3586 O O . LYS A 1 470 ? 13.367 -12.552 -37.400 1.00 92.00 470 LYS A O 1
ATOM 3591 N N . GLU A 1 471 ? 11.699 -11.202 -36.714 1.00 89.44 471 GLU A N 1
ATOM 3592 C CA . GLU A 1 471 ? 11.703 -11.631 -35.307 1.00 89.44 471 GLU A CA 1
ATOM 3593 C C . GLU A 1 471 ? 10.683 -12.749 -35.035 1.00 89.44 471 GLU A C 1
ATOM 3595 O O . GLU A 1 471 ? 10.813 -13.475 -34.052 1.00 89.44 471 GLU A O 1
ATOM 3600 N N . PHE A 1 472 ? 9.699 -12.944 -35.919 1.00 89.69 472 PHE A N 1
ATOM 3601 C CA . PHE A 1 472 ? 8.675 -13.987 -35.804 1.00 89.69 472 PHE A CA 1
ATOM 3602 C C . PHE A 1 472 ? 8.142 -14.447 -37.170 1.00 89.69 472 PHE A C 1
ATOM 3604 O O . PHE A 1 472 ? 8.395 -13.847 -38.218 1.00 89.69 472 PHE A O 1
ATOM 3611 N N . THR A 1 473 ? 7.434 -15.572 -37.170 1.00 85.81 473 THR A N 1
ATOM 3612 C CA . THR A 1 473 ? 6.806 -16.174 -38.352 1.00 85.81 473 THR A CA 1
ATOM 3613 C C . THR A 1 473 ? 5.500 -15.447 -38.676 1.00 85.81 473 THR A C 1
ATOM 3615 O O . THR A 1 473 ? 4.689 -15.215 -37.790 1.00 85.81 473 THR A O 1
ATOM 3618 N N . GLY A 1 474 ? 5.300 -15.074 -39.944 1.00 81.31 474 GLY A N 1
ATOM 3619 C CA . GLY A 1 474 ? 4.179 -14.226 -40.380 1.00 81.31 474 GLY A CA 1
ATOM 3620 C C . GLY A 1 474 ? 4.551 -12.752 -40.583 1.00 81.31 474 GLY A C 1
ATOM 3621 O O . GLY A 1 474 ? 3.762 -12.000 -41.139 1.00 81.31 474 GLY A O 1
ATOM 3622 N N . GLN A 1 475 ? 5.769 -12.345 -40.209 1.00 86.19 475 GLN A N 1
ATOM 3623 C CA . GLN A 1 475 ? 6.311 -11.033 -40.558 1.00 86.19 475 GLN A CA 1
ATOM 3624 C C . GLN A 1 475 ? 6.632 -10.970 -42.067 1.00 86.19 475 GLN A C 1
ATOM 3626 O O . GLN A 1 475 ? 7.424 -11.779 -42.569 1.00 86.19 475 GLN A O 1
ATOM 3631 N N . GLU A 1 476 ? 6.031 -10.021 -42.791 1.00 82.56 476 GLU A N 1
ATOM 3632 C CA . GLU A 1 476 ? 6.172 -9.895 -44.254 1.00 82.56 476 GLU A CA 1
ATOM 3633 C C . GLU A 1 476 ? 7.600 -9.507 -44.661 1.00 82.56 476 GLU A C 1
ATOM 3635 O O . GLU A 1 476 ? 8.239 -10.247 -45.412 1.00 82.56 476 GLU A O 1
ATOM 3640 N N . ASP A 1 477 ? 8.157 -8.460 -44.046 1.00 89.12 477 ASP A N 1
ATOM 3641 C CA . ASP A 1 477 ? 9.465 -7.896 -44.396 1.00 89.12 477 ASP A CA 1
ATOM 3642 C C . ASP A 1 477 ? 10.421 -7.773 -43.203 1.00 89.12 477 ASP A C 1
ATOM 3644 O O . ASP A 1 477 ? 10.022 -7.784 -42.037 1.00 89.12 477 ASP A O 1
ATOM 3648 N N . ASN A 1 478 ? 11.718 -7.649 -43.498 1.00 90.12 478 ASN A N 1
ATOM 3649 C CA . ASN A 1 478 ? 12.724 -7.276 -42.501 1.00 90.12 478 ASN A CA 1
ATOM 3650 C C . ASN A 1 478 ? 12.461 -5.856 -41.982 1.00 90.12 478 ASN A C 1
ATOM 3652 O O . ASN A 1 478 ? 11.959 -4.998 -42.706 1.00 90.12 478 ASN A O 1
ATOM 3656 N N . GLN A 1 479 ? 12.839 -5.589 -40.735 1.00 90.88 479 GLN A N 1
ATOM 3657 C CA . GLN A 1 479 ? 12.662 -4.267 -40.153 1.00 90.88 479 GLN A CA 1
ATOM 3658 C C . GLN A 1 479 ? 13.839 -3.366 -40.531 1.00 90.88 479 GLN A C 1
ATOM 3660 O O . GLN A 1 479 ? 14.995 -3.734 -40.339 1.00 90.88 479 GLN A O 1
ATOM 3665 N N . VAL A 1 480 ? 13.552 -2.165 -41.026 1.00 90.62 480 VAL A N 1
ATOM 3666 C CA . VAL A 1 480 ? 14.564 -1.151 -41.342 1.00 90.62 480 VAL A CA 1
ATOM 3667 C C . VAL A 1 480 ? 14.281 0.097 -40.521 1.00 90.62 480 VAL A C 1
ATOM 3669 O O . VAL A 1 480 ? 13.156 0.595 -40.512 1.00 90.62 480 VAL A O 1
ATOM 3672 N N . PHE A 1 481 ? 15.285 0.604 -39.810 1.00 90.56 481 PHE A N 1
ATOM 3673 C CA . PHE A 1 481 ? 15.144 1.803 -38.986 1.00 90.56 481 PHE A CA 1
ATOM 3674 C C . PHE A 1 481 ? 16.432 2.624 -38.941 1.00 90.56 481 PHE A C 1
ATOM 3676 O O . PHE A 1 481 ? 17.532 2.116 -39.151 1.00 90.56 481 PHE A O 1
ATOM 3683 N N . GLY A 1 482 ? 16.290 3.921 -38.668 1.00 88.88 482 GLY A N 1
ATOM 3684 C CA . GLY A 1 482 ? 17.405 4.851 -38.526 1.00 88.88 482 GLY A CA 1
ATOM 3685 C C . GLY A 1 482 ? 17.426 5.518 -37.154 1.00 88.88 482 GLY A C 1
ATOM 3686 O O . GLY A 1 482 ? 16.393 5.638 -36.501 1.00 88.88 482 GLY A O 1
ATOM 3687 N N . SER A 1 483 ? 18.602 5.971 -36.728 1.00 87.06 483 SER A N 1
ATOM 3688 C CA . SER A 1 483 ? 18.797 6.726 -35.489 1.00 87.06 483 SER A CA 1
ATOM 3689 C C . SER A 1 483 ? 19.684 7.936 -35.739 1.00 87.06 483 SER A C 1
ATOM 3691 O O . SER A 1 483 ? 20.698 7.828 -36.430 1.00 87.06 483 SER A O 1
ATOM 3693 N N . ILE A 1 484 ? 19.322 9.074 -35.146 1.00 89.25 484 ILE A N 1
ATOM 3694 C CA . ILE A 1 484 ? 20.156 10.277 -35.078 1.00 89.25 484 ILE A CA 1
ATOM 3695 C C . ILE A 1 484 ? 20.449 10.545 -33.604 1.00 89.25 484 ILE A C 1
ATOM 3697 O O . ILE A 1 484 ? 19.527 10.735 -32.814 1.00 89.25 484 ILE A O 1
ATOM 3701 N N . THR A 1 485 ? 21.727 10.585 -33.243 1.00 88.00 485 THR A N 1
ATOM 3702 C CA . THR A 1 485 ? 22.180 10.850 -31.875 1.00 88.00 485 THR A CA 1
ATOM 3703 C C . THR A 1 485 ? 22.993 12.130 -31.848 1.00 88.00 485 THR A C 1
ATOM 3705 O O . THR A 1 485 ? 23.997 12.242 -32.551 1.00 88.00 485 THR A O 1
ATOM 3708 N N . PHE A 1 486 ? 22.584 13.073 -31.003 1.00 89.69 486 PHE A N 1
ATOM 3709 C CA . PHE A 1 486 ? 23.329 14.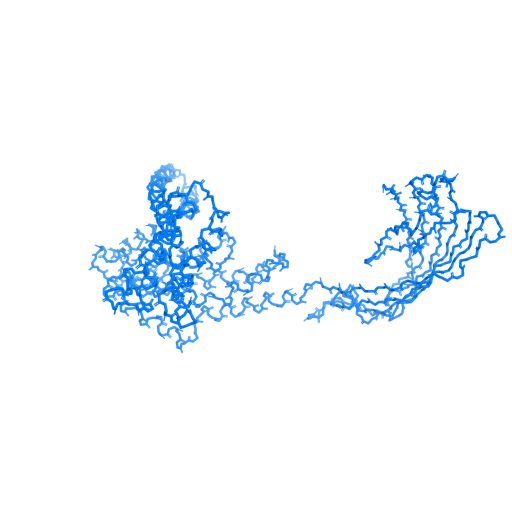291 -30.712 1.00 89.69 486 PHE A CA 1
ATOM 3710 C C . PHE A 1 486 ? 23.831 14.252 -29.269 1.00 89.69 486 PHE A C 1
ATOM 3712 O O . PHE A 1 486 ? 23.041 14.070 -28.343 1.00 89.69 486 PHE A O 1
ATOM 3719 N N . SER A 1 487 ? 25.135 14.437 -29.082 1.00 87.88 487 SER A N 1
ATOM 3720 C CA . SER A 1 487 ? 25.779 14.391 -27.770 1.00 87.88 487 SER A CA 1
ATOM 3721 C C . SER A 1 487 ? 26.667 15.611 -27.560 1.00 87.88 487 SER A C 1
ATOM 3723 O O . SER A 1 487 ? 27.422 16.004 -28.450 1.00 87.88 487 SER A O 1
ATOM 3725 N N . TRP A 1 488 ? 26.628 16.162 -26.348 1.00 89.62 488 TRP A N 1
ATOM 3726 C CA . TRP A 1 488 ? 27.515 17.226 -25.886 1.00 89.62 488 TRP A CA 1
ATOM 3727 C C . TRP A 1 488 ? 28.337 16.726 -24.695 1.00 89.62 488 TRP A C 1
ATOM 3729 O O . TRP A 1 488 ? 27.796 16.133 -23.766 1.00 89.62 488 TRP A O 1
ATOM 3739 N N . THR A 1 489 ? 29.653 16.912 -24.744 1.00 86.81 489 THR A N 1
ATOM 3740 C CA . THR A 1 489 ? 30.580 16.541 -23.663 1.00 86.81 489 THR A CA 1
ATOM 3741 C C . THR A 1 489 ? 30.937 17.792 -22.866 1.00 86.81 489 THR A C 1
ATOM 3743 O O . THR A 1 489 ? 31.409 18.752 -23.468 1.00 86.81 489 THR A O 1
ATOM 3746 N N . TYR A 1 490 ? 30.756 17.809 -21.543 1.00 82.25 490 TYR A N 1
ATOM 3747 C CA . TYR A 1 490 ? 31.029 18.960 -20.661 1.00 82.25 490 TYR A CA 1
ATOM 3748 C C . TYR A 1 490 ? 32.163 18.686 -19.669 1.00 82.25 490 TYR A C 1
ATOM 3750 O O . TYR A 1 490 ? 32.379 17.502 -19.341 1.00 82.25 490 TYR A O 1
#

Sequence (490 aa):
MSENQVKDRIVEEVKIAKETGKITSKKINEIVRKAVADAVSEGKGGAEAIRPIVKDAMSAAVEGLRAAEADAAENIKAVLEGAVAGVRVHKDQAVDVVRKEMREVEEKLAAEKIKLAQSVRDALQGAKEAGALLPEEIGTRIESLSADIKLKSTELFGLTEQTVKEAVKQAIESSENVKETVAQIARDATERALKERRFTADRVKKIAEKVMSGAVEAAEEAGKEVKDVAHGAFEGAQKGIASAVESIGDKTREFIHDDLARTKEDLETIEELFLETAGRVAKRSGETAKAVLVDLVERTERTTSVLREKTGHATEKVAERLKKAGLAVIYERKWRLLYDGNFGKLGFDVIPHLGAALGNVYTYANAGMEARLGWNIPRDFGTSLIRPSGASNAPLNAQDPRISSDQGFGLYVFATADGRAVLHNIFLDGNTFTDSHSVDKKHFVADIGTGVGLIIHRFKLCYTHVLRTKEFTGQEDNQVFGSITFSWTY

pLDDT: mean 83.48, std 10.56, range [38.34, 97.5]

Foldseek 3Di:
DPLVVLLVQLLVQLVVCLVVVNPDLQSNLQSLLQSLLVVLVPDPDDPVSLVSSLVSSLVSNLVSCVVSVHPCVVNSVSNNNSSVNSNCVVVVVVVVVVVVVVVVVVVVLVVVLVVVLVVLVVVLVVQLVVLVVDPPVSSVVSVVVSVVSNLVSCLVSVVLLVVLLVQLLVLQVDDPQSLQSLLQSLLVSLQSSCQPDPHFLVSLLSSLLSQLLSQLVSCVVVVPPNLSSLNSNLNSSLNNLLNNLLVLLVVLVVDDLVSLVRVLVRLVCNLVSSLVSLQVSLVVGDPNSVVNSVVVSVVPVVDPDSSNVSSVSSSVSSVVVNLQDWDKDKDKDKDKPDFDDPPDQWTKIKIKMWMFMDIQAFGKIKTKMKIKTWGQDFQWRDAADPDVVGDDTDGPDCSGLQRDPPHQWIKMKMKMKMKMQTPDHCVAQPGPPDDDDHFAFDRIKMKIKMWMWITGHQKIWIKMKIWIQDGGPPDPDIDIDMDIDIDGDD

Secondary structure (DSSP, 8-state):
--HHHHHHHHHHHHHHHHHTT---HHHHHHHHHHHHHHHHHH----GGGHHHHHHHHHHHHHHHHHHTT--HHHHHHHHHHHHHHHHHHHHHHHHHHHHHHHHHHHHHHHHHHHHHHHHHHHHHHHHHHHHHTS-HHHHHHHHHHHHHHHHHHHHHTT-HHHHHHHHHHHHHHH-S-HHHHHHHHHHHHHHHHHHTS---HHHHHHHHHHHHHHHHHHHHHHTS-HHHHHHHHHHHHHHHHHHHHHHHHHTGGG--HHHHHHHHHHHHHHHHHHHHHHHHHHHHS-HHHHHHHHHHHHHHHHS--HHHHHHHHHHHHHHHHHHTS--EEEEEEE--EEEEEEETTEEEEEEEEEEEEEESSEEEEEEEEEEEEEET--SSS----SSTT--PPPPSSTTSTTT-SS--EEEEEEEEEEEEEEEEEHHHH--TTS------B-SEEEEEEEEEEEEETTEEEEEEEEEE--SBTT--S-EEEEEEEEEE--

Radius of gyration: 36.96 Å; chains: 1; bounding box: 92×45×98 Å